Protein AF-0000000065923774 (afdb_homodimer)

Organism: Citrifermentans bemidjiense (strain ATCC BAA-1014 / DSM 16622 / JCM 12645 / Bem) (NCBI:txid404380)

Nearest PDB structures (foldseek):
  3ezn-assembly1_A  TM=9.829E-01  e=5.163E-41  Burkholderia pseudomallei 1710b
  3gp5-assembly1_A  TM=9.829E-01  e=7.392E-40  Burkholderia pseudomallei
  4odi-assembly1_C  TM=9.817E-01  e=8.391E-40  Toxoplasma gondii ME49
  5vve-assembly1_A  TM=9.841E-01  e=5.984E-39  Naegleria fowleri
  1e58-assembly1_A  TM=9.900E-01  e=1.872E-38  Escherichia coli K-12

pLDDT: mean 96.59, std 8.17, range [22.31, 99.0]

Solvent-accessible surface area (backbone atoms only — not comparable to full-atom values): 23786 Å² total; per-residue (Å²): 120,35,48,40,36,42,25,27,22,24,43,26,49,42,61,76,65,42,30,37,48,37,71,59,74,51,51,54,26,74,65,9,51,50,32,14,40,50,34,13,44,51,40,39,73,72,66,59,74,62,58,35,35,37,24,15,51,38,51,30,18,40,51,24,44,52,40,18,27,52,58,49,73,46,66,54,44,55,59,46,68,33,70,51,35,33,37,41,29,39,26,56,43,42,73,38,41,51,67,62,48,21,70,72,66,32,59,68,53,48,45,36,40,73,39,32,41,78,39,52,32,57,54,46,58,89,85,44,77,83,38,49,86,71,35,78,92,42,64,89,53,58,71,89,76,51,62,47,37,29,18,46,50,55,32,28,65,44,29,46,57,50,41,62,70,48,50,44,57,42,38,74,72,66,38,26,38,37,37,22,26,25,58,54,27,46,48,30,50,48,30,64,63,66,64,50,51,69,82,57,51,50,74,67,78,69,59,58,23,45,43,34,39,33,37,18,40,92,86,65,42,70,74,44,71,49,68,69,69,84,75,79,74,119,121,36,47,39,36,41,25,27,23,24,43,27,48,41,61,75,65,42,29,38,47,37,71,57,75,50,51,53,25,76,68,8,51,50,33,14,40,50,34,12,44,51,40,39,74,72,66,58,74,63,59,36,34,39,26,15,51,38,51,28,18,40,51,24,42,52,41,18,27,52,57,48,72,45,64,54,45,55,58,45,68,32,70,50,35,32,37,43,31,38,27,57,45,42,72,38,41,52,66,60,47,21,70,74,66,31,57,67,53,48,48,37,40,72,38,32,41,78,39,53,33,59,53,46,58,88,84,44,75,84,37,49,86,72,36,79,91,42,64,88,53,60,72,89,77,53,62,48,37,29,18,47,51,55,30,28,63,46,30,46,56,48,4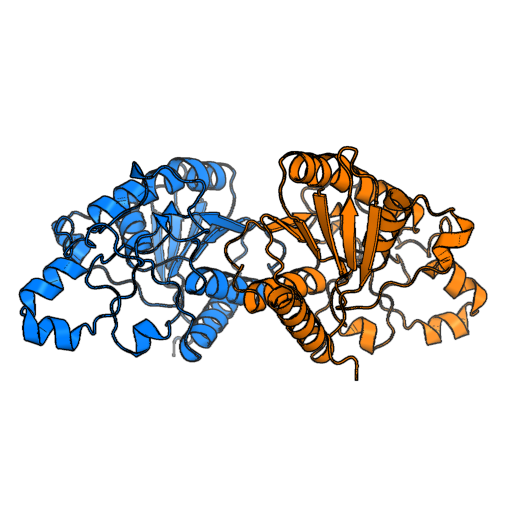2,63,69,47,50,44,57,42,38,75,71,66,37,28,37,39,37,22,26,25,59,51,26,46,46,29,51,47,31,63,65,68,63,50,51,70,83,58,50,50,74,67,78,70,59,59,23,44,44,33,37,34,37,18,40,93,85,66,43,70,74,44,72,48,68,70,69,84,75,79,70,123

Sequence (468 aa):
MHQLVLLRHGESVWNKENLFTGWTDVELSPRGEEESRNAGLLLKEHGFVFDLAFTSLLKRAIKTLWIVLEQMDLMWIPEHKEWRLNERHYGALQGLNKAQTAQEYGDEQVKLWRRSYKVRPPALAEGDQRHPSFDPRYHSLSRDLLPDTECLQDTVERVLPFWQQQAVPALQQGKRILIAAHGNSLRGLIKYLDQIPDDDIVGLEIPTGSPLVYELDRDLKPVRRYYLETGKAGMHQLVLLRHGESVWNKENLFTGWTDVELSPRGEEESRNAGLLLKEHGFVFDLAFTSLLKRAIKTLWIVLEQMDLMWIPEHKEWRLNERHYGALQGLNKAQTAQEYGDEQVKLWRRSYKVRPPALAEGDQRHPSFDPRYHSLSRDLLPDTECLQDTVERVLPFWQQQAVPALQQGKRILIAAHGNSLRGLIKYLDQIPDDDIVGLEIPTGSPLVYELDRDLKPVRRYYLETGKAG

Structure (mmCIF, N/CA/C/O backbone):
data_AF-0000000065923774-model_v1
#
loop_
_entity.id
_entity.type
_entity.pdbx_description
1 polymer '2,3-bisphosphoglycerate-dependent phosphoglycerate mutase'
#
loop_
_atom_site.group_PDB
_atom_site.id
_atom_site.type_symbol
_atom_site.label_atom_id
_atom_site.label_alt_id
_atom_site.label_comp_id
_atom_site.label_asym_id
_atom_site.label_entity_id
_atom_site.label_seq_id
_atom_site.pdbx_PDB_ins_code
_atom_site.Cartn_x
_atom_site.Cartn_y
_atom_site.Cartn_z
_atom_site.occupancy
_atom_site.B_iso_or_equiv
_atom_site.auth_seq_id
_atom_site.auth_comp_id
_atom_site.auth_asym_id
_atom_site.auth_atom_id
_atom_site.pdbx_PDB_model_num
ATOM 1 N N . MET A 1 1 ? -25.141 11.312 -3.506 1 90.38 1 MET A N 1
ATOM 2 C CA . MET A 1 1 ? -24.391 11.539 -2.277 1 90.38 1 MET A CA 1
ATOM 3 C C . MET A 1 1 ? -23.031 10.836 -2.33 1 90.38 1 MET A C 1
ATOM 5 O O . MET A 1 1 ? -22.938 9.695 -2.797 1 90.38 1 MET A O 1
ATOM 9 N N . HIS A 1 2 ? -21.953 11.656 -2.031 1 96.12 2 HIS A N 1
ATOM 10 C CA . HIS A 1 2 ? -20.594 11.125 -2.053 1 96.12 2 HIS A CA 1
ATOM 11 C C . HIS A 1 2 ? -20.062 10.898 -0.639 1 96.12 2 HIS A C 1
ATOM 13 O O . HIS A 1 2 ? -20.375 11.672 0.273 1 96.12 2 HIS A O 1
ATOM 19 N N . GLN A 1 3 ? -19.344 9.836 -0.483 1 96.12 3 GLN A N 1
ATOM 20 C CA . GLN A 1 3 ? -18.797 9.477 0.821 1 96.12 3 GLN A CA 1
ATOM 21 C C . GLN A 1 3 ? -17.281 9.695 0.864 1 96.12 3 GLN A C 1
ATOM 23 O O . GLN A 1 3 ? -16.562 9.227 -0.016 1 96.12 3 GLN A O 1
ATOM 28 N N . LEU A 1 4 ? -16.859 10.383 1.816 1 98.62 4 LEU A N 1
ATOM 29 C CA . LEU A 1 4 ? -15.461 10.664 2.115 1 98.62 4 LEU A CA 1
ATOM 30 C C . LEU A 1 4 ? -15.156 10.391 3.584 1 98.62 4 LEU A C 1
ATOM 32 O O . LEU A 1 4 ? -15.883 10.844 4.469 1 98.62 4 LEU A O 1
ATOM 36 N N . VAL A 1 5 ? -14.172 9.578 3.834 1 98.94 5 VAL A N 1
ATOM 37 C CA . VAL A 1 5 ? -13.734 9.367 5.211 1 98.94 5 VAL A CA 1
ATOM 38 C C . VAL A 1 5 ? -12.312 9.914 5.387 1 98.94 5 VAL A C 1
ATOM 40 O O . VAL A 1 5 ? -11.422 9.609 4.59 1 98.94 5 VAL A O 1
ATOM 43 N N . LEU A 1 6 ? -12.141 10.758 6.332 1 98.94 6 LEU A N 1
ATOM 44 C CA . LEU A 1 6 ? -10.844 11.289 6.738 1 98.94 6 LEU A CA 1
ATOM 45 C C . LEU A 1 6 ? -10.367 10.633 8.031 1 98.94 6 LEU A C 1
ATOM 47 O O . LEU A 1 6 ? -11.148 10.438 8.961 1 98.94 6 LEU A O 1
ATOM 51 N N . LEU A 1 7 ? -9.109 10.281 8.055 1 98.94 7 LEU A N 1
ATOM 52 C CA . LEU A 1 7 ? -8.539 9.594 9.211 1 98.94 7 LEU A CA 1
ATOM 53 C C . LEU A 1 7 ? -7.148 10.125 9.523 1 98.94 7 LEU A C 1
ATOM 55 O O . LEU A 1 7 ? -6.219 9.961 8.727 1 98.94 7 LEU A O 1
ATOM 59 N N . ARG A 1 8 ? -6.977 10.812 10.641 1 98.94 8 ARG A N 1
ATOM 60 C CA . ARG A 1 8 ? -5.629 11.125 11.109 1 98.94 8 ARG A CA 1
ATOM 61 C C . ARG A 1 8 ? -4.891 9.859 11.531 1 98.94 8 ARG A C 1
ATOM 63 O O . ARG A 1 8 ? -5.48 8.961 12.141 1 98.94 8 ARG A O 1
ATOM 70 N N . HIS A 1 9 ? -3.656 9.789 11.211 1 98.94 9 HIS A N 1
ATOM 71 C CA . HIS A 1 9 ? -2.867 8.633 11.609 1 98.94 9 HIS A CA 1
ATOM 72 C C . HIS A 1 9 ? -2.994 8.367 13.109 1 98.94 9 HIS A C 1
ATOM 74 O O . HIS A 1 9 ? -3.342 9.273 13.875 1 98.94 9 HIS A O 1
ATOM 80 N N . GLY A 1 10 ? -2.701 7.141 13.57 1 98.88 10 GLY A N 1
ATOM 81 C CA . GLY A 1 10 ? -2.635 6.828 14.984 1 98.88 10 GLY A CA 1
ATOM 82 C C . GLY A 1 10 ? -1.504 7.543 15.703 1 98.88 10 GLY A C 1
ATOM 83 O O . GLY A 1 10 ? -0.667 8.188 15.062 1 98.88 10 GLY A O 1
ATOM 84 N N . GLU A 1 11 ? -1.489 7.355 17.016 1 98.81 11 GLU A N 1
ATOM 85 C CA . GLU A 1 11 ? -0.426 7.953 17.812 1 98.81 11 GLU A CA 1
ATOM 86 C C . GLU A 1 11 ? 0.951 7.52 17.312 1 98.81 11 GLU A C 1
ATOM 88 O O . GLU A 1 11 ? 1.18 6.336 17.062 1 98.81 11 GLU A O 1
ATOM 93 N N . SER A 1 12 ? 1.796 8.5 17.062 1 98.75 12 SER A N 1
ATOM 94 C CA . SER A 1 12 ? 3.182 8.203 16.719 1 98.75 12 SER A CA 1
ATOM 95 C C . SER A 1 12 ? 4.074 8.195 17.953 1 98.75 12 SER A C 1
ATOM 97 O O . SER A 1 12 ? 3.66 8.641 19.031 1 98.75 12 SER A O 1
ATOM 99 N N . VAL A 1 13 ? 5.273 7.727 17.812 1 98.69 13 VAL A N 1
ATOM 100 C CA . VAL A 1 13 ? 6.23 7.727 18.922 1 98.69 13 VAL A CA 1
ATOM 101 C C . VAL A 1 13 ? 6.535 9.164 19.344 1 98.69 13 VAL A C 1
ATOM 103 O O . VAL A 1 13 ? 6.707 9.438 20.531 1 98.69 13 VAL A O 1
ATOM 106 N N . TRP A 1 14 ? 6.543 10.141 18.391 1 98.31 14 TRP A N 1
ATOM 107 C CA . TRP A 1 14 ? 6.855 11.523 18.734 1 98.31 14 TRP A CA 1
ATOM 108 C C . TRP A 1 14 ? 5.633 12.234 19.312 1 98.31 14 TRP A C 1
ATOM 110 O O . TRP A 1 14 ? 5.762 13.195 20.078 1 98.31 14 TRP A O 1
ATOM 120 N N . ASN A 1 15 ? 4.387 11.797 18.875 1 97.12 15 ASN A N 1
ATOM 121 C CA . ASN A 1 15 ? 3.217 12.234 19.625 1 97.12 15 ASN A CA 1
ATOM 122 C C . ASN A 1 15 ? 3.355 11.898 21.109 1 97.12 15 ASN A C 1
ATOM 124 O O . ASN A 1 15 ? 3.139 12.758 21.969 1 97.12 15 ASN A O 1
ATOM 128 N N . LYS A 1 16 ? 3.684 10.648 21.375 1 97.25 16 LYS A N 1
ATOM 129 C CA . LYS A 1 16 ? 3.799 10.141 22.734 1 97.25 16 LYS A CA 1
ATOM 130 C C . LYS A 1 16 ? 4.859 10.898 23.531 1 97.25 16 LYS A C 1
ATOM 132 O O . LYS A 1 16 ? 4.684 11.164 24.719 1 97.25 16 LYS A O 1
ATOM 137 N N . GLU A 1 17 ? 5.879 11.297 22.875 1 98.12 17 GLU A N 1
ATOM 138 C CA . GLU A 1 17 ? 7 11.961 23.531 1 98.12 17 GLU A CA 1
ATOM 139 C C . GLU A 1 17 ? 6.816 13.477 23.531 1 98.12 17 GLU A C 1
ATOM 141 O O . GLU A 1 17 ? 7.691 14.211 24 1 98.12 17 GLU A O 1
ATOM 146 N N . ASN A 1 18 ? 5.758 14.008 22.953 1 97.94 18 ASN A N 1
ATOM 147 C CA . ASN A 1 18 ? 5.406 15.422 22.922 1 97.94 18 ASN A CA 1
ATOM 148 C C . ASN A 1 18 ? 6.434 16.234 22.141 1 97.94 18 ASN A C 1
ATOM 150 O O . ASN A 1 18 ? 6.84 17.312 22.594 1 97.94 18 ASN A O 1
ATOM 154 N N . LEU A 1 19 ? 6.84 15.656 21.047 1 98.56 19 LEU A N 1
ATOM 155 C CA . LEU A 1 19 ? 7.801 16.328 20.188 1 98.56 19 LEU A CA 1
ATOM 156 C C . LEU A 1 19 ? 7.109 16.906 18.953 1 98.56 19 LEU A C 1
ATOM 158 O O . LEU A 1 19 ? 6.125 16.344 18.469 1 98.56 19 LEU A O 1
ATOM 162 N N . PHE A 1 20 ? 7.641 18.031 18.484 1 98.5 20 PHE A N 1
ATOM 163 C CA . PHE A 1 20 ? 7.242 18.516 17.156 1 98.5 20 PHE A CA 1
ATOM 164 C C . PHE A 1 20 ? 7.723 17.562 16.078 1 98.5 20 PHE A C 1
ATOM 166 O O . PHE A 1 20 ? 8.922 17.328 15.93 1 98.5 20 PHE A O 1
ATOM 173 N N . THR A 1 21 ? 6.824 17.062 15.328 1 98.25 21 THR A N 1
ATOM 174 C CA . THR A 1 21 ? 7.207 16.031 14.359 1 98.25 21 THR A CA 1
ATOM 175 C C . THR A 1 21 ? 7.328 16.625 12.961 1 98.25 21 THR A C 1
ATOM 177 O O . THR A 1 21 ? 8.43 16.75 12.422 1 98.25 21 THR A O 1
ATOM 180 N N . GLY A 1 22 ? 6.113 17.109 12.344 1 98.19 22 GLY A N 1
ATOM 181 C CA . GLY A 1 22 ? 6.105 17.641 10.992 1 98.19 22 GLY A CA 1
ATOM 182 C C . GLY A 1 22 ? 6.422 16.594 9.945 1 98.19 22 GLY A C 1
ATOM 183 O O . GLY A 1 22 ? 5.793 15.531 9.906 1 98.19 22 GLY A O 1
ATOM 184 N N . TRP A 1 23 ? 7.434 16.875 9.094 1 98.62 23 TRP A N 1
ATOM 185 C CA . TRP A 1 23 ? 7.777 15.977 7.992 1 98.62 23 TRP A CA 1
ATOM 186 C C . TRP A 1 23 ? 8.758 14.898 8.445 1 98.62 23 TRP A C 1
ATOM 188 O O . TRP A 1 23 ? 9.125 14.016 7.676 1 98.62 23 TRP A O 1
ATOM 198 N N . THR A 1 24 ? 9.211 14.969 9.773 1 98.38 24 THR A N 1
ATOM 199 C CA . THR A 1 24 ? 10.062 13.898 10.273 1 98.38 24 THR A CA 1
ATOM 200 C C . THR A 1 24 ? 9.344 12.555 10.203 1 98.38 24 THR A C 1
ATOM 202 O O . THR A 1 24 ? 8.172 12.453 10.578 1 98.38 24 THR A O 1
ATOM 205 N N . ASP A 1 25 ? 10.031 11.555 9.727 1 98.5 25 ASP A N 1
ATOM 206 C CA . ASP A 1 25 ? 9.406 10.273 9.422 1 98.5 25 ASP A CA 1
ATOM 207 C C . ASP A 1 25 ? 9.516 9.32 10.609 1 98.5 25 ASP A C 1
ATOM 209 O O . ASP A 1 25 ? 10.445 8.516 10.688 1 98.5 25 ASP A O 1
ATOM 213 N N . VAL A 1 26 ? 8.578 9.391 11.477 1 98.5 26 VAL A N 1
ATOM 214 C CA . VAL A 1 26 ? 8.617 8.609 12.703 1 98.5 26 VAL A CA 1
ATOM 215 C C . VAL A 1 26 ? 7.551 7.52 12.664 1 98.5 26 VAL A C 1
ATOM 217 O O . VAL A 1 26 ? 6.566 7.633 11.93 1 98.5 26 VAL A O 1
ATOM 220 N N . GLU A 1 27 ? 7.668 6.496 13.422 1 98.44 27 GLU A N 1
ATOM 221 C CA . GLU A 1 27 ? 6.781 5.336 13.438 1 98.44 27 GLU A CA 1
ATOM 222 C C . GLU A 1 27 ? 5.566 5.578 14.328 1 98.44 27 GLU A C 1
ATOM 224 O O . GLU A 1 27 ? 5.566 6.492 15.148 1 98.44 27 GLU A O 1
ATOM 229 N N . LEU A 1 28 ? 4.59 4.754 14.109 1 98.88 28 LEU A N 1
ATOM 230 C CA . LEU A 1 28 ? 3.5 4.664 15.078 1 98.88 28 LEU A CA 1
ATOM 231 C C . LEU A 1 28 ? 3.992 4.094 16.406 1 98.88 28 LEU A C 1
ATOM 233 O O . LEU A 1 28 ? 4.902 3.264 16.422 1 98.88 28 LEU A O 1
ATOM 237 N N . SER A 1 29 ? 3.402 4.562 17.516 1 98.75 29 SER A N 1
ATOM 238 C CA . SER A 1 29 ? 3.547 3.846 18.781 1 98.75 29 SER A CA 1
ATOM 239 C C . SER A 1 29 ? 2.68 2.594 18.812 1 98.75 29 SER A C 1
ATOM 241 O O . SER A 1 29 ? 1.802 2.42 17.953 1 98.75 29 SER A O 1
ATOM 243 N N . PRO A 1 30 ? 2.928 1.702 19.75 1 98.56 30 PRO A N 1
ATOM 244 C CA . PRO A 1 30 ? 2.014 0.567 19.891 1 98.56 30 PRO A CA 1
ATOM 245 C C . PRO A 1 30 ? 0.558 0.997 20.062 1 98.56 30 PRO A C 1
ATOM 247 O O . PRO A 1 30 ? -0.341 0.383 19.484 1 98.56 30 PRO A O 1
ATOM 250 N N . ARG A 1 31 ? 0.342 2.006 20.812 1 98.62 31 ARG A N 1
ATOM 251 C CA . ARG A 1 31 ? -1.007 2.543 20.953 1 98.62 31 ARG A CA 1
ATOM 252 C C . ARG A 1 31 ? -1.547 3.025 19.609 1 98.62 31 ARG A C 1
ATOM 254 O O . ARG A 1 31 ? -2.727 2.836 19.312 1 98.62 31 ARG A O 1
ATOM 261 N N . GLY A 1 32 ? -0.689 3.688 18.828 1 98.88 32 GLY A N 1
ATOM 262 C CA . GLY A 1 32 ? -1.088 4.141 17.5 1 98.88 32 GLY A CA 1
ATOM 263 C C . GLY A 1 32 ? -1.51 3.006 16.594 1 98.88 32 GLY A C 1
ATOM 264 O O . GLY A 1 32 ? -2.451 3.15 15.805 1 98.88 32 GLY A O 1
ATOM 265 N N . GLU A 1 33 ? -0.815 1.907 16.656 1 98.88 33 GLU A N 1
ATOM 266 C CA . GLU A 1 33 ? -1.198 0.739 15.867 1 98.88 33 GLU A CA 1
ATOM 267 C C . GLU A 1 33 ? -2.545 0.185 16.312 1 98.88 33 GLU A C 1
ATOM 269 O O . GLU A 1 33 ? -3.363 -0.229 15.492 1 98.88 33 GLU A O 1
ATOM 274 N N . GLU A 1 34 ? -2.734 0.2 17.625 1 98.81 34 GLU A N 1
ATOM 275 C CA . GLU A 1 34 ? -4.02 -0.243 18.172 1 98.81 34 GLU A CA 1
ATOM 276 C C . GLU A 1 34 ? -5.148 0.681 17.719 1 98.81 34 GLU A C 1
ATOM 278 O O . GLU A 1 34 ? -6.223 0.215 17.344 1 98.81 34 GLU A O 1
ATOM 283 N N . GLU A 1 35 ? -4.926 1.976 17.797 1 98.81 35 GLU A N 1
ATOM 284 C CA . GLU A 1 35 ? -5.898 2.941 17.297 1 98.81 35 GLU A CA 1
ATOM 285 C C . GLU A 1 35 ? -6.254 2.666 15.836 1 98.81 35 GLU A C 1
ATOM 287 O O . GLU A 1 35 ? -7.426 2.719 15.453 1 98.81 35 GLU A O 1
ATOM 292 N N . SER A 1 36 ? -5.258 2.359 15.055 1 98.88 36 SER A N 1
ATOM 293 C CA . SER A 1 36 ? -5.461 2.082 13.633 1 98.88 36 SER A CA 1
ATOM 294 C C . SER A 1 36 ? -6.289 0.816 13.43 1 98.88 36 SER A C 1
ATOM 296 O O . SER A 1 36 ? -7.188 0.786 12.594 1 98.88 36 SER A O 1
ATOM 298 N N . ARG A 1 37 ? -5.922 -0.231 14.195 1 98.81 37 ARG A N 1
ATOM 299 C CA . ARG A 1 37 ? -6.695 -1.466 14.125 1 98.81 37 ARG A CA 1
ATOM 300 C C . ARG A 1 37 ? -8.156 -1.214 14.484 1 98.81 37 ARG A C 1
ATOM 302 O O . ARG A 1 37 ? -9.062 -1.677 13.781 1 98.81 37 ARG A O 1
ATOM 309 N N . ASN A 1 38 ? -8.383 -0.467 15.555 1 98.69 38 ASN A N 1
ATOM 310 C CA . ASN A 1 38 ? -9.734 -0.16 16 1 98.69 38 ASN A CA 1
ATOM 311 C C . ASN A 1 38 ? -10.5 0.652 14.953 1 98.69 38 ASN A C 1
ATOM 313 O O . ASN A 1 38 ? -11.695 0.448 14.758 1 98.69 38 ASN A O 1
ATOM 317 N N . ALA A 1 39 ? -9.836 1.577 14.328 1 98.81 39 ALA A N 1
ATOM 318 C CA . ALA A 1 39 ? -10.469 2.365 13.266 1 98.81 39 ALA A CA 1
ATOM 319 C C . ALA A 1 39 ? -10.945 1.471 12.133 1 98.81 39 ALA A C 1
ATOM 321 O O . ALA A 1 39 ? -12.07 1.624 11.641 1 98.81 39 ALA A O 1
ATOM 322 N N . GLY A 1 40 ? -10.078 0.541 11.703 1 98.81 40 GLY A N 1
ATOM 323 C CA . GLY A 1 40 ? -10.469 -0.397 10.664 1 98.81 40 GLY A CA 1
ATOM 324 C C . GLY A 1 40 ? -11.656 -1.254 11.039 1 98.81 40 GLY A C 1
ATOM 325 O O . GLY A 1 40 ? -12.57 -1.442 10.234 1 98.81 40 GLY A O 1
ATOM 326 N N . LEU A 1 41 ? -11.617 -1.766 12.242 1 98.62 41 LEU A N 1
ATOM 327 C CA . LEU A 1 41 ? -12.711 -2.594 12.734 1 98.62 41 LEU A CA 1
ATOM 328 C C . LEU A 1 41 ? -14.008 -1.799 12.797 1 98.62 41 LEU A C 1
ATOM 330 O O . LEU A 1 41 ? -15.07 -2.299 12.414 1 98.62 41 LEU A O 1
ATOM 334 N N . LEU A 1 42 ? -13.898 -0.576 13.305 1 98.5 42 LEU A N 1
ATOM 335 C CA . LEU A 1 42 ? -15.062 0.299 13.398 1 98.5 42 LEU A CA 1
ATOM 336 C C . LEU A 1 42 ? -15.672 0.555 12.031 1 98.5 42 LEU A C 1
ATOM 338 O O . LEU A 1 42 ? -16.891 0.45 11.852 1 98.5 42 LEU A O 1
ATOM 342 N N . LEU A 1 43 ? -14.867 0.9 11.07 1 98.81 43 LEU A N 1
ATOM 343 C CA . LEU A 1 43 ? -15.328 1.147 9.711 1 98.81 43 LEU A CA 1
ATOM 344 C C . LEU A 1 43 ? -15.984 -0.096 9.125 1 98.81 43 LEU A C 1
ATOM 346 O O . LEU A 1 43 ? -17.062 -0.007 8.516 1 98.81 43 LEU A O 1
ATOM 350 N N . LYS A 1 44 ? -15.312 -1.214 9.305 1 98.38 44 LYS A N 1
ATOM 351 C CA . LYS A 1 44 ? -15.852 -2.479 8.82 1 98.38 44 LYS A CA 1
ATOM 352 C C . LYS A 1 44 ? -17.203 -2.777 9.461 1 98.38 44 LYS A C 1
ATOM 354 O O . LYS A 1 44 ? -18.156 -3.146 8.766 1 98.38 44 LYS A O 1
ATOM 359 N N . GLU A 1 45 ? -17.312 -2.631 10.758 1 97.5 45 GLU A N 1
ATOM 360 C CA . GLU A 1 45 ? -18.531 -2.904 11.508 1 97.5 45 GLU A CA 1
ATOM 361 C C . GLU A 1 45 ? -19.688 -2.039 11.008 1 97.5 45 GLU A C 1
ATOM 363 O O . GLU A 1 45 ? -20.844 -2.467 11.031 1 97.5 45 GLU A O 1
ATOM 368 N N . HIS A 1 46 ? -19.391 -0.864 10.625 1 97.62 46 HIS A N 1
ATOM 369 C CA . HIS A 1 46 ? -20.438 0.061 10.188 1 97.62 46 HIS A CA 1
ATOM 370 C C . HIS A 1 46 ? -20.703 -0.089 8.695 1 97.62 46 HIS A C 1
ATOM 372 O O . HIS A 1 46 ? -21.438 0.717 8.102 1 97.62 46 HIS A O 1
ATOM 378 N N . GLY A 1 47 ? -20.047 -1.015 8.062 1 97.44 47 GLY A N 1
ATOM 379 C CA . GLY A 1 47 ? -20.375 -1.39 6.695 1 97.44 47 GLY A CA 1
ATOM 380 C C . GLY A 1 47 ? -19.719 -0.504 5.656 1 97.44 47 GLY A C 1
ATOM 381 O O . GLY A 1 47 ? -20.156 -0.465 4.5 1 97.44 47 GLY A O 1
ATOM 382 N N . PHE A 1 48 ? -18.703 0.188 6.055 1 98.31 48 PHE A N 1
ATOM 383 C CA . PHE A 1 48 ? -18 1.031 5.09 1 98.31 48 PHE A CA 1
ATOM 384 C C . PHE A 1 48 ? -17.172 0.187 4.137 1 98.31 48 PHE A C 1
ATOM 386 O O . PHE A 1 48 ? -16.609 -0.837 4.531 1 98.31 48 PHE A O 1
ATOM 393 N N . VAL A 1 49 ? -17.141 0.564 2.889 1 97.81 49 VAL A N 1
ATOM 394 C CA . VAL A 1 49 ? -16.234 0.039 1.871 1 97.81 49 VAL A CA 1
ATOM 395 C C . VAL A 1 49 ? -15.617 1.192 1.084 1 97.81 49 VAL A C 1
ATOM 397 O O . VAL A 1 49 ? -16.203 2.275 0.995 1 97.81 49 VAL A O 1
ATOM 400 N N . PHE A 1 50 ? -14.484 0.954 0.585 1 98.62 50 PHE A N 1
ATOM 401 C CA . PHE A 1 50 ? -13.773 1.996 -0.148 1 98.62 50 PHE A CA 1
ATOM 402 C C . PHE A 1 50 ? -13.297 1.478 -1.498 1 98.62 50 PHE A C 1
ATOM 404 O O . PHE A 1 50 ? -12.977 0.294 -1.637 1 98.62 50 PHE A O 1
ATOM 411 N N . ASP A 1 51 ? -13.266 2.377 -2.449 1 98.06 51 ASP A N 1
ATOM 412 C CA . ASP A 1 51 ? -12.805 2.062 -3.795 1 98.06 51 ASP A CA 1
ATOM 413 C C . ASP A 1 51 ? -11.375 2.572 -4.016 1 98.06 51 ASP A C 1
ATOM 415 O O . ASP A 1 51 ? -10.695 2.133 -4.938 1 98.06 51 ASP A O 1
ATOM 419 N N . LEU A 1 52 ? -10.969 3.488 -3.188 1 98.31 52 LEU A N 1
ATOM 420 C CA . LEU A 1 52 ? -9.711 4.211 -3.354 1 98.31 52 LEU A CA 1
ATOM 421 C C . LEU A 1 52 ? -9.242 4.805 -2.029 1 98.31 52 LEU A C 1
ATOM 423 O O . LEU A 1 52 ? -10.055 5.316 -1.254 1 98.31 52 LEU A O 1
ATOM 427 N N . ALA A 1 53 ? -7.953 4.688 -1.768 1 98.88 53 ALA A N 1
ATOM 428 C CA . ALA A 1 53 ? -7.406 5.297 -0.559 1 98.88 53 ALA A CA 1
ATOM 429 C C . ALA A 1 53 ? -6.23 6.211 -0.891 1 98.88 53 ALA A C 1
ATOM 431 O O . ALA A 1 53 ? -5.469 5.938 -1.822 1 98.88 53 ALA A O 1
ATOM 432 N N . PHE A 1 54 ? -6.105 7.285 -0.176 1 98.94 54 PHE A N 1
ATOM 433 C CA . PHE A 1 54 ? -4.98 8.211 -0.256 1 98.94 54 PHE A CA 1
ATOM 434 C C . PHE A 1 54 ? -4.262 8.305 1.085 1 98.94 54 PHE A C 1
ATOM 436 O O . PHE A 1 54 ? -4.887 8.195 2.141 1 98.94 54 PHE A O 1
ATOM 443 N N . THR A 1 55 ? -3.006 8.508 1.016 1 98.94 55 THR A N 1
ATOM 444 C CA . THR A 1 55 ? -2.219 8.773 2.215 1 98.94 55 THR A CA 1
ATOM 445 C C . THR A 1 55 ? -1.01 9.641 1.886 1 98.94 55 THR A C 1
ATOM 447 O O . THR A 1 55 ? -0.822 10.047 0.736 1 98.94 55 THR A O 1
ATOM 450 N N . SER A 1 56 ? -0.253 10.078 2.869 1 98.88 56 SER A N 1
ATOM 451 C CA . SER A 1 56 ? 0.938 10.906 2.688 1 98.88 56 SER A CA 1
ATOM 452 C C . SER A 1 56 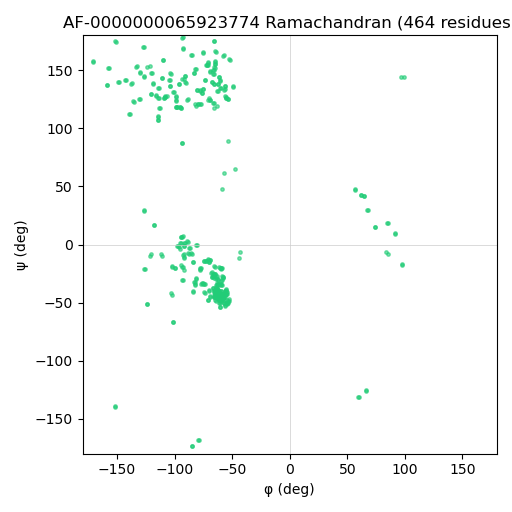? 2.164 10.047 2.391 1 98.88 56 SER A C 1
ATOM 454 O O . SER A 1 56 ? 2.045 8.844 2.164 1 98.88 56 SER A O 1
ATOM 456 N N . LEU A 1 57 ? 3.342 10.656 2.336 1 98.81 57 LEU A N 1
ATOM 457 C CA . LEU A 1 57 ? 4.578 9.914 2.119 1 98.81 57 LEU A CA 1
ATOM 458 C C . LEU A 1 57 ? 5.207 9.508 3.447 1 98.81 57 LEU A C 1
ATOM 460 O O . LEU A 1 57 ? 6.27 8.883 3.471 1 98.81 57 LEU A O 1
ATOM 464 N N . LEU A 1 58 ? 4.574 9.828 4.559 1 98.88 58 LEU A N 1
ATOM 465 C CA . LEU A 1 58 ? 5.168 9.578 5.863 1 98.88 58 LEU A CA 1
ATOM 466 C C . LEU A 1 58 ? 4.664 8.258 6.445 1 98.88 58 LEU A C 1
ATOM 468 O O . LEU A 1 58 ? 3.471 7.965 6.383 1 98.88 58 LEU A O 1
ATOM 472 N N . LYS A 1 59 ? 5.539 7.465 7.047 1 98.62 59 LYS A N 1
ATOM 473 C CA . LYS A 1 59 ? 5.273 6.059 7.344 1 98.62 59 LYS A CA 1
ATOM 474 C C . LYS A 1 59 ? 4.18 5.918 8.398 1 98.62 59 LYS A C 1
ATOM 476 O O . LYS A 1 59 ? 3.436 4.938 8.398 1 98.62 59 LYS A O 1
ATOM 481 N N . ARG A 1 60 ? 4.016 6.926 9.297 1 98.88 60 ARG A N 1
ATOM 482 C CA . ARG A 1 60 ? 2.975 6.781 10.305 1 98.88 60 ARG A CA 1
ATOM 483 C C . ARG A 1 60 ? 1.589 6.797 9.672 1 98.88 60 ARG A C 1
ATOM 485 O O . ARG A 1 60 ? 0.692 6.07 10.102 1 98.88 60 ARG A O 1
ATOM 492 N N . ALA A 1 61 ? 1.394 7.609 8.672 1 98.94 61 ALA A N 1
ATOM 493 C CA . ALA A 1 61 ? 0.116 7.648 7.965 1 98.94 61 ALA A CA 1
ATOM 494 C C . ALA A 1 61 ? -0.052 6.422 7.07 1 98.94 61 ALA A C 1
ATOM 496 O O . ALA A 1 61 ? -1.137 5.84 7 1 98.94 61 ALA A O 1
ATOM 497 N N . ILE A 1 62 ? 0.998 6.016 6.383 1 98.94 62 ILE A N 1
ATOM 498 C CA . ILE A 1 62 ? 0.958 4.848 5.512 1 98.94 62 ILE A CA 1
ATOM 499 C C . ILE A 1 62 ? 0.636 3.602 6.332 1 98.94 62 ILE A C 1
ATOM 501 O O . ILE A 1 62 ? -0.237 2.814 5.957 1 98.94 62 ILE A O 1
ATOM 505 N N . LYS A 1 63 ? 1.343 3.461 7.438 1 98.94 63 LYS A N 1
ATOM 506 C CA . LYS A 1 63 ? 1.119 2.311 8.312 1 98.94 63 LYS A CA 1
ATOM 507 C C . LYS A 1 63 ? -0.312 2.297 8.844 1 98.94 63 LYS A C 1
ATOM 509 O O . LYS A 1 63 ? -0.939 1.238 8.922 1 98.94 63 LYS A O 1
ATOM 514 N N . THR A 1 64 ? -0.801 3.451 9.211 1 99 64 THR A N 1
ATOM 515 C CA . THR A 1 64 ? -2.193 3.555 9.641 1 99 64 THR A CA 1
ATOM 516 C C . THR A 1 64 ? -3.133 3.051 8.547 1 99 64 THR A C 1
ATOM 518 O O . THR A 1 64 ? -4.008 2.223 8.805 1 99 64 THR A O 1
ATOM 521 N N . LEU A 1 65 ? -2.951 3.529 7.383 1 98.94 65 LEU A N 1
ATOM 522 C CA . LEU A 1 65 ? -3.797 3.121 6.266 1 98.94 65 LEU A CA 1
ATOM 523 C C . LEU A 1 65 ? -3.715 1.614 6.047 1 98.94 65 LEU A C 1
ATOM 525 O O . LEU A 1 65 ? -4.742 0.95 5.875 1 98.94 65 LEU A O 1
ATOM 529 N N . TRP A 1 66 ? -2.48 1.085 6.035 1 98.94 66 TRP A N 1
ATOM 530 C CA . TRP A 1 66 ? -2.275 -0.337 5.785 1 98.94 66 TRP A CA 1
ATOM 531 C C . TRP A 1 66 ? -3.004 -1.185 6.82 1 98.94 66 TRP A C 1
ATOM 533 O O . TRP A 1 66 ? -3.695 -2.145 6.473 1 98.94 66 TRP A O 1
ATOM 543 N N . ILE A 1 67 ? -2.9 -0.826 8.078 1 98.94 67 ILE A N 1
ATOM 544 C CA . ILE A 1 67 ? -3.555 -1.565 9.156 1 98.94 67 ILE A CA 1
ATOM 545 C C . ILE A 1 67 ? -5.07 -1.501 8.977 1 98.94 67 ILE A C 1
ATOM 547 O O . ILE A 1 67 ? -5.762 -2.514 9.109 1 98.94 67 ILE A O 1
ATOM 551 N N . VAL A 1 68 ? -5.547 -0.337 8.68 1 98.94 68 VAL A N 1
ATOM 552 C CA . VAL A 1 68 ? -6.98 -0.138 8.516 1 98.94 68 VAL A CA 1
ATOM 553 C C . VAL A 1 68 ? -7.496 -1.013 7.375 1 98.94 68 VAL A C 1
ATOM 555 O O . VAL A 1 68 ? -8.477 -1.747 7.539 1 98.94 68 VAL A O 1
ATOM 558 N N . LEU A 1 69 ? -6.855 -0.958 6.25 1 98.94 69 LEU A N 1
ATOM 559 C CA . LEU A 1 69 ? -7.289 -1.722 5.086 1 98.94 69 LEU A CA 1
ATOM 560 C C . LEU A 1 69 ? -7.227 -3.219 5.363 1 98.94 69 LEU A C 1
ATOM 562 O O . LEU A 1 69 ? -8.07 -3.98 4.887 1 98.94 69 LEU A O 1
ATOM 566 N N . GLU A 1 70 ? -6.191 -3.613 6.055 1 98.81 70 GLU A N 1
ATOM 567 C CA . GLU A 1 70 ? -6.082 -5.023 6.422 1 98.81 70 GLU A CA 1
ATOM 568 C C . GLU A 1 70 ? -7.266 -5.461 7.281 1 98.81 70 GLU A C 1
ATOM 570 O O . GLU A 1 70 ? -7.879 -6.496 7.016 1 98.81 70 GLU A O 1
ATOM 575 N N . GLN A 1 71 ? -7.605 -4.648 8.305 1 98.69 71 GLN A N 1
ATOM 576 C CA . GLN A 1 71 ? -8.727 -4.977 9.172 1 98.69 71 GLN A CA 1
ATOM 577 C C . GLN A 1 71 ? -10.039 -5.012 8.391 1 98.69 71 GLN A C 1
ATOM 579 O O . GLN A 1 71 ? -10.93 -5.797 8.703 1 98.69 71 GLN A O 1
ATOM 584 N N . MET A 1 72 ? -10.148 -4.246 7.371 1 98.75 72 MET A N 1
ATOM 585 C CA . MET A 1 72 ? -11.391 -4.125 6.605 1 98.75 72 MET A CA 1
ATOM 586 C C . MET A 1 72 ? -11.453 -5.18 5.504 1 98.75 72 MET A C 1
ATOM 588 O O . MET A 1 72 ? -12.461 -5.301 4.809 1 98.75 72 MET A O 1
ATOM 592 N N . ASP A 1 73 ? -10.367 -5.918 5.293 1 98.19 73 ASP A N 1
ATOM 593 C CA . ASP A 1 73 ? -10.227 -6.871 4.195 1 98.19 73 ASP A CA 1
ATOM 594 C C . ASP A 1 73 ? -10.32 -6.168 2.844 1 98.19 73 ASP A C 1
ATOM 596 O O . ASP A 1 73 ? -11 -6.645 1.934 1 98.19 73 ASP A O 1
ATOM 600 N N . LEU A 1 74 ? -9.641 -4.98 2.762 1 98.69 74 LEU A N 1
ATOM 601 C CA . LEU A 1 74 ? -9.656 -4.156 1.56 1 98.69 74 LEU A CA 1
ATOM 602 C C . LEU A 1 74 ? -8.242 -3.838 1.101 1 98.69 74 LEU A C 1
ATOM 604 O O . LEU A 1 74 ? -8 -2.789 0.498 1 98.69 74 LEU A O 1
ATOM 608 N N . MET A 1 75 ? -7.332 -4.738 1.393 1 98.75 75 MET A N 1
ATOM 609 C CA . MET A 1 75 ? -5.934 -4.496 1.051 1 98.75 75 MET A CA 1
ATOM 610 C C . MET A 1 75 ? -5.766 -4.312 -0.454 1 98.75 75 MET A C 1
ATOM 612 O O . MET A 1 75 ? -4.816 -3.664 -0.903 1 98.75 75 MET A O 1
ATOM 616 N N . TRP A 1 76 ? -6.727 -4.781 -1.235 1 98.56 76 TRP A N 1
ATOM 617 C CA . TRP A 1 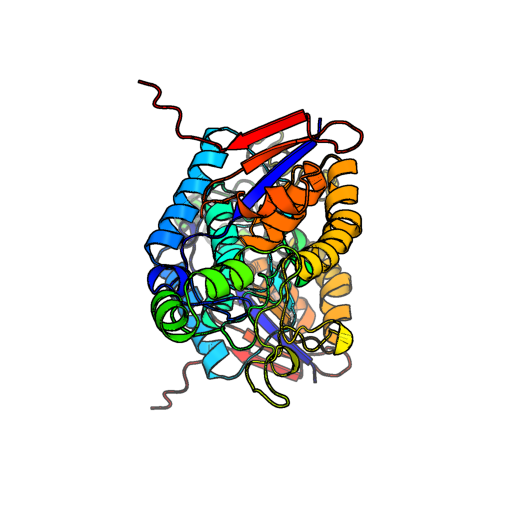76 ? -6.582 -4.875 -2.684 1 98.56 76 TRP A CA 1
ATOM 618 C C . TRP A 1 76 ? -6.91 -3.541 -3.35 1 98.56 76 TRP A C 1
ATOM 620 O O . TRP A 1 76 ? -6.59 -3.332 -4.523 1 98.56 76 TRP A O 1
ATOM 630 N N . ILE A 1 77 ? -7.539 -2.609 -2.693 1 98.5 77 ILE A N 1
ATOM 631 C CA . ILE A 1 77 ? -7.941 -1.389 -3.383 1 98.5 77 ILE A CA 1
ATOM 632 C C . ILE A 1 77 ? -6.711 -0.542 -3.695 1 98.5 77 ILE A C 1
ATOM 634 O O . ILE A 1 77 ? -5.691 -0.636 -3.006 1 98.5 77 ILE A O 1
ATOM 638 N N . PRO A 1 78 ? -6.82 0.291 -4.73 1 98.06 78 PRO A N 1
ATOM 639 C CA . PRO A 1 78 ? -5.699 1.18 -5.051 1 98.06 78 PRO A CA 1
ATOM 640 C C . PRO A 1 78 ? -5.395 2.168 -3.926 1 98.06 78 PRO A C 1
ATOM 642 O O . PRO A 1 78 ? -6.312 2.672 -3.275 1 98.06 78 PRO A O 1
ATOM 645 N N . GLU A 1 79 ? -4.148 2.332 -3.697 1 98.06 79 GLU A N 1
ATOM 646 C CA . GLU A 1 79 ? -3.625 3.314 -2.75 1 98.06 79 GLU A CA 1
ATOM 647 C C . GLU A 1 79 ? -2.697 4.309 -3.441 1 98.06 79 GLU A C 1
ATOM 649 O O . GLU A 1 79 ? -1.812 3.912 -4.203 1 98.06 79 GLU A O 1
ATOM 654 N N . HIS A 1 80 ? -2.936 5.555 -3.232 1 98.38 80 HIS A N 1
ATOM 655 C CA . HIS A 1 80 ? -2.078 6.602 -3.775 1 98.38 80 HIS A CA 1
ATOM 656 C C . HIS A 1 80 ? -1.4 7.391 -2.66 1 98.38 80 HIS A C 1
ATOM 658 O O . HIS A 1 80 ? -2.064 7.863 -1.734 1 98.38 80 HIS A O 1
ATOM 664 N N . LYS A 1 81 ? -0.131 7.504 -2.748 1 98.56 81 LYS A N 1
ATOM 665 C CA . LYS A 1 81 ? 0.656 8.281 -1.792 1 98.56 81 LYS A CA 1
ATOM 666 C C . LYS A 1 81 ? 1.015 9.648 -2.355 1 98.56 81 LYS A C 1
ATOM 668 O O . LYS A 1 81 ? 1.489 9.758 -3.488 1 98.56 81 LYS A O 1
ATOM 673 N N . GLU A 1 82 ? 0.775 10.641 -1.558 1 98.44 82 GLU A N 1
ATOM 674 C CA . GLU A 1 82 ? 0.824 12.023 -2.016 1 98.44 82 GLU A CA 1
ATOM 675 C C . GLU A 1 82 ? 1.563 12.906 -1.016 1 98.44 82 GLU A C 1
ATOM 677 O O . GLU A 1 82 ? 1.122 13.07 0.124 1 98.44 82 GLU A O 1
ATOM 682 N N . TRP A 1 83 ? 2.646 13.594 -1.517 1 98.69 83 TRP A N 1
ATOM 683 C CA . TRP A 1 83 ? 3.443 14.438 -0.634 1 98.69 83 TRP A CA 1
ATOM 684 C C . TRP A 1 83 ? 2.631 15.633 -0.145 1 98.69 83 TRP A C 1
ATOM 686 O O . TRP A 1 83 ? 2.867 16.141 0.952 1 98.69 83 TRP A O 1
ATOM 696 N N . ARG A 1 84 ? 1.629 16.062 -0.883 1 98.81 84 ARG A N 1
ATOM 697 C CA . ARG A 1 84 ? 0.811 17.219 -0.53 1 98.81 84 ARG A CA 1
ATOM 698 C C . ARG A 1 84 ? -0.052 16.922 0.693 1 98.81 84 ARG A C 1
ATOM 700 O O . ARG A 1 84 ? -0.586 17.844 1.316 1 98.81 84 ARG A O 1
ATOM 707 N N . LEU A 1 85 ? -0.161 15.641 1.076 1 98.94 85 LEU A N 1
ATOM 708 C CA . LEU A 1 85 ? -0.917 15.234 2.256 1 98.94 85 LEU A CA 1
ATOM 709 C C . LEU A 1 85 ? -0.004 15.109 3.471 1 98.94 85 LEU A C 1
ATOM 711 O O . LEU A 1 85 ? -0.461 14.773 4.562 1 98.94 85 LEU A O 1
ATOM 715 N N . ASN A 1 86 ? 1.309 15.391 3.33 1 98.94 86 ASN A N 1
ATOM 716 C CA . ASN A 1 86 ? 2.203 15.383 4.48 1 98.94 86 ASN A CA 1
ATOM 717 C C . ASN A 1 86 ? 1.734 16.344 5.562 1 98.94 86 ASN A C 1
ATOM 719 O O . ASN A 1 86 ? 0.914 17.234 5.301 1 98.94 86 ASN A O 1
ATOM 723 N N . GLU A 1 87 ? 2.258 16.141 6.723 1 98.81 87 GLU A N 1
ATOM 724 C CA . GLU A 1 87 ? 2.004 17.031 7.852 1 98.81 87 GLU A CA 1
ATOM 725 C C . GLU A 1 87 ? 2.584 18.422 7.594 1 98.81 87 GLU A C 1
ATOM 727 O O . GLU A 1 87 ? 3.457 18.578 6.742 1 98.81 87 GLU A O 1
ATOM 732 N N . ARG A 1 88 ? 1.986 19.391 8.281 1 98.69 88 ARG A N 1
ATOM 733 C CA . ARG A 1 88 ? 2.625 20.703 8.32 1 98.69 88 ARG A CA 1
ATOM 734 C C . ARG A 1 88 ? 4.098 20.578 8.688 1 98.69 88 ARG A C 1
ATOM 736 O O . ARG A 1 88 ? 4.457 19.828 9.594 1 98.69 88 ARG A O 1
ATOM 743 N N . HIS A 1 89 ? 4.965 21.297 7.98 1 98.75 89 HIS A N 1
ATOM 744 C CA . HIS A 1 89 ? 6.387 21.312 8.305 1 98.75 89 HIS A CA 1
ATOM 745 C C . HIS A 1 89 ? 6.695 22.281 9.438 1 98.75 89 HIS A C 1
ATOM 747 O O . HIS A 1 89 ? 6.566 23.5 9.273 1 98.75 89 HIS A O 1
ATOM 753 N N . TYR A 1 90 ? 7.219 21.859 10.555 1 98.38 90 TYR A N 1
ATOM 754 C CA . TYR A 1 90 ? 7.367 22.672 11.758 1 98.38 90 TYR A CA 1
ATOM 755 C C . TYR A 1 90 ? 8.734 23.344 11.789 1 98.38 90 TYR A C 1
ATOM 757 O O . TYR A 1 90 ? 9.141 23.875 12.82 1 98.38 90 TYR A O 1
ATOM 765 N N . GLY A 1 91 ? 9.492 23.203 10.648 1 98.38 91 GLY A N 1
ATOM 766 C CA . GLY A 1 91 ? 10.766 23.891 10.531 1 98.38 91 GLY A CA 1
ATOM 767 C C . GLY A 1 91 ? 11.75 23.5 11.617 1 98.38 91 GLY A C 1
ATOM 768 O O . GLY A 1 91 ? 11.969 22.328 11.875 1 98.38 91 GLY A O 1
ATOM 769 N N . ALA A 1 92 ? 12.32 24.531 12.211 1 98.31 92 ALA A N 1
ATOM 770 C CA . ALA A 1 92 ? 13.398 24.344 13.18 1 98.31 92 ALA A CA 1
ATOM 771 C C . ALA A 1 92 ? 12.875 23.734 14.477 1 98.31 92 ALA A C 1
ATOM 773 O O . ALA A 1 92 ? 13.648 23.266 15.305 1 98.31 92 ALA A O 1
ATOM 774 N N . LEU A 1 93 ? 11.562 23.719 14.672 1 98.44 93 LEU A N 1
ATOM 775 C CA . LEU A 1 93 ? 10.992 23.172 15.898 1 98.44 93 LEU A CA 1
ATOM 776 C C . LEU A 1 93 ? 11 21.656 15.883 1 98.44 93 LEU A C 1
ATOM 778 O O . LEU A 1 93 ? 10.836 21.016 16.922 1 98.44 93 LEU A O 1
ATOM 782 N N . GLN A 1 94 ? 11.109 21.047 14.688 1 98.25 94 GLN A N 1
ATOM 783 C CA . GLN A 1 94 ? 11.047 19.594 14.57 1 98.25 94 GLN A CA 1
ATOM 784 C C . GLN A 1 94 ? 12.086 18.922 15.469 1 98.25 94 GLN A C 1
ATOM 786 O O . GLN A 1 94 ? 13.266 19.25 15.414 1 98.25 94 GLN A O 1
ATOM 791 N N . GLY A 1 95 ? 11.57 18.016 16.297 1 98.12 95 GLY A N 1
ATOM 792 C CA . GLY A 1 95 ? 12.438 17.281 17.188 1 98.12 95 GLY A CA 1
ATOM 793 C C . GLY A 1 95 ? 12.484 17.875 18.594 1 98.12 95 GLY A C 1
ATOM 794 O O . GLY A 1 95 ? 12.945 17.219 19.531 1 98.12 95 GLY A O 1
ATOM 795 N N . LEU A 1 96 ? 12.047 19.109 18.672 1 98.19 96 LEU A N 1
ATOM 796 C CA . LEU A 1 96 ? 12.023 19.734 19.984 1 98.19 96 LEU A CA 1
ATOM 797 C C . LEU A 1 96 ? 10.789 19.312 20.766 1 98.19 96 LEU A C 1
ATOM 799 O O . LEU A 1 96 ? 9.742 19.031 20.188 1 98.19 96 LEU A O 1
ATOM 803 N N . ASN A 1 97 ? 10.961 19.312 22.094 1 98.5 97 ASN A N 1
ATOM 804 C CA . ASN A 1 97 ? 9.836 19.016 22.969 1 98.5 97 ASN A CA 1
ATOM 805 C C . ASN A 1 97 ? 8.906 20.219 23.109 1 98.5 97 ASN A C 1
ATOM 807 O O . ASN A 1 97 ? 9.367 21.328 23.391 1 98.5 97 ASN A O 1
ATOM 811 N N . LYS A 1 98 ? 7.656 20.016 22.984 1 97.25 98 LYS A N 1
ATOM 812 C CA . LYS A 1 98 ? 6.691 21.109 22.969 1 97.25 98 LYS A CA 1
ATOM 813 C C . LYS A 1 98 ? 6.652 21.844 24.312 1 97.25 98 LYS A C 1
ATOM 815 O O . LYS A 1 98 ? 6.605 23.078 24.344 1 97.25 98 LYS A O 1
ATOM 820 N N . ALA A 1 99 ? 6.711 21.109 25.391 1 97.31 99 ALA A N 1
ATOM 821 C CA . ALA A 1 99 ? 6.672 21.719 26.719 1 97.31 99 ALA A CA 1
ATOM 822 C C . ALA A 1 99 ? 7.949 22.5 27 1 97.31 99 ALA A C 1
ATOM 824 O O . ALA A 1 99 ? 7.895 23.609 27.531 1 97.31 99 ALA A O 1
ATOM 825 N N . GLN A 1 100 ? 9.055 21.891 26.656 1 97.88 100 GLN A N 1
ATOM 826 C CA . GLN A 1 100 ? 10.32 22.578 26.844 1 97.88 100 GLN A CA 1
ATOM 827 C C . GLN A 1 100 ? 10.398 23.828 25.969 1 97.88 100 GLN A C 1
ATOM 829 O O . GLN A 1 100 ? 10.906 24.875 26.406 1 97.88 100 GLN A O 1
ATOM 834 N N . THR A 1 101 ? 9.93 23.719 24.766 1 98 101 THR A N 1
ATOM 835 C CA . THR A 1 101 ? 9.898 24.859 23.859 1 98 101 THR A CA 1
ATOM 836 C C . THR A 1 101 ? 9.023 25.969 24.438 1 98 101 THR A C 1
ATOM 838 O O . THR A 1 101 ? 9.375 27.156 24.344 1 98 101 THR A O 1
ATOM 841 N N . ALA A 1 102 ? 7.91 25.578 25.016 1 97.19 102 ALA A N 1
ATOM 842 C CA . ALA A 1 102 ? 7.02 26.547 25.641 1 97.19 102 ALA A CA 1
ATOM 843 C C . ALA A 1 102 ? 7.699 27.25 26.828 1 97.19 102 ALA A C 1
ATOM 845 O O . ALA A 1 102 ? 7.469 28.422 27.078 1 97.19 102 ALA A O 1
ATOM 846 N N . GLN A 1 103 ? 8.484 26.5 27.547 1 97.69 103 GLN A N 1
ATOM 847 C CA . GLN A 1 103 ? 9.234 27.078 28.656 1 97.69 103 GLN A CA 1
ATOM 848 C C . GLN A 1 103 ? 10.234 28.125 28.156 1 97.69 103 GLN A C 1
ATOM 850 O O . GLN A 1 103 ? 10.438 29.156 28.797 1 97.69 103 GLN A O 1
ATOM 855 N N . GLU A 1 104 ? 10.742 27.844 27.031 1 97.12 104 GLU A N 1
ATOM 856 C CA . GLU A 1 104 ? 11.789 28.703 26.484 1 97.12 104 GLU A CA 1
ATOM 857 C C . GLU A 1 104 ? 11.195 29.906 25.766 1 97.12 104 GLU A C 1
ATOM 859 O O . GLU A 1 104 ? 11.68 31.031 25.922 1 97.12 104 GLU A O 1
ATOM 864 N N . TYR A 1 105 ? 10.141 29.781 25.016 1 97.44 105 TYR A N 1
ATOM 865 C CA . TYR A 1 105 ? 9.656 30.828 24.141 1 97.44 105 TYR A CA 1
ATOM 866 C C . TYR A 1 105 ? 8.32 31.375 24.625 1 97.44 105 TYR A C 1
ATOM 868 O O . TYR A 1 105 ? 7.836 32.406 24.125 1 97.44 105 TYR A O 1
ATOM 876 N N . GLY A 1 106 ? 7.766 30.75 25.578 1 97.31 106 GLY A N 1
ATOM 877 C CA . GLY A 1 106 ? 6.457 31.141 26.078 1 97.31 106 GLY A CA 1
ATOM 878 C C . GLY A 1 106 ? 5.324 30.328 25.484 1 97.31 106 GLY A C 1
ATOM 879 O O . GLY A 1 106 ? 5.348 29.984 24.297 1 97.31 106 GLY A O 1
ATOM 880 N N . ASP A 1 107 ? 4.352 30.062 26.266 1 96.88 107 ASP A N 1
ATOM 881 C CA . ASP A 1 107 ? 3.191 29.281 25.859 1 96.88 107 ASP A CA 1
ATOM 882 C C . ASP A 1 107 ? 2.461 29.938 24.688 1 96.88 107 ASP A C 1
ATOM 884 O O . ASP A 1 107 ? 2.057 29.25 23.75 1 96.88 107 ASP A O 1
ATOM 888 N N . GLU A 1 108 ? 2.287 31.203 24.781 1 96.06 108 GLU A N 1
ATOM 889 C CA . GLU A 1 108 ? 1.547 31.922 23.75 1 96.06 108 GLU A CA 1
ATOM 890 C C . GLU A 1 108 ? 2.223 31.797 22.391 1 96.06 108 GLU A C 1
ATOM 892 O O . GLU A 1 108 ? 1.553 31.578 21.375 1 96.06 108 GLU A O 1
ATOM 897 N N . GLN A 1 109 ? 3.506 31.922 22.391 1 96.69 109 GLN A N 1
ATOM 898 C CA . GLN A 1 109 ? 4.266 31.828 21.156 1 96.69 109 GLN A CA 1
ATOM 899 C C . GLN A 1 109 ? 4.156 30.422 20.547 1 96.69 109 GLN A C 1
ATOM 901 O O . GLN A 1 109 ? 3.951 30.281 19.344 1 96.69 109 GLN A O 1
ATOM 906 N N . VAL A 1 110 ? 4.301 29.453 21.375 1 96.69 110 VAL A N 1
ATOM 907 C CA . VAL A 1 110 ? 4.211 28.078 20.906 1 96.69 110 VAL A CA 1
ATOM 908 C C . VAL A 1 110 ? 2.807 27.797 20.375 1 96.69 110 VAL A C 1
ATOM 910 O O . VAL A 1 110 ? 2.641 27.141 19.359 1 96.69 110 VAL A O 1
ATOM 913 N N . LYS A 1 111 ? 1.868 28.312 21.031 1 94.19 111 LYS A N 1
ATOM 914 C CA . LYS A 1 111 ? 0.491 28.156 20.578 1 94.19 111 LYS A CA 1
ATOM 915 C C . LYS A 1 111 ? 0.303 28.797 19.203 1 94.19 111 LYS A C 1
ATOM 917 O O . LYS A 1 111 ? -0.356 28.219 18.328 1 94.19 111 LYS A O 1
ATOM 922 N N . LEU A 1 112 ? 0.834 29.922 18.984 1 94.44 112 LEU A N 1
ATOM 923 C CA . LEU A 1 112 ? 0.762 30.594 17.703 1 94.44 112 LEU A CA 1
ATOM 924 C C . LEU A 1 112 ? 1.392 29.734 16.609 1 94.44 112 LEU A C 1
ATOM 926 O O . LEU A 1 112 ? 0.807 29.562 15.531 1 94.44 112 LEU A O 1
ATOM 930 N N . TRP A 1 113 ? 2.549 29.188 16.891 1 96.06 113 TRP A N 1
ATOM 931 C CA . TRP A 1 113 ? 3.266 28.359 15.93 1 96.06 113 TRP A CA 1
ATOM 932 C C . TRP A 1 113 ? 2.48 27.094 15.602 1 96.06 113 TRP A C 1
ATOM 934 O O . TRP A 1 113 ? 2.523 26.594 14.469 1 96.06 113 TRP A O 1
ATOM 944 N N . ARG A 1 114 ? 1.718 26.625 16.516 1 94.88 114 ARG A N 1
ATOM 945 C CA . ARG A 1 114 ? 1.068 25.328 16.375 1 94.88 114 ARG A CA 1
ATOM 946 C C . ARG A 1 114 ? -0.327 25.484 15.773 1 94.88 114 ARG A C 1
ATOM 948 O O . ARG A 1 114 ? -0.799 24.594 15.055 1 94.88 114 ARG A O 1
ATOM 955 N N . ARG A 1 115 ? -0.957 26.625 16.062 1 92.94 115 ARG A N 1
ATOM 956 C CA . ARG A 1 115 ? -2.396 26.609 15.828 1 92.94 115 ARG A CA 1
ATOM 957 C C . ARG A 1 115 ? -2.812 27.766 14.93 1 92.94 115 ARG A C 1
ATOM 959 O O . ARG A 1 115 ? -3.895 27.75 14.336 1 92.94 115 ARG A O 1
ATOM 966 N N . SER A 1 116 ? -1.924 28.766 14.914 1 92.12 116 SER A N 1
ATOM 967 C CA . SER A 1 116 ? -2.291 29.922 14.109 1 92.12 116 SER A CA 1
ATOM 968 C C . SER A 1 116 ? -2.355 29.562 12.625 1 92.12 116 SER A C 1
ATOM 970 O O . SER A 1 116 ? -1.635 28.688 12.164 1 92.12 116 SER A O 1
ATOM 972 N N . TYR A 1 117 ? -3.211 30.344 11.922 1 96.38 117 TYR A N 1
ATOM 973 C CA . TYR A 1 117 ? -3.41 30.109 10.492 1 96.38 117 TYR A CA 1
ATOM 974 C C . TYR A 1 117 ? -2.234 30.656 9.688 1 96.38 117 TYR A C 1
ATOM 976 O O . TYR A 1 117 ? -1.808 30.031 8.711 1 96.38 117 TYR A O 1
ATOM 984 N N . LYS A 1 118 ? -1.644 31.719 10.102 1 96.75 118 LYS A N 1
ATOM 985 C CA . LYS A 1 118 ? -0.725 32.406 9.219 1 96.75 118 LYS A CA 1
ATOM 986 C C . LYS A 1 118 ? 0.677 32.5 9.812 1 96.75 118 LYS A C 1
ATOM 988 O O . LYS A 1 118 ? 1.633 32.844 9.133 1 96.75 118 LYS A O 1
ATOM 993 N N . VAL A 1 119 ? 0.877 32.125 11.062 1 96.81 119 VAL A N 1
ATOM 994 C CA . VAL A 1 119 ? 2.178 32.25 11.711 1 96.81 119 VAL A CA 1
ATOM 995 C C . VAL A 1 119 ? 3.006 31 11.484 1 96.81 119 VAL A C 1
ATOM 997 O O . VAL A 1 119 ? 2.574 29.891 11.82 1 96.81 119 VAL A O 1
ATOM 1000 N N . ARG A 1 120 ? 4.133 31.203 10.953 1 98.06 120 ARG A N 1
ATOM 1001 C CA . ARG A 1 120 ? 5.051 30.094 10.711 1 98.06 120 ARG A CA 1
ATOM 1002 C C . ARG A 1 120 ? 6 29.891 11.883 1 98.06 120 ARG A C 1
ATOM 1004 O O . ARG A 1 120 ? 6.469 30.859 12.484 1 98.06 120 ARG A O 1
ATOM 1011 N N . PRO A 1 121 ? 6.309 28.594 12.195 1 98.44 121 PRO A N 1
ATOM 1012 C CA . PRO A 1 121 ? 7.465 28.359 13.062 1 98.44 121 PRO A CA 1
ATOM 1013 C C . PRO A 1 121 ? 8.781 28.812 12.422 1 98.44 121 PRO A C 1
ATOM 1015 O O . PRO A 1 121 ? 8.82 29.109 11.227 1 98.44 121 PRO A O 1
ATOM 1018 N N . PRO A 1 122 ? 9.844 28.906 13.281 1 98.31 122 PRO A N 1
ATOM 1019 C CA . PRO A 1 122 ? 11.141 29.234 12.68 1 98.31 122 PRO A CA 1
ATOM 1020 C C . PRO A 1 122 ? 11.555 28.266 11.586 1 98.31 122 PRO A C 1
ATOM 1022 O O . PRO A 1 122 ? 11.383 27.047 11.734 1 98.31 122 PRO A O 1
ATOM 1025 N N . ALA A 1 123 ? 12.055 28.797 10.5 1 98.5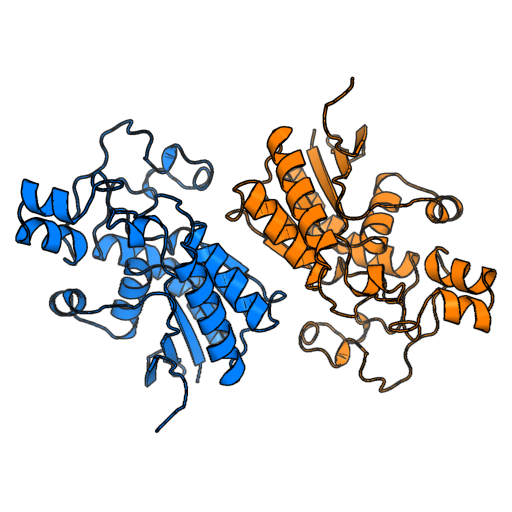 123 ALA A N 1
ATOM 1026 C CA . ALA A 1 123 ? 12.461 27.984 9.352 1 98.5 123 ALA A CA 1
ATOM 1027 C C . ALA A 1 123 ? 13.75 27.219 9.656 1 98.5 123 ALA A C 1
ATOM 1029 O O . ALA A 1 123 ? 14.547 27.641 10.492 1 98.5 123 ALA A O 1
ATOM 1030 N N . LEU A 1 124 ? 13.914 26.125 8.969 1 98.31 124 LEU A N 1
ATOM 1031 C CA . LEU A 1 124 ? 15.219 25.469 8.984 1 98.31 124 LEU A CA 1
ATOM 1032 C C . LEU A 1 124 ? 16.297 26.375 8.414 1 98.31 124 LEU A C 1
ATOM 1034 O O . LEU A 1 124 ? 16.062 27.094 7.438 1 98.31 124 LEU A O 1
ATOM 1038 N N . ALA A 1 125 ? 17.438 26.266 9 1 97.06 125 ALA A N 1
ATOM 1039 C CA . ALA A 1 125 ? 18.578 27.016 8.477 1 97.06 125 ALA A CA 1
ATOM 1040 C C . ALA A 1 125 ? 19.047 26.438 7.137 1 97.06 125 ALA A C 1
ATOM 1042 O O . ALA A 1 125 ? 18.797 25.266 6.836 1 97.06 125 ALA A O 1
ATOM 1043 N N . GLU A 1 126 ? 19.703 27.281 6.375 1 94.88 126 GLU A N 1
ATOM 1044 C CA . GLU A 1 126 ? 20.297 26.797 5.125 1 94.88 126 GLU A CA 1
ATOM 1045 C C . GLU A 1 126 ? 21.25 25.625 5.375 1 94.88 126 GLU A C 1
ATOM 1047 O O . GLU A 1 126 ? 22.078 25.688 6.281 1 94.88 126 GLU A O 1
ATOM 1052 N N . GLY A 1 127 ? 21.094 24.672 4.609 1 95.56 127 GLY A N 1
ATOM 1053 C CA . GLY A 1 127 ? 22 23.531 4.707 1 95.56 127 GLY A CA 1
ATOM 1054 C C . GLY A 1 127 ? 21.594 22.547 5.785 1 95.56 127 GLY A C 1
ATOM 1055 O O . GLY A 1 127 ? 22.234 21.5 5.941 1 95.56 127 GLY A O 1
ATOM 1056 N N . ASP A 1 128 ? 20.594 22.906 6.555 1 97.06 128 ASP A N 1
ATOM 1057 C CA . ASP A 1 128 ? 20.094 21.969 7.562 1 97.06 128 ASP A CA 1
ATOM 1058 C C . ASP A 1 128 ? 19.734 20.625 6.934 1 97.06 128 ASP A C 1
ATOM 1060 O O . ASP A 1 128 ? 18.906 20.578 6.016 1 97.06 128 ASP A O 1
ATOM 1064 N N . GLN A 1 129 ? 20.297 19.531 7.43 1 96.12 129 GLN A N 1
ATOM 1065 C CA . GLN A 1 129 ? 20.172 18.203 6.836 1 96.12 129 GLN A CA 1
ATOM 1066 C C . GLN A 1 129 ? 18.75 17.672 6.996 1 96.12 129 GLN A C 1
ATOM 1068 O O . GLN A 1 129 ? 18.375 16.703 6.336 1 96.12 129 GLN A O 1
ATOM 1073 N N . ARG A 1 130 ? 17.969 18.266 7.848 1 96.62 130 ARG A N 1
ATOM 1074 C CA . ARG A 1 130 ? 16.578 17.859 8.039 1 96.62 130 ARG A CA 1
ATOM 1075 C C . ARG A 1 130 ? 15.711 18.328 6.875 1 96.62 130 ARG A C 1
ATOM 1077 O O . ARG A 1 130 ? 14.562 17.891 6.742 1 96.62 130 ARG A O 1
ATOM 1084 N N . HIS A 1 131 ? 16.234 19.203 6.09 1 97.88 131 HIS A N 1
ATOM 1085 C CA . HIS A 1 131 ? 15.461 19.734 4.98 1 97.88 131 HIS A CA 1
ATOM 1086 C C . HIS A 1 131 ? 15.055 18.625 4.012 1 97.88 131 HIS A C 1
ATOM 1088 O O . HIS A 1 131 ? 15.859 17.75 3.686 1 97.88 131 HIS A O 1
ATOM 1094 N N . PRO A 1 132 ? 13.789 18.703 3.463 1 98.19 132 PRO A N 1
ATOM 1095 C CA . PRO A 1 132 ? 13.297 17.641 2.578 1 98.19 132 PRO A CA 1
ATOM 1096 C C . PRO A 1 132 ? 14.141 17.484 1.318 1 98.19 132 PRO A C 1
ATOM 1098 O O . PRO A 1 132 ? 14.109 16.438 0.676 1 98.19 132 PRO A O 1
ATOM 1101 N N . SER A 1 133 ? 14.922 18.484 0.951 1 97.31 133 SER A N 1
ATOM 1102 C CA . SER A 1 133 ? 15.742 18.422 -0.257 1 97.31 133 SER A CA 1
ATOM 1103 C C . SER A 1 133 ? 16.812 17.344 -0.138 1 97.31 133 SER A C 1
ATOM 1105 O O . SER A 1 133 ? 17.391 16.922 -1.143 1 97.31 133 SER A O 1
ATOM 1107 N N . PHE A 1 134 ? 17.125 16.922 1.072 1 97.25 134 PHE A N 1
ATOM 1108 C CA . PHE A 1 134 ? 18.156 15.906 1.278 1 97.25 134 PHE A CA 1
ATOM 1109 C C . PHE A 1 134 ? 17.531 14.523 1.423 1 97.25 134 PHE A C 1
ATOM 1111 O O . PHE A 1 134 ? 18.234 13.531 1.586 1 97.25 134 PHE A O 1
ATOM 1118 N N . ASP A 1 135 ? 16.297 14.414 1.372 1 97.38 135 ASP A N 1
ATOM 1119 C CA . ASP A 1 135 ? 15.547 13.172 1.529 1 97.38 135 ASP A CA 1
ATOM 1120 C C . ASP A 1 135 ? 15.156 12.594 0.172 1 97.38 135 ASP A C 1
ATOM 1122 O O . ASP A 1 135 ? 14.469 13.25 -0.614 1 97.38 135 ASP A O 1
ATOM 1126 N N . PRO A 1 136 ? 15.508 11.344 -0.137 1 95.94 136 PRO A N 1
ATOM 1127 C CA . PRO A 1 136 ? 15.211 10.742 -1.439 1 95.94 136 PRO A CA 1
ATOM 1128 C C . PRO A 1 136 ? 13.711 10.688 -1.734 1 95.94 136 PRO A C 1
ATOM 1130 O O . PRO A 1 136 ? 13.312 10.656 -2.9 1 95.94 136 PRO A O 1
ATOM 1133 N N . ARG A 1 137 ? 12.859 10.758 -0.771 1 96.88 137 ARG A N 1
ATOM 1134 C CA . ARG A 1 137 ? 11.414 10.742 -0.949 1 96.88 137 ARG A CA 1
ATOM 1135 C C . ARG A 1 137 ? 10.953 11.883 -1.845 1 96.88 137 ARG A C 1
ATOM 1137 O O . ARG A 1 137 ? 9.953 11.766 -2.557 1 96.88 137 ARG A O 1
ATOM 1144 N N . TYR A 1 138 ? 11.734 12.914 -1.787 1 98.19 138 TYR A N 1
ATOM 1145 C CA . TYR A 1 138 ? 11.242 14.133 -2.408 1 98.19 138 TYR A CA 1
ATOM 1146 C C . TYR A 1 138 ? 12.141 14.562 -3.562 1 98.19 138 TYR A C 1
ATOM 1148 O O . TYR A 1 138 ? 12.07 15.703 -4.02 1 98.19 138 TYR A O 1
ATOM 1156 N N . HIS A 1 139 ? 12.969 13.719 -4.059 1 94.81 139 HIS A N 1
ATOM 1157 C CA . HIS A 1 139 ? 14 14.047 -5.035 1 94.81 139 HIS A CA 1
ATOM 1158 C C . HIS A 1 139 ? 13.383 14.492 -6.359 1 94.81 139 HIS A C 1
ATOM 1160 O O . HIS A 1 139 ? 14.008 15.227 -7.121 1 94.81 139 HIS A O 1
ATOM 1166 N N . SER A 1 140 ? 12.188 14.055 -6.625 1 94.38 140 SER A N 1
ATOM 1167 C CA . SER A 1 140 ? 11.57 14.375 -7.906 1 94.38 140 SER A CA 1
ATOM 1168 C C . SER A 1 140 ? 10.875 15.734 -7.863 1 94.38 140 SER A C 1
ATOM 1170 O O . SER A 1 140 ? 10.414 16.234 -8.891 1 94.38 140 SER A O 1
ATOM 1172 N N . LEU A 1 141 ? 10.773 16.344 -6.711 1 96.94 141 LEU A N 1
ATOM 1173 C CA . LEU A 1 141 ? 10.078 17.625 -6.551 1 96.94 141 LEU A CA 1
ATOM 1174 C C . LEU A 1 141 ? 11.039 18.797 -6.73 1 96.94 141 LEU A C 1
ATOM 1176 O O . LEU A 1 141 ? 12.195 18.719 -6.316 1 96.94 141 LEU A O 1
ATOM 1180 N N . SER A 1 142 ? 10.492 19.828 -7.301 1 97 142 SER A N 1
ATOM 1181 C CA . SER A 1 142 ? 11.289 21.062 -7.395 1 97 142 SER A CA 1
ATOM 1182 C C . SER A 1 142 ? 11.547 21.641 -6.012 1 97 142 SER A C 1
ATOM 1184 O O . SER A 1 142 ? 10.711 21.531 -5.113 1 97 142 SER A O 1
ATOM 1186 N N . ARG A 1 143 ? 12.641 22.297 -5.867 1 95.31 143 ARG A N 1
ATOM 1187 C CA . ARG A 1 143 ? 13.078 22.859 -4.594 1 95.31 143 ARG A CA 1
ATOM 1188 C C . ARG A 1 143 ? 12.047 23.844 -4.043 1 95.31 143 ARG A C 1
ATOM 1190 O O . ARG A 1 143 ? 11.867 23.938 -2.826 1 95.31 143 ARG A O 1
ATOM 1197 N N . ASP A 1 144 ? 11.344 24.5 -4.93 1 95.62 144 ASP A N 1
ATOM 1198 C CA . ASP A 1 144 ? 10.406 25.531 -4.512 1 95.62 144 ASP A CA 1
ATOM 1199 C C . ASP A 1 144 ? 9.164 24.922 -3.863 1 95.62 144 ASP A C 1
ATOM 1201 O O . ASP A 1 144 ? 8.406 25.625 -3.188 1 95.62 144 ASP A O 1
ATOM 1205 N N . LEU A 1 145 ? 8.969 23.641 -4.027 1 97.44 145 LEU A N 1
ATOM 1206 C CA . LEU A 1 145 ? 7.824 22.938 -3.447 1 97.44 145 LEU A CA 1
ATOM 1207 C C . LEU A 1 145 ? 8.172 22.375 -2.078 1 97.44 145 LEU A C 1
ATOM 1209 O O . LEU A 1 145 ? 7.285 21.906 -1.351 1 97.44 145 LEU A O 1
ATOM 1213 N N . LEU A 1 146 ? 9.422 22.375 -1.715 1 98.19 146 LEU A N 1
ATOM 1214 C CA . LEU A 1 146 ? 9.891 21.766 -0.474 1 98.19 146 LEU A CA 1
ATOM 1215 C C . LEU A 1 146 ? 10 22.812 0.634 1 98.19 146 LEU A C 1
ATOM 1217 O O . LEU A 1 146 ? 10.789 23.75 0.533 1 98.19 146 LEU A O 1
ATOM 1221 N N . PRO A 1 147 ? 9.273 22.641 1.655 1 98.38 147 PRO A N 1
ATOM 1222 C CA . PRO A 1 147 ? 9.211 23.688 2.668 1 98.38 147 PRO A CA 1
ATOM 1223 C C . PRO A 1 147 ? 10.375 23.625 3.654 1 98.38 147 PRO A C 1
ATOM 1225 O O . PRO A 1 147 ? 10.82 22.547 4.023 1 98.38 147 PRO A O 1
ATOM 1228 N N . ASP A 1 148 ? 10.781 24.797 4.121 1 98.19 148 ASP A N 1
ATOM 1229 C CA . ASP A 1 148 ? 11.656 24.922 5.285 1 98.19 148 ASP A CA 1
ATOM 1230 C C . ASP A 1 148 ? 10.844 25.109 6.566 1 98.19 148 ASP A C 1
ATOM 1232 O O . ASP A 1 148 ? 11.367 24.938 7.668 1 98.19 148 ASP A O 1
ATOM 1236 N N . THR A 1 149 ? 9.688 25.484 6.391 1 98.56 149 THR A N 1
ATOM 1237 C CA . THR A 1 149 ? 8.672 25.688 7.418 1 98.56 149 THR A CA 1
ATOM 1238 C C . THR A 1 149 ? 7.305 25.938 6.781 1 98.56 149 THR A C 1
ATOM 1240 O O . THR A 1 149 ? 7.219 26.328 5.617 1 98.56 149 THR A O 1
ATOM 1243 N N . GLU A 1 150 ? 6.258 25.672 7.543 1 98.69 150 GLU A N 1
ATOM 1244 C CA . GLU A 1 150 ? 4.906 25.953 7.078 1 98.69 150 GLU A CA 1
ATOM 1245 C C . GLU A 1 150 ? 4.023 26.469 8.219 1 98.69 150 GLU A C 1
ATOM 1247 O O . GLU A 1 150 ? 4.168 26.031 9.359 1 98.69 150 GLU A O 1
ATOM 1252 N N . CYS A 1 151 ? 3.191 27.406 7.914 1 98.25 151 CYS A N 1
ATOM 1253 C CA . CYS A 1 151 ? 2.002 27.641 8.727 1 98.25 151 CYS A CA 1
ATOM 1254 C C . CYS A 1 151 ? 0.808 26.875 8.172 1 98.25 151 CYS A C 1
ATOM 1256 O O . CYS A 1 151 ? 0.935 26.156 7.18 1 98.25 151 CYS A O 1
ATOM 1258 N N . LEU A 1 152 ? -0.323 26.953 8.812 1 98.25 152 LEU A N 1
ATOM 1259 C CA . LEU A 1 152 ? -1.483 26.203 8.344 1 98.25 152 LEU A CA 1
ATOM 1260 C C . LEU A 1 152 ? -1.917 26.672 6.961 1 98.25 152 LEU A C 1
ATOM 1262 O O . LEU A 1 152 ? -2.338 25.875 6.129 1 98.25 152 LEU A O 1
ATOM 1266 N N . GLN A 1 153 ? -1.854 27.969 6.703 1 98.5 153 GLN A N 1
ATOM 1267 C CA . GLN A 1 153 ? -2.211 28.484 5.387 1 98.5 153 GLN A CA 1
ATOM 1268 C C . GLN A 1 153 ? -1.374 27.828 4.293 1 98.5 153 GLN A C 1
ATOM 1270 O O . GLN A 1 153 ? -1.901 27.438 3.244 1 98.5 153 GLN A O 1
ATOM 1275 N N . ASP A 1 154 ? -0.05 27.703 4.508 1 98.56 154 ASP A N 1
ATOM 1276 C CA . ASP A 1 154 ? 0.833 27.031 3.559 1 98.56 154 ASP A CA 1
ATOM 1277 C C . ASP A 1 154 ? 0.378 25.594 3.303 1 98.56 154 ASP A C 1
ATOM 1279 O O . ASP A 1 154 ? 0.375 25.141 2.158 1 98.56 154 ASP A O 1
ATOM 1283 N N . THR A 1 155 ? 0.014 24.922 4.379 1 98.5 155 THR A N 1
ATOM 1284 C CA . THR A 1 155 ? -0.441 23.547 4.293 1 98.5 155 THR A CA 1
ATOM 1285 C C . THR A 1 155 ? -1.731 23.453 3.482 1 98.5 155 THR A C 1
ATOM 1287 O O . THR A 1 155 ? -1.882 22.562 2.645 1 98.5 155 THR A O 1
ATOM 1290 N N . VAL A 1 156 ? -2.664 24.375 3.752 1 98.44 156 VAL A N 1
ATOM 1291 C CA . VAL A 1 156 ? -3.918 24.406 3.006 1 98.44 156 VAL A CA 1
ATOM 1292 C C . VAL A 1 156 ? -3.627 24.578 1.516 1 98.44 156 VAL A C 1
ATOM 1294 O O . VAL A 1 156 ? -4.16 23.828 0.689 1 98.44 156 VAL A O 1
ATOM 1297 N N . GLU A 1 157 ? -2.783 25.484 1.193 1 98.44 157 GLU A N 1
ATOM 1298 C CA . GLU A 1 157 ? -2.438 25.766 -0.198 1 98.44 157 GLU A CA 1
ATOM 1299 C C . GLU A 1 157 ? -1.803 24.547 -0.861 1 98.44 157 GLU A C 1
ATOM 1301 O O . GLU A 1 157 ? -1.996 24.312 -2.057 1 98.44 157 GLU A O 1
ATOM 1306 N N . ARG A 1 158 ? -1.073 23.812 -0.103 1 98.31 158 ARG A N 1
ATOM 1307 C CA . ARG A 1 158 ? -0.406 22.609 -0.605 1 98.31 158 ARG A CA 1
ATOM 1308 C C . ARG A 1 158 ? -1.396 21.469 -0.771 1 98.31 158 ARG A C 1
ATOM 1310 O O . ARG A 1 158 ? -1.287 20.672 -1.714 1 98.31 158 ARG A O 1
ATOM 1317 N N . VAL A 1 159 ? -2.422 21.312 0.026 1 98.75 159 VAL A N 1
ATOM 1318 C CA . VAL A 1 159 ? -3.355 20.203 0.055 1 98.75 159 VAL A CA 1
ATOM 1319 C C . VAL A 1 159 ? -4.422 20.391 -1.021 1 98.75 159 VAL A C 1
ATOM 1321 O O . VAL A 1 159 ? -4.902 19.422 -1.605 1 98.75 159 VAL A O 1
ATOM 1324 N N . LEU A 1 160 ? -4.773 21.609 -1.312 1 98.69 160 LEU A N 1
ATOM 1325 C CA . LEU A 1 160 ? -5.941 21.891 -2.137 1 98.69 160 LEU A CA 1
ATOM 1326 C C . LEU A 1 160 ? -5.742 21.375 -3.559 1 98.69 160 LEU A C 1
ATOM 1328 O O . LEU A 1 160 ? -6.676 20.844 -4.164 1 98.69 160 LEU A O 1
ATOM 1332 N N . PRO A 1 161 ? -4.535 21.516 -4.164 1 98.75 161 PRO A N 1
ATOM 1333 C CA . PRO A 1 161 ? -4.348 20.922 -5.488 1 98.75 161 PRO A CA 1
ATOM 1334 C C . PRO A 1 161 ? -4.598 19.422 -5.496 1 98.75 161 PRO A C 1
ATOM 1336 O O . PRO A 1 161 ? -5.156 18.891 -6.457 1 98.75 161 PRO A O 1
ATOM 1339 N N . PHE A 1 162 ? -4.105 18.734 -4.484 1 98.75 162 PHE A N 1
ATOM 1340 C CA . PHE A 1 162 ? -4.449 17.328 -4.359 1 98.75 162 PHE A CA 1
ATOM 1341 C C . PHE A 1 162 ? -5.961 17.125 -4.355 1 98.75 162 PHE A C 1
ATOM 1343 O O . PHE A 1 162 ? -6.484 16.281 -5.082 1 98.75 162 PHE A O 1
ATOM 1350 N N . TRP A 1 163 ? -6.676 17.859 -3.516 1 98.81 163 TRP A N 1
ATOM 1351 C CA . TRP A 1 163 ? -8.125 17.766 -3.422 1 98.81 163 TRP A CA 1
ATOM 1352 C C . TRP A 1 163 ? -8.773 17.953 -4.785 1 98.81 163 TRP A C 1
ATOM 1354 O O . TRP A 1 163 ? -9.555 17.125 -5.238 1 98.81 163 TRP A O 1
ATOM 1364 N N . GLN A 1 164 ? -8.359 18.984 -5.465 1 98.62 164 GLN A N 1
ATOM 1365 C CA . GLN A 1 164 ? -8.992 19.391 -6.715 1 98.62 164 GLN A CA 1
ATOM 1366 C C . GLN A 1 164 ? -8.633 18.438 -7.852 1 98.62 164 GLN A C 1
ATOM 1368 O O . GLN A 1 164 ? -9.477 18.125 -8.695 1 98.62 164 GLN A O 1
ATOM 1373 N N . GLN A 1 165 ? -7.453 17.922 -7.809 1 98.62 165 GLN A N 1
ATOM 1374 C CA . GLN A 1 165 ? -6.953 17.219 -8.984 1 98.62 165 GLN A CA 1
ATOM 1375 C C . GLN A 1 165 ? -7.094 15.711 -8.82 1 98.62 165 GLN A C 1
ATOM 1377 O O . GLN A 1 165 ? -7.043 14.969 -9.805 1 98.62 165 GLN A O 1
ATOM 1382 N N . GLN A 1 166 ? -7.219 15.258 -7.617 1 98.62 166 GLN A N 1
ATOM 1383 C CA . GLN A 1 166 ? -7.242 13.812 -7.414 1 98.62 166 GLN A CA 1
ATOM 1384 C C . GLN A 1 166 ? -8.508 13.383 -6.668 1 98.62 166 GLN A C 1
ATOM 1386 O O . GLN A 1 166 ? -9.273 12.562 -7.164 1 98.62 166 GLN A O 1
ATOM 1391 N N . ALA A 1 167 ? -8.836 13.992 -5.555 1 98.69 167 ALA A N 1
ATOM 1392 C CA . ALA A 1 167 ? -9.969 13.562 -4.738 1 98.69 167 ALA A CA 1
ATOM 1393 C C . ALA A 1 167 ? -11.289 13.898 -5.426 1 98.69 167 ALA A C 1
ATOM 1395 O O . ALA A 1 167 ? -12.18 13.047 -5.52 1 98.69 167 ALA A O 1
ATOM 1396 N N . VAL A 1 168 ? -11.414 15.109 -5.91 1 98.56 168 VAL A N 1
ATOM 1397 C CA . VAL A 1 168 ? -12.664 15.586 -6.504 1 98.56 168 VAL A CA 1
ATOM 1398 C C . VAL A 1 168 ? -13.023 14.719 -7.707 1 98.56 168 VAL A C 1
ATOM 1400 O O . VAL A 1 168 ? -14.125 14.18 -7.785 1 98.56 168 VAL A O 1
ATOM 1403 N N . PRO A 1 169 ? -12.086 14.555 -8.688 1 98.31 169 PRO A N 1
ATOM 1404 C CA . PRO A 1 169 ? -12.438 13.688 -9.812 1 98.31 169 PRO A CA 1
ATOM 1405 C C . PRO A 1 169 ? -12.844 12.281 -9.375 1 98.31 169 PRO A C 1
ATOM 1407 O O . PRO A 1 169 ? -13.773 11.703 -9.945 1 98.31 169 PRO A O 1
ATOM 1410 N N . ALA A 1 170 ? -12.18 11.703 -8.398 1 98.25 170 ALA A N 1
ATOM 1411 C CA . ALA A 1 170 ? -12.523 10.375 -7.902 1 98.25 170 ALA A CA 1
ATOM 1412 C C . ALA A 1 170 ? -13.938 10.359 -7.312 1 98.25 170 ALA A C 1
ATOM 1414 O O . ALA A 1 170 ? -14.727 9.461 -7.602 1 98.25 170 ALA A O 1
ATOM 1415 N N . LEU A 1 171 ? -14.227 11.367 -6.523 1 98.44 171 LEU A N 1
ATOM 1416 C CA . LEU A 1 171 ? -15.547 11.477 -5.918 1 98.44 171 LEU A CA 1
ATOM 1417 C C . LEU A 1 171 ? -16.625 11.648 -6.988 1 98.44 171 LEU A C 1
ATOM 1419 O O . LEU A 1 171 ? -17.688 11.031 -6.91 1 98.44 171 LEU A O 1
ATOM 1423 N N . GLN A 1 172 ? -16.344 12.43 -7.898 1 97.44 172 GLN A N 1
ATOM 1424 C CA . GLN A 1 172 ? -17.297 12.695 -8.969 1 97.44 172 GLN A CA 1
ATOM 1425 C C . GLN A 1 172 ? -17.578 11.438 -9.789 1 97.44 172 GLN A C 1
ATOM 1427 O O . GLN A 1 172 ? -18.641 11.297 -10.375 1 97.44 172 GLN A O 1
ATOM 1432 N N . GLN A 1 173 ? -16.641 10.555 -9.844 1 96.69 173 GLN A N 1
ATOM 1433 C CA . GLN A 1 173 ? -16.812 9.273 -10.523 1 96.69 173 GLN A CA 1
ATOM 1434 C C . GLN A 1 173 ? -17.562 8.281 -9.641 1 96.69 173 GLN A C 1
ATOM 1436 O O . GLN A 1 173 ? -17.719 7.113 -10.016 1 96.69 173 GLN A O 1
ATOM 1441 N N . GLY A 1 174 ? -17.922 8.695 -8.438 1 96.44 174 GLY A N 1
ATOM 1442 C CA . GLY A 1 174 ? -18.719 7.867 -7.551 1 96.44 174 GLY A CA 1
ATOM 1443 C C . GLY A 1 174 ? -17.891 7.004 -6.625 1 96.44 174 GLY A C 1
ATOM 1444 O O . GLY A 1 174 ? -18.406 6.113 -5.953 1 96.44 174 GLY A O 1
ATOM 1445 N N . LYS A 1 175 ? -16.594 7.211 -6.574 1 97.75 175 LYS A N 1
ATOM 1446 C CA . LYS A 1 175 ? -15.727 6.398 -5.727 1 97.75 175 LYS A CA 1
ATOM 1447 C C . LYS A 1 175 ? -15.875 6.785 -4.258 1 97.75 175 LYS A C 1
ATOM 1449 O O . LYS A 1 175 ? -15.984 7.965 -3.928 1 97.75 175 LYS A O 1
ATOM 1454 N N . ARG A 1 176 ? -16 5.816 -3.416 1 98.12 176 ARG A N 1
ATOM 1455 C CA . ARG A 1 176 ? -15.875 5.992 -1.974 1 98.12 176 ARG A CA 1
ATOM 1456 C C . ARG A 1 176 ? -14.414 6.059 -1.555 1 98.12 176 ARG A C 1
ATOM 1458 O O . ARG A 1 176 ? -13.656 5.109 -1.766 1 98.12 176 ARG A O 1
ATOM 1465 N N . ILE A 1 177 ? -13.984 7.207 -0.903 1 98.56 177 ILE A N 1
ATOM 1466 C CA . ILE A 1 177 ? -12.555 7.43 -0.73 1 98.56 177 ILE A CA 1
ATOM 1467 C C . ILE A 1 177 ? -12.219 7.488 0.758 1 98.56 177 ILE A C 1
ATOM 1469 O O . ILE A 1 177 ? -12.977 8.055 1.55 1 98.56 177 ILE A O 1
ATOM 1473 N N . LEU A 1 178 ? -11.125 6.891 1.149 1 98.94 178 LEU A N 1
ATOM 1474 C CA . LEU A 1 178 ? -10.492 7.016 2.457 1 98.94 178 LEU A CA 1
ATOM 1475 C C . LEU A 1 178 ? -9.188 7.805 2.355 1 98.94 178 LEU A C 1
ATOM 1477 O O . LEU A 1 178 ? -8.328 7.488 1.528 1 98.94 178 LEU A O 1
ATOM 1481 N N . ILE A 1 179 ? -9.039 8.852 3.143 1 98.94 179 ILE A N 1
ATOM 1482 C CA . ILE A 1 179 ? -7.793 9.609 3.229 1 98.94 179 ILE A CA 1
ATOM 1483 C C . ILE A 1 179 ? -7.195 9.453 4.625 1 98.94 179 ILE A C 1
ATOM 1485 O O . ILE A 1 179 ? -7.758 9.945 5.605 1 98.94 179 ILE A O 1
ATOM 1489 N N . ALA A 1 180 ? -6.141 8.711 4.754 1 99 180 ALA A N 1
ATOM 1490 C CA . ALA A 1 180 ? -5.359 8.633 5.988 1 99 180 ALA A CA 1
ATOM 1491 C C . ALA A 1 180 ? -4.184 9.602 5.957 1 99 180 ALA A C 1
ATOM 1493 O O . ALA A 1 180 ? -3.27 9.453 5.141 1 99 180 ALA A O 1
ATOM 1494 N N . ALA A 1 181 ? -4.16 10.531 6.828 1 98.94 181 ALA A N 1
ATOM 1495 C CA . ALA A 1 181 ? -3.146 11.578 6.773 1 98.94 181 ALA A CA 1
ATOM 1496 C C . ALA A 1 181 ? -2.846 12.125 8.164 1 98.94 181 ALA A C 1
ATOM 1498 O O . ALA A 1 181 ? -2.645 11.359 9.109 1 98.94 181 ALA A O 1
ATOM 1499 N N . HIS A 1 182 ? -2.691 13.5 8.25 1 98.88 182 HIS A N 1
ATOM 1500 C CA . HIS A 1 182 ? -2.16 14.086 9.469 1 98.88 182 HIS A CA 1
ATOM 1501 C C . HIS A 1 182 ? -3.078 15.188 9.992 1 98.88 182 HIS A C 1
ATOM 1503 O O . HIS A 1 182 ? -4.043 15.57 9.328 1 98.88 182 HIS A O 1
ATOM 1509 N N . GLY A 1 183 ? -2.783 15.625 11.172 1 98.31 183 GLY A N 1
ATOM 1510 C CA . GLY A 1 183 ? -3.617 16.609 11.836 1 98.31 183 GLY A CA 1
ATOM 1511 C C . GLY A 1 183 ? -3.793 17.875 11.023 1 98.31 183 GLY A C 1
ATOM 1512 O O . GLY A 1 183 ? -4.922 18.281 10.719 1 98.31 183 GLY A O 1
ATOM 1513 N N . ASN A 1 184 ? -2.689 18.469 10.594 1 98.38 184 ASN A N 1
ATOM 1514 C CA . ASN A 1 184 ? -2.791 19.797 9.977 1 98.38 184 ASN A CA 1
ATOM 1515 C C . ASN A 1 184 ? -3.189 19.688 8.508 1 98.38 184 ASN A C 1
ATOM 1517 O O . ASN A 1 184 ? -3.887 20.562 7.984 1 98.38 184 ASN A O 1
ATOM 1521 N N . SER A 1 185 ? -2.748 18.641 7.77 1 98.69 185 SER A N 1
ATOM 1522 C CA . SER A 1 185 ? -3.225 18.484 6.398 1 98.69 185 SER A CA 1
ATOM 1523 C C . SER A 1 185 ? -4.73 18.266 6.359 1 98.69 185 SER A C 1
ATOM 1525 O O . SER A 1 185 ? -5.43 18.859 5.535 1 98.69 185 SER A O 1
ATOM 1527 N N . LEU A 1 186 ? -5.223 17.469 7.281 1 98.75 186 LEU A N 1
ATOM 1528 C CA . LEU A 1 186 ? -6.66 17.234 7.352 1 98.75 186 LEU A CA 1
ATOM 1529 C C . LEU A 1 186 ? -7.398 18.469 7.836 1 98.75 186 LEU A C 1
ATOM 1531 O O . LEU A 1 186 ? -8.492 18.766 7.355 1 98.75 186 LEU A O 1
ATOM 1535 N N . ARG A 1 187 ? -6.812 19.188 8.836 1 98.12 187 ARG A N 1
ATOM 1536 C CA . ARG A 1 187 ? -7.406 20.453 9.258 1 98.12 187 ARG A CA 1
ATOM 1537 C C . ARG A 1 187 ? -7.562 21.422 8.078 1 98.12 187 ARG A C 1
ATOM 1539 O O . ARG A 1 187 ? -8.578 22.109 7.965 1 98.12 187 ARG A O 1
ATOM 1546 N N . GLY A 1 188 ? -6.5 21.453 7.27 1 98 188 GLY A N 1
ATOM 1547 C CA . GLY A 1 188 ? -6.578 22.281 6.078 1 98 188 GLY A CA 1
ATOM 1548 C C . GLY A 1 188 ? -7.719 21.891 5.156 1 98 188 GLY A C 1
ATOM 1549 O O . GLY A 1 188 ? -8.461 22.75 4.676 1 98 188 GLY A O 1
ATOM 1550 N N . LEU A 1 189 ? -7.867 20.625 4.922 1 98.5 189 LEU A N 1
ATOM 1551 C CA . LEU A 1 189 ? -8.93 20.125 4.055 1 98.5 189 LEU A CA 1
ATOM 1552 C C . LEU A 1 189 ? -10.297 20.406 4.664 1 98.5 189 LEU A C 1
ATOM 1554 O O . LEU A 1 189 ? -11.219 20.844 3.971 1 98.5 189 LEU A O 1
ATOM 1558 N N . ILE A 1 190 ? -10.422 20.156 5.949 1 98.38 190 ILE A N 1
ATOM 1559 C CA . ILE A 1 190 ? -11.672 20.375 6.668 1 98.38 190 ILE A CA 1
ATOM 1560 C C . ILE A 1 190 ? -12.031 21.859 6.629 1 98.38 190 ILE A C 1
ATOM 1562 O O . ILE A 1 190 ? -13.195 22.219 6.43 1 98.38 190 ILE A O 1
ATOM 1566 N N . LYS A 1 191 ? -11.023 22.719 6.852 1 98.12 191 LYS A N 1
ATOM 1567 C CA . LYS A 1 191 ? -11.25 24.156 6.75 1 98.12 191 LYS A CA 1
ATOM 1568 C C . LYS A 1 191 ? -11.891 24.516 5.418 1 98.12 191 LYS A C 1
ATOM 1570 O O . LYS A 1 191 ? -12.836 25.312 5.371 1 98.12 191 LYS A O 1
ATOM 1575 N N . TYR A 1 192 ? -11.336 24 4.371 1 98.06 192 TYR A N 1
ATOM 1576 C CA . TYR A 1 192 ? -11.836 24.266 3.025 1 98.06 192 TYR A CA 1
ATOM 1577 C C . TYR A 1 192 ? -13.25 23.719 2.854 1 98.06 192 TYR A C 1
ATOM 1579 O O . TYR A 1 192 ? -14.156 24.453 2.426 1 98.06 192 TYR A O 1
ATOM 1587 N N . LEU A 1 193 ? -13.508 22.469 3.242 1 98.06 193 LEU A N 1
ATOM 1588 C CA . LEU A 1 193 ? -14.781 21.797 3.039 1 98.06 193 LEU A CA 1
ATOM 1589 C C . LEU A 1 193 ? -15.891 22.469 3.844 1 98.06 193 LEU A C 1
ATOM 1591 O O . LEU A 1 193 ? -16.984 22.672 3.336 1 98.06 193 LEU A O 1
ATOM 1595 N N . ASP A 1 194 ? -15.523 22.828 5.051 1 97.62 194 ASP A N 1
ATOM 1596 C CA . ASP A 1 194 ? -16.531 23.359 5.965 1 97.62 194 ASP A CA 1
ATOM 1597 C C . ASP A 1 194 ? -16.516 24.891 5.941 1 97.62 194 ASP A C 1
ATOM 1599 O O . ASP A 1 194 ? -17.25 25.531 6.695 1 97.62 194 ASP A O 1
ATOM 1603 N N . GLN A 1 195 ? -15.641 25.469 5.199 1 97.06 195 GLN A N 1
ATOM 1604 C CA . GLN A 1 195 ? -15.539 26.922 5.094 1 97.06 195 GLN A CA 1
ATOM 1605 C C . GLN A 1 195 ? -15.328 27.562 6.469 1 97.06 195 GLN A C 1
ATOM 1607 O O . GLN A 1 195 ? -16.031 28.5 6.832 1 97.06 195 GLN A O 1
ATOM 1612 N N . ILE A 1 196 ? -14.438 27 7.176 1 97.06 196 ILE A N 1
ATOM 1613 C CA . ILE A 1 196 ? -14.133 27.5 8.508 1 97.06 196 ILE A CA 1
ATOM 1614 C C . ILE A 1 196 ? -13.289 28.766 8.398 1 97.06 196 ILE A C 1
ATOM 1616 O O . ILE A 1 196 ? -12.258 28.781 7.719 1 97.06 196 ILE A O 1
ATOM 1620 N N . PRO A 1 197 ? -13.68 29.844 9.102 1 96.81 197 PRO A N 1
ATOM 1621 C CA . PRO A 1 197 ? -12.891 31.078 9.086 1 96.81 197 PRO A CA 1
ATOM 1622 C C . PRO A 1 197 ? -11.508 30.891 9.719 1 96.81 197 PRO A C 1
ATOM 1624 O O . PRO A 1 197 ? -11.328 30.016 10.57 1 96.81 197 PRO A O 1
ATOM 1627 N N . ASP A 1 198 ? -10.547 31.766 9.344 1 94.81 198 ASP A N 1
ATOM 1628 C CA . ASP A 1 198 ? -9.164 31.688 9.797 1 94.81 198 ASP A CA 1
ATOM 1629 C C . ASP A 1 198 ? -9.078 31.688 11.32 1 94.81 198 ASP A C 1
ATOM 1631 O O . ASP A 1 198 ? -8.305 30.938 11.906 1 94.81 198 ASP A O 1
ATOM 1635 N N . ASP A 1 199 ? -9.914 32.469 11.914 1 93 199 ASP A N 1
ATOM 1636 C CA . ASP A 1 199 ? -9.828 32.656 13.359 1 93 199 ASP A CA 1
ATOM 1637 C C . ASP A 1 199 ? -10.43 31.469 14.102 1 93 199 ASP A C 1
ATOM 1639 O O . ASP A 1 199 ? -10.062 31.188 15.242 1 93 199 ASP A O 1
ATOM 1643 N N . ASP A 1 200 ? -11.289 30.719 13.438 1 94.44 200 ASP A N 1
ATOM 1644 C CA . ASP A 1 200 ? -12.008 29.625 14.102 1 94.44 200 ASP A CA 1
ATOM 1645 C C . ASP A 1 200 ? -11.258 28.312 13.953 1 94.44 200 ASP A C 1
ATOM 1647 O O . ASP A 1 200 ? -11.477 27.375 14.727 1 94.44 200 ASP A O 1
ATOM 1651 N N . ILE A 1 201 ? -10.398 28.266 13 1 94.38 201 ILE A N 1
ATOM 1652 C CA . ILE A 1 201 ? -9.734 27.016 12.68 1 94.38 201 ILE A CA 1
ATOM 1653 C C . ILE A 1 201 ? -8.789 26.625 13.82 1 94.38 201 ILE A C 1
ATOM 1655 O O . ILE A 1 201 ? -8.484 25.438 14 1 94.38 201 ILE A O 1
ATOM 1659 N N . VAL A 1 202 ? -8.328 27.578 14.602 1 89.56 202 VAL A N 1
ATOM 1660 C CA . VAL A 1 202 ? -7.402 27.375 15.711 1 89.56 202 VAL A CA 1
ATOM 1661 C C . VAL A 1 202 ? -8 26.375 16.719 1 89.56 202 VAL A C 1
ATOM 1663 O O . VAL A 1 202 ? -7.273 25.609 17.344 1 89.56 202 VAL A O 1
ATOM 1666 N N . GLY A 1 203 ? -9.297 26.328 16.781 1 90.88 203 GLY A N 1
ATOM 1667 C CA . GLY A 1 203 ? -9.961 25.5 17.781 1 90.88 203 GLY A CA 1
ATOM 1668 C C . GLY A 1 203 ? -10.281 24.109 17.281 1 90.88 203 GLY A C 1
ATOM 1669 O O . GLY A 1 203 ? -10.695 23.25 18.062 1 90.88 203 GLY A O 1
ATOM 1670 N N . LEU A 1 204 ? -10.117 23.797 16.031 1 94.62 204 LEU A N 1
ATOM 1671 C CA . LEU A 1 204 ? -10.469 22.5 15.477 1 94.62 204 LEU A CA 1
ATOM 1672 C C . LEU A 1 204 ? -9.414 21.453 15.82 1 94.62 204 LEU A C 1
ATOM 1674 O O . LEU A 1 204 ? -8.234 21.625 15.5 1 94.62 204 LEU A O 1
ATOM 1678 N N . GLU A 1 205 ? -9.797 20.422 16.484 1 93.38 205 GLU A N 1
ATOM 1679 C CA . GLU A 1 205 ? -8.922 19.297 16.844 1 93.38 205 GLU A CA 1
ATOM 1680 C C . GLU A 1 205 ? -9.359 18.016 16.125 1 93.38 205 GLU A C 1
ATOM 1682 O O . GLU A 1 205 ? -10.547 17.719 16.047 1 93.38 205 GLU A O 1
ATOM 1687 N N . ILE A 1 206 ? -8.445 17.359 15.617 1 97.12 206 ILE A N 1
ATOM 1688 C CA . ILE A 1 206 ? -8.68 16.078 14.961 1 97.12 206 ILE A CA 1
ATOM 1689 C C . ILE A 1 206 ? -7.992 14.953 15.742 1 97.12 206 ILE A C 1
ATOM 1691 O O . ILE A 1 206 ? -6.762 14.883 15.781 1 97.12 206 ILE A O 1
ATOM 1695 N N . PRO A 1 207 ? -8.75 14.109 16.391 1 97.81 207 PRO A N 1
ATOM 1696 C CA . PRO A 1 207 ? -8.117 13.047 17.188 1 97.81 207 PRO A CA 1
ATOM 1697 C C . PRO A 1 207 ? -7.43 11.992 16.312 1 97.81 207 PRO A C 1
ATOM 1699 O O . PRO A 1 207 ? -7.859 11.734 15.188 1 97.81 207 PRO A O 1
ATOM 1702 N N . THR A 1 208 ? -6.371 11.406 16.828 1 98.38 208 THR A N 1
ATOM 1703 C CA . THR A 1 208 ? -5.699 10.312 16.141 1 98.38 208 THR A CA 1
ATOM 1704 C C . THR A 1 208 ? -6.602 9.086 16.062 1 98.38 208 THR A C 1
ATOM 1706 O O . THR A 1 208 ? -7.332 8.789 17 1 98.38 208 THR A O 1
ATOM 1709 N N . GLY A 1 209 ? -6.602 8.453 14.938 1 98.25 209 GLY A N 1
ATOM 1710 C CA . GLY A 1 209 ? -7.156 7.113 14.789 1 98.25 209 GLY A CA 1
ATOM 1711 C C . GLY A 1 209 ? -8.672 7.09 14.812 1 98.25 209 GLY A C 1
ATOM 1712 O O . GLY A 1 209 ? -9.281 6.039 15.023 1 98.25 209 GLY A O 1
ATOM 1713 N N . SER A 1 210 ? -9.312 8.25 14.656 1 98.38 210 SER A N 1
ATOM 1714 C CA . SER A 1 210 ? -10.766 8.312 14.656 1 98.38 210 SER A CA 1
ATOM 1715 C C . SER A 1 210 ? -11.305 8.703 13.289 1 98.38 210 SER A C 1
ATOM 1717 O O . SER A 1 210 ? -11.086 9.82 12.828 1 98.38 210 SER A O 1
ATOM 1719 N N . PRO A 1 211 ? -12.078 7.781 12.68 1 98.81 211 PRO A N 1
ATOM 1720 C CA . PRO A 1 211 ? -12.578 8.094 11.344 1 98.81 211 PRO A CA 1
ATOM 1721 C C . PRO A 1 211 ? -13.617 9.211 11.352 1 98.81 211 PRO A C 1
ATOM 1723 O O . PRO A 1 211 ? -14.617 9.133 12.07 1 98.81 211 PRO A O 1
ATOM 1726 N N . LEU A 1 212 ? -13.406 10.234 10.625 1 98.75 212 LEU A N 1
ATOM 1727 C CA . LEU A 1 212 ? -14.352 11.312 10.375 1 98.75 212 LEU A CA 1
ATOM 1728 C C . LEU A 1 212 ? -15.062 11.109 9.039 1 98.75 212 LEU A C 1
ATOM 1730 O O . LEU A 1 212 ? -14.43 11.133 7.98 1 98.75 212 LEU A O 1
ATOM 1734 N N . VAL A 1 213 ? -16.375 10.953 9.047 1 98.56 213 VAL A N 1
ATOM 1735 C CA . VAL A 1 213 ? -17.156 10.656 7.859 1 98.56 213 VAL A CA 1
ATOM 1736 C C . VAL A 1 213 ? -17.781 11.938 7.309 1 98.56 213 VAL A C 1
ATOM 1738 O O . VAL A 1 213 ? -18.375 12.719 8.055 1 98.56 213 VAL A O 1
ATOM 1741 N N . TYR A 1 214 ? -17.594 12.219 6.059 1 98.5 214 TYR A N 1
ATOM 1742 C CA . TYR A 1 214 ? -18.281 13.273 5.324 1 98.5 214 T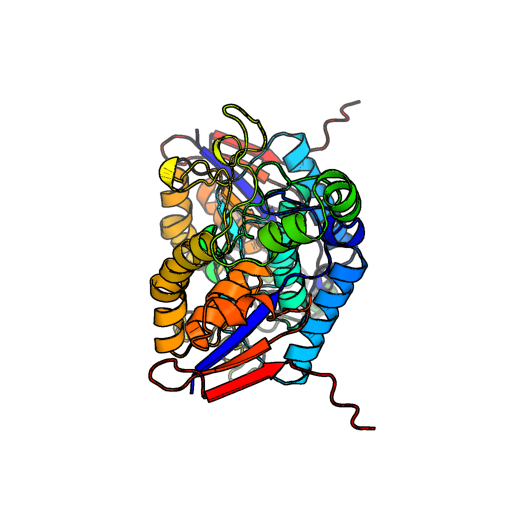YR A CA 1
ATOM 1743 C C . TYR A 1 214 ? -19.281 12.68 4.34 1 98.5 214 TYR A C 1
ATOM 1745 O O . TYR A 1 214 ? -18.969 11.75 3.594 1 98.5 214 TYR A O 1
ATOM 1753 N N . GLU A 1 215 ? -20.469 13.109 4.395 1 97.88 215 GLU A N 1
ATOM 1754 C CA . GLU A 1 215 ? -21.422 12.977 3.297 1 97.88 215 GLU A CA 1
ATOM 1755 C C . GLU A 1 215 ? -21.516 14.266 2.482 1 97.88 215 GLU A C 1
ATOM 1757 O O . GLU A 1 215 ? -21.828 15.328 3.025 1 97.88 215 GLU A O 1
ATOM 1762 N N . LEU A 1 216 ? -21.156 14.125 1.231 1 98.19 216 LEU A N 1
ATOM 1763 C CA . LEU A 1 216 ? -21.094 15.289 0.353 1 98.19 216 LEU A CA 1
ATOM 1764 C C . LEU A 1 216 ? -22.203 15.234 -0.7 1 98.19 216 LEU A C 1
ATOM 1766 O O . LEU A 1 216 ? -22.531 14.156 -1.203 1 98.19 216 LEU A O 1
ATOM 1770 N N . ASP A 1 217 ? -22.797 16.359 -1.085 1 97.56 217 ASP A N 1
ATOM 1771 C CA . ASP A 1 217 ? -23.812 16.375 -2.127 1 97.56 217 ASP A CA 1
ATOM 1772 C C . ASP A 1 217 ? -23.188 16.328 -3.518 1 97.56 217 ASP A C 1
ATOM 1774 O O . ASP A 1 217 ? -21.984 16.062 -3.65 1 97.56 217 ASP A O 1
ATOM 1778 N N . ARG A 1 218 ? -23.922 16.562 -4.566 1 95.31 218 ARG A N 1
ATOM 1779 C CA . ARG A 1 218 ? -23.484 16.422 -5.949 1 95.31 218 ARG A CA 1
ATOM 1780 C C . ARG A 1 218 ? -22.406 17.438 -6.289 1 95.31 218 ARG A C 1
ATOM 1782 O O . ARG A 1 218 ? -21.562 17.203 -7.164 1 95.31 218 ARG A O 1
ATOM 1789 N N . ASP A 1 219 ? -22.422 18.562 -5.59 1 95.44 219 ASP A N 1
ATOM 1790 C CA . ASP A 1 219 ? -21.438 19.609 -5.801 1 95.44 219 ASP A CA 1
ATOM 1791 C C . ASP A 1 219 ? -20.266 19.469 -4.828 1 95.44 219 ASP A C 1
ATOM 1793 O O . ASP A 1 219 ? -19.438 20.375 -4.711 1 95.44 219 ASP A O 1
ATOM 1797 N N . LEU A 1 220 ? -20.234 18.359 -4.035 1 96.75 220 LEU A N 1
ATOM 1798 C CA . LEU A 1 220 ? -19.188 17.984 -3.092 1 96.75 220 LEU A CA 1
ATOM 1799 C C . LEU A 1 220 ? -19.141 18.969 -1.917 1 96.75 220 LEU A C 1
ATOM 1801 O O . LEU A 1 220 ? -18.078 19.234 -1.363 1 96.75 220 LEU A O 1
ATOM 1805 N N . LYS A 1 221 ? -20.297 19.469 -1.668 1 97.19 221 LYS A N 1
ATOM 1806 C CA . LYS A 1 221 ? -20.453 20.234 -0.439 1 97.19 221 LYS A CA 1
ATOM 1807 C C . LYS A 1 221 ? -20.906 19.344 0.716 1 97.19 221 LYS A C 1
ATOM 1809 O O . LYS A 1 221 ? -21.734 18.453 0.535 1 97.19 221 LYS A O 1
ATOM 1814 N N . PRO A 1 222 ? -20.344 19.594 1.856 1 97.88 222 PRO A N 1
ATOM 1815 C CA . PRO A 1 222 ? -20.719 18.75 2.992 1 97.88 222 PRO A CA 1
ATOM 1816 C C . PRO A 1 222 ? -22.203 18.875 3.357 1 97.88 222 PRO A C 1
ATOM 1818 O O . PRO A 1 222 ? -22.719 19.984 3.473 1 97.88 222 PRO A O 1
ATOM 1821 N N . VAL A 1 223 ? -22.812 17.734 3.516 1 97.56 223 VAL A N 1
ATOM 1822 C CA . VAL A 1 223 ? -24.188 17.641 3.992 1 97.56 223 VAL A CA 1
ATOM 1823 C C . VAL A 1 223 ? -24.203 17.219 5.465 1 97.56 223 VAL A C 1
ATOM 1825 O O . VAL A 1 223 ? -24.953 17.781 6.266 1 97.56 223 VAL A O 1
ATOM 1828 N N . ARG A 1 224 ? -23.375 16.328 5.742 1 96.12 224 ARG A N 1
ATOM 1829 C CA . ARG A 1 224 ? -23.219 15.789 7.09 1 96.12 224 ARG A CA 1
ATOM 1830 C C . ARG A 1 224 ? -21.781 15.352 7.344 1 96.12 224 ARG A C 1
ATOM 1832 O O . ARG A 1 224 ? -21.094 14.891 6.43 1 96.12 224 ARG A O 1
ATOM 1839 N N . ARG A 1 225 ? -21.328 15.641 8.547 1 96.31 225 ARG A N 1
ATOM 1840 C CA . ARG A 1 225 ? -20.047 15.102 8.984 1 96.31 225 ARG A CA 1
ATOM 1841 C C . ARG A 1 225 ? -20.125 14.609 10.422 1 96.31 225 ARG A C 1
ATOM 1843 O O . ARG A 1 225 ? -20.781 15.234 11.258 1 96.31 225 ARG A O 1
ATOM 1850 N N . TYR A 1 226 ? -19.547 13.5 10.742 1 97.38 226 TYR A N 1
ATOM 1851 C CA . TYR A 1 226 ? -19.562 12.938 12.086 1 97.38 226 TYR A CA 1
ATOM 1852 C C . TYR A 1 226 ? -18.391 11.977 12.281 1 97.38 226 TYR A C 1
ATOM 1854 O O . TYR A 1 226 ? -17.906 11.359 11.328 1 97.38 226 TYR A O 1
ATOM 1862 N N . TYR A 1 227 ? -17.969 11.875 13.492 1 97.94 227 TYR A N 1
ATOM 1863 C CA . TYR A 1 227 ? -17.016 10.836 13.852 1 97.94 227 TYR A CA 1
ATOM 1864 C C . TYR A 1 227 ? -17.719 9.5 14.055 1 97.94 227 TYR A C 1
ATOM 1866 O O . TYR A 1 227 ? -18.766 9.43 14.703 1 97.94 227 TYR A O 1
ATOM 1874 N N . LEU A 1 228 ? -17.141 8.508 13.469 1 96.19 228 LEU A N 1
ATOM 1875 C CA . LEU A 1 228 ? -17.672 7.168 13.688 1 96.19 228 LEU A CA 1
ATOM 1876 C C . LEU A 1 228 ? -17.391 6.695 15.109 1 96.19 228 LEU A C 1
ATOM 1878 O O . LEU A 1 228 ? -16.281 6.859 15.609 1 96.19 228 LEU A O 1
ATOM 1882 N N . GLU A 1 229 ? -18.391 6.297 15.891 1 89.69 229 GLU A N 1
ATOM 1883 C CA . GLU A 1 229 ? -18.25 5.852 17.266 1 89.69 229 GLU A CA 1
ATOM 1884 C C . GLU A 1 229 ? -18.781 4.438 17.453 1 89.69 229 GLU A C 1
ATOM 1886 O O . GLU A 1 229 ? -19.562 3.949 16.625 1 89.69 229 GLU A O 1
ATOM 1891 N N . THR A 1 230 ? -18.203 3.734 18.5 1 77.81 230 THR A N 1
ATOM 1892 C CA . THR A 1 230 ? -18.703 2.404 18.812 1 77.81 230 THR A CA 1
ATOM 1893 C C . THR A 1 230 ? -20.156 2.475 19.312 1 77.81 230 THR A C 1
ATOM 1895 O O . THR A 1 230 ? -20.547 3.443 19.953 1 77.81 230 THR A O 1
ATOM 1898 N N . GLY A 1 231 ? -21.25 1.915 18.703 1 59.75 231 GLY A N 1
ATOM 1899 C CA . GLY A 1 231 ? -22.641 1.868 19.125 1 59.75 231 GLY A CA 1
ATOM 1900 C C . GLY A 1 231 ? -22.812 1.536 20.594 1 59.75 231 GLY A C 1
ATOM 1901 O O . GLY A 1 231 ? -23.922 1.291 21.062 1 59.75 231 GLY A O 1
ATOM 1902 N N . LYS A 1 232 ? -22.172 1.173 21.672 1 39.75 232 LYS A N 1
ATOM 1903 C CA . LYS A 1 232 ? -22.781 0.887 22.953 1 39.75 232 LYS A CA 1
ATOM 1904 C C . LYS A 1 232 ? -23.594 2.082 23.469 1 39.75 232 LYS A C 1
ATOM 1906 O O . LYS A 1 232 ? -23.016 3.062 23.953 1 39.75 232 LYS A O 1
ATOM 1911 N N . ALA A 1 233 ? -24.594 2.518 22.812 1 29.59 233 ALA A N 1
ATOM 1912 C CA . ALA A 1 233 ? -25.562 3.232 23.641 1 29.59 233 ALA A CA 1
ATOM 1913 C C . ALA A 1 233 ? -25.891 2.445 24.906 1 29.59 233 ALA A C 1
ATOM 1915 O O . ALA A 1 233 ? -26.406 1.33 24.828 1 29.59 233 ALA A O 1
ATOM 1916 N N . GLY A 1 234 ? -24.828 2.238 25.875 1 22.31 234 GLY A N 1
ATOM 1917 C CA . GLY A 1 234 ? -25.656 2.186 27.078 1 22.31 234 GLY A CA 1
ATOM 1918 C C . GLY A 1 234 ? -26.531 3.404 27.25 1 22.31 234 GLY A C 1
ATOM 1919 O O . GLY A 1 234 ? -26.266 4.457 26.656 1 22.31 234 GLY A O 1
ATOM 1920 N N . MET B 1 1 ? 22.281 -1.026 -17.141 1 90.31 1 MET B N 1
ATOM 1921 C CA . MET B 1 1 ? 21.828 -2.232 -16.469 1 90.31 1 MET B CA 1
ATOM 1922 C C . MET B 1 1 ? 20.594 -1.937 -15.609 1 90.31 1 MET B C 1
ATOM 1924 O O . MET B 1 1 ? 20.531 -0.901 -14.945 1 90.31 1 MET B O 1
ATOM 1928 N N . HIS B 1 2 ? 19.547 -2.795 -15.836 1 96 2 HIS B N 1
ATOM 1929 C CA . HIS B 1 2 ? 18.297 -2.633 -15.102 1 96 2 HIS B CA 1
ATOM 1930 C C . HIS B 1 2 ? 18.156 -3.686 -14.008 1 96 2 HIS B C 1
ATOM 1932 O O . HIS B 1 2 ? 18.562 -4.832 -14.188 1 96 2 HIS B O 1
ATOM 1938 N N . GLN B 1 3 ? 17.625 -3.264 -12.891 1 96.06 3 GLN B N 1
ATOM 1939 C CA . GLN B 1 3 ? 17.453 -4.152 -11.742 1 96.06 3 GLN B CA 1
ATOM 1940 C C . GLN B 1 3 ? 15.992 -4.5 -11.523 1 96.06 3 GLN B C 1
ATOM 1942 O O . GLN B 1 3 ? 15.141 -3.613 -11.469 1 96.06 3 GLN B O 1
ATOM 1947 N N . LEU B 1 4 ? 15.734 -5.723 -11.453 1 98.62 4 LEU B N 1
ATOM 1948 C CA . LEU B 1 4 ? 14.422 -6.297 -11.164 1 98.62 4 LEU B CA 1
ATOM 1949 C C . LEU B 1 4 ? 14.516 -7.34 -10.055 1 98.62 4 LEU B C 1
ATOM 1951 O O . LEU B 1 4 ? 15.367 -8.227 -10.102 1 98.62 4 LEU B O 1
ATOM 1955 N N . VAL B 1 5 ? 13.734 -7.164 -9.031 1 98.94 5 VAL B N 1
ATOM 1956 C CA . VAL B 1 5 ? 13.672 -8.188 -7.996 1 98.94 5 VAL B CA 1
ATOM 1957 C C . VAL B 1 5 ? 12.281 -8.828 -7.984 1 98.94 5 VAL B C 1
ATOM 1959 O O . VAL B 1 5 ? 11.266 -8.125 -7.977 1 98.94 5 VAL B O 1
ATOM 1962 N N . LEU B 1 6 ? 12.242 -10.109 -8.086 1 98.94 6 LEU B N 1
ATOM 1963 C CA . LEU B 1 6 ? 11.023 -10.906 -7.969 1 98.94 6 LEU B CA 1
ATOM 1964 C C . LEU B 1 6 ? 10.961 -11.602 -6.609 1 98.94 6 LEU B C 1
ATOM 1966 O O . LEU B 1 6 ? 11.961 -12.125 -6.125 1 98.94 6 LEU B O 1
ATOM 1970 N N . LEU B 1 7 ? 9.797 -11.562 -6.012 1 98.94 7 LEU B N 1
ATOM 1971 C CA . LEU B 1 7 ? 9.617 -12.141 -4.684 1 98.94 7 LEU B CA 1
ATOM 1972 C C . LEU B 1 7 ? 8.289 -12.883 -4.59 1 98.94 7 LEU B C 1
ATOM 1974 O O . LEU B 1 7 ? 7.219 -12.273 -4.684 1 98.94 7 LEU B O 1
ATOM 1978 N N . ARG B 1 8 ? 8.312 -14.203 -4.465 1 98.94 8 ARG B N 1
ATOM 1979 C CA . ARG B 1 8 ? 7.094 -14.922 -4.125 1 98.94 8 ARG B CA 1
ATOM 1980 C C . ARG B 1 8 ? 6.641 -14.594 -2.707 1 98.94 8 ARG B C 1
ATOM 1982 O O . ARG B 1 8 ? 7.461 -14.469 -1.798 1 98.94 8 ARG B O 1
ATOM 1989 N N . HIS B 1 9 ? 5.383 -14.453 -2.539 1 98.94 9 HIS B N 1
ATOM 1990 C CA . HIS B 1 9 ? 4.863 -14.172 -1.204 1 98.94 9 HIS B CA 1
ATOM 1991 C C . HIS B 1 9 ? 5.375 -15.188 -0.19 1 98.94 9 HIS B C 1
ATOM 1993 O O . HIS B 1 9 ? 5.781 -16.297 -0.562 1 98.94 9 HIS B O 1
ATOM 1999 N N . GLY B 1 10 ? 5.348 -14.852 1.108 1 98.88 10 GLY B N 1
ATOM 2000 C CA . GLY B 1 10 ? 5.668 -15.805 2.164 1 98.88 10 GLY B CA 1
ATOM 2001 C C . GLY B 1 10 ? 4.664 -16.938 2.27 1 98.88 10 GLY B C 1
ATOM 2002 O O . GLY B 1 10 ? 3.625 -16.922 1.607 1 98.88 10 GLY B O 1
ATOM 2003 N N . GLU B 1 11 ? 4.992 -17.875 3.148 1 98.81 11 GLU B N 1
ATOM 2004 C CA . GLU B 1 11 ? 4.09 -19 3.383 1 98.81 11 GLU B CA 1
ATOM 2005 C C . GLU B 1 11 ? 2.697 -18.516 3.781 1 98.81 11 GLU B C 1
ATOM 2007 O O . GLU B 1 11 ? 2.562 -17.625 4.633 1 98.81 11 GLU B O 1
ATOM 2012 N N . SER B 1 12 ? 1.704 -19 3.07 1 98.75 12 SER B N 1
ATOM 2013 C CA . SER B 1 12 ? 0.322 -18.719 3.445 1 98.75 12 SER B CA 1
ATOM 2014 C C . SER B 1 12 ? -0.236 -19.812 4.359 1 98.75 12 SER B C 1
ATOM 2016 O O . SER B 1 12 ? 0.368 -20.875 4.508 1 98.75 12 SER B O 1
ATOM 2018 N N . VAL B 1 13 ? -1.366 -19.562 4.949 1 98.69 13 VAL B N 1
ATOM 2019 C CA . VAL B 1 13 ? -2.021 -20.562 5.797 1 98.69 13 VAL B CA 1
ATOM 2020 C C . VAL B 1 13 ? -2.385 -21.781 4.973 1 98.69 13 VAL B C 1
ATOM 2022 O O . VAL B 1 13 ? -2.287 -22.922 5.453 1 98.69 13 VAL B O 1
ATOM 2025 N N . TRP B 1 14 ? -2.75 -21.609 3.66 1 98.25 14 TRP B N 1
ATOM 2026 C CA . TRP B 1 14 ? -3.135 -22.766 2.838 1 98.25 14 TRP B CA 1
ATOM 2027 C C . TRP B 1 14 ? -1.905 -23.484 2.299 1 98.25 14 TRP B C 1
ATOM 2029 O O . TRP B 1 14 ? -1.964 -24.672 1.984 1 98.25 14 TRP B O 1
ATOM 2039 N N . ASN B 1 15 ? -0.753 -22.719 2.094 1 97.06 15 ASN B N 1
ATOM 2040 C CA . ASN B 1 15 ? 0.503 -23.438 1.89 1 97.06 15 ASN B CA 1
ATOM 2041 C C . ASN B 1 15 ? 0.771 -24.438 3.012 1 97.06 15 ASN B C 1
ATOM 2043 O O . ASN B 1 15 ? 1.077 -25.594 2.752 1 97.06 15 ASN B O 1
ATOM 2047 N N . LYS B 1 16 ? 0.67 -23.938 4.234 1 97.25 16 LYS B N 1
ATOM 2048 C CA . LYS B 1 16 ? 0.954 -24.734 5.426 1 97.25 16 LYS B CA 1
ATOM 2049 C C . LYS B 1 16 ? 0.031 -25.938 5.516 1 97.25 16 LYS B C 1
ATOM 2051 O O . LYS B 1 16 ? 0.454 -27.016 5.934 1 97.25 16 LYS B O 1
ATOM 2056 N N . GLU B 1 17 ? -1.16 -25.781 5.078 1 98.06 17 GLU B N 1
ATOM 2057 C CA . GLU B 1 17 ? -2.164 -26.844 5.184 1 98.06 17 GLU B CA 1
ATOM 2058 C C . GLU B 1 17 ? -2.172 -27.719 3.936 1 98.06 17 GLU B C 1
ATOM 2060 O O . GLU B 1 17 ? -2.988 -28.641 3.822 1 98.06 17 GLU B O 1
ATOM 2065 N N . ASN B 1 18 ? -1.359 -27.438 2.945 1 97.94 18 ASN B N 1
ATOM 2066 C CA . ASN B 1 18 ? -1.199 -28.203 1.715 1 97.94 18 ASN B CA 1
ATOM 2067 C C . ASN B 1 18 ? -2.479 -28.203 0.883 1 97.94 18 ASN B C 1
ATOM 2069 O O . ASN B 1 18 ? -2.893 -29.25 0.372 1 97.94 18 ASN B O 1
ATOM 2073 N N . LEU B 1 19 ? -3.064 -27.047 0.84 1 98.56 19 LEU B N 1
ATOM 2074 C CA . LEU B 1 19 ? -4.281 -26.875 0.053 1 98.56 19 LEU B CA 1
ATOM 2075 C C . LEU B 1 19 ? -3.986 -26.156 -1.259 1 98.56 19 LEU B C 1
ATOM 2077 O O . LEU B 1 19 ? -3.096 -25.312 -1.319 1 98.56 19 LEU B O 1
ATOM 2081 N N . PHE B 1 20 ? -4.75 -26.531 -2.295 1 98.5 20 PHE B N 1
ATOM 2082 C CA . PHE B 1 20 ? -4.746 -25.719 -3.506 1 98.5 20 PHE B CA 1
ATOM 2083 C C . PHE B 1 20 ? -5.355 -24.344 -3.24 1 98.5 20 PHE B C 1
ATOM 2085 O O . PHE B 1 20 ? -6.516 -24.25 -2.84 1 98.5 20 PHE B O 1
ATOM 2092 N N . THR B 1 21 ? -4.613 -23.344 -3.482 1 98.19 21 THR B N 1
ATOM 2093 C CA . THR B 1 21 ? -5.09 -22.016 -3.115 1 98.19 21 THR B CA 1
ATOM 2094 C C . THR B 1 21 ? -5.613 -21.281 -4.34 1 98.19 21 THR B C 1
ATOM 2096 O O . THR B 1 21 ? -6.816 -21.047 -4.469 1 98.19 21 THR B O 1
ATOM 2099 N N . GLY B 1 22 ? -4.652 -20.922 -5.348 1 98.19 22 GLY B N 1
ATOM 2100 C CA . GLY B 1 22 ? -5.035 -20.156 -6.523 1 98.19 22 GLY B CA 1
ATOM 2101 C C . GLY B 1 22 ? -5.469 -18.734 -6.203 1 98.19 22 GLY B C 1
ATOM 2102 O O . GLY B 1 22 ? -4.742 -18 -5.531 1 98.19 22 GLY B O 1
ATOM 2103 N N . TRP B 1 23 ? -6.688 -18.359 -6.656 1 98.62 23 TRP B N 1
ATOM 2104 C CA . TRP B 1 23 ? -7.176 -16.984 -6.477 1 98.62 23 TRP B CA 1
ATOM 2105 C C . TRP B 1 23 ? -7.875 -16.828 -5.133 1 98.62 23 TRP B C 1
ATOM 2107 O O . TRP B 1 23 ? -8.312 -15.734 -4.773 1 98.62 23 TRP B O 1
ATOM 2117 N N . THR B 1 24 ? -7.992 -17.984 -4.34 1 98.38 24 THR B N 1
ATOM 2118 C CA . THR B 1 24 ? -8.555 -17.844 -3 1 98.38 24 THR B CA 1
ATOM 2119 C C . THR B 1 24 ? -7.715 -16.906 -2.152 1 98.38 24 THR B C 1
ATOM 2121 O O . THR B 1 24 ? -6.484 -16.984 -2.15 1 98.38 24 THR B O 1
ATOM 2124 N N . ASP B 1 25 ? -8.375 -16.016 -1.456 1 98.5 25 ASP B N 1
ATOM 2125 C CA . ASP B 1 25 ? -7.688 -14.938 -0.762 1 98.5 25 ASP B CA 1
ATOM 2126 C C . ASP B 1 25 ? -7.383 -15.32 0.685 1 98.5 25 ASP B C 1
ATOM 2128 O O . ASP B 1 25 ? -8.148 -14.992 1.593 1 98.5 25 ASP B O 1
ATOM 2132 N N . VAL B 1 26 ? -6.281 -15.938 0.885 1 98.44 26 VAL B N 1
ATOM 2133 C CA . VAL B 1 26 ? -5.926 -16.469 2.199 1 98.44 26 VAL B CA 1
ATOM 2134 C C . VAL B 1 26 ? -4.77 -15.648 2.783 1 98.44 26 VAL B C 1
ATOM 2136 O O . VAL B 1 26 ? -4.016 -15.008 2.043 1 98.44 26 VAL B O 1
ATOM 2139 N N . GLU B 1 27 ? -4.574 -15.664 4.043 1 98.38 27 GLU B N 1
ATOM 2140 C CA . GLU B 1 27 ? -3.582 -14.867 4.758 1 98.38 27 GLU B CA 1
ATOM 2141 C C . GLU B 1 27 ? -2.225 -15.562 4.773 1 98.38 27 GLU B C 1
ATOM 2143 O O . GLU B 1 27 ? -2.133 -16.766 4.5 1 98.38 27 GLU B O 1
ATOM 2148 N N . LEU B 1 28 ? -1.232 -14.781 5.078 1 98.88 28 LEU B N 1
ATOM 2149 C CA . LEU B 1 28 ? 0.063 -15.359 5.422 1 98.88 28 LEU B CA 1
ATOM 2150 C C . LEU B 1 28 ? -0.017 -16.125 6.734 1 98.88 28 LEU B C 1
ATOM 2152 O O . LEU B 1 28 ? -0.787 -15.766 7.629 1 98.88 28 LEU B O 1
ATOM 2156 N N . SER B 1 29 ? 0.764 -17.203 6.844 1 98.75 29 SER B N 1
ATOM 2157 C CA . SER B 1 29 ? 1.02 -17.812 8.156 1 98.75 29 SER B CA 1
ATOM 2158 C C . SER B 1 29 ? 2.016 -16.969 8.953 1 98.75 29 SER B C 1
ATOM 2160 O O . SER B 1 29 ? 2.676 -16.094 8.406 1 98.75 29 SER B O 1
ATOM 2162 N N . PRO B 1 30 ? 2.113 -17.234 10.242 1 98.5 30 PRO B N 1
ATOM 2163 C CA . PRO B 1 30 ? 3.168 -16.547 11.008 1 98.5 30 PRO B CA 1
ATOM 2164 C C . PRO B 1 30 ? 4.555 -16.766 10.406 1 98.5 30 PRO B C 1
ATOM 2166 O O . PRO B 1 30 ? 5.352 -15.82 10.352 1 98.5 30 PRO B O 1
ATOM 2169 N N . ARG B 1 31 ? 4.816 -17.922 9.969 1 98.62 31 ARG B N 1
ATOM 2170 C CA . ARG B 1 31 ? 6.082 -18.188 9.297 1 98.62 31 ARG B CA 1
ATOM 2171 C C . ARG B 1 31 ? 6.215 -17.344 8.031 1 98.62 31 ARG B C 1
ATOM 2173 O O . ARG B 1 31 ? 7.301 -16.844 7.727 1 98.62 31 ARG B O 1
ATOM 2180 N N . GLY B 1 32 ? 5.125 -17.219 7.273 1 98.88 32 GLY B N 1
ATOM 2181 C CA . GLY B 1 32 ? 5.129 -16.391 6.078 1 98.88 32 GLY B CA 1
ATOM 2182 C C . GLY B 1 32 ? 5.453 -14.945 6.363 1 98.88 32 GLY B C 1
ATOM 2183 O O . GLY B 1 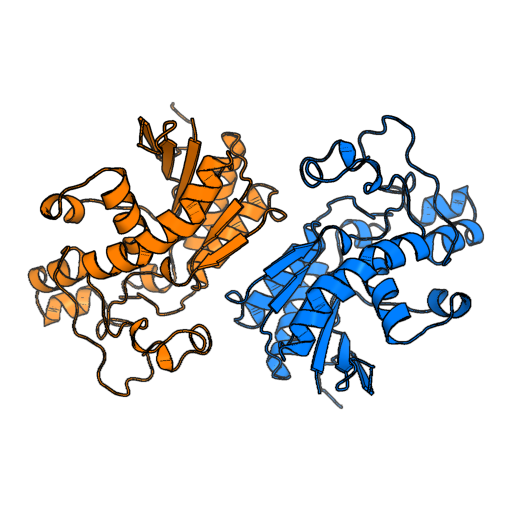32 ? 6.152 -14.289 5.586 1 98.88 32 GLY B O 1
ATOM 2184 N N . GLU B 1 33 ? 4.93 -14.422 7.445 1 98.81 33 GLU B N 1
ATOM 2185 C CA . GLU B 1 33 ? 5.25 -13.055 7.84 1 98.81 33 GLU B CA 1
ATOM 2186 C C . GLU B 1 33 ? 6.727 -12.922 8.211 1 98.81 33 GLU B C 1
ATOM 2188 O O . GLU B 1 33 ? 7.363 -11.922 7.879 1 98.81 33 GLU B O 1
ATOM 2193 N N . GLU B 1 34 ? 7.227 -13.938 8.875 1 98.81 34 GLU B N 1
ATOM 2194 C CA . GLU B 1 34 ? 8.641 -13.938 9.219 1 98.81 34 GLU B CA 1
ATOM 2195 C C . GLU B 1 34 ? 9.516 -14 7.965 1 98.81 34 GLU B C 1
ATOM 2197 O O . GLU B 1 34 ? 10.516 -13.289 7.859 1 98.81 34 GLU B O 1
ATOM 2202 N N . GLU B 1 35 ? 9.148 -14.852 7.031 1 98.81 35 GLU B N 1
ATOM 2203 C CA . GLU B 1 35 ? 9.844 -14.914 5.75 1 98.81 35 GLU B CA 1
ATOM 2204 C C . GLU B 1 35 ? 9.867 -13.547 5.066 1 98.81 35 GLU B C 1
ATOM 2206 O O . GLU B 1 35 ? 10.898 -13.133 4.527 1 98.81 35 GLU B O 1
ATOM 2211 N N . SER B 1 36 ? 8.766 -12.875 5.113 1 98.88 36 SER B N 1
ATOM 2212 C CA . SER B 1 36 ? 8.648 -11.555 4.492 1 98.88 36 SER B CA 1
ATOM 2213 C C . SER B 1 36 ? 9.547 -10.539 5.184 1 98.88 36 SER B C 1
ATOM 2215 O O . SER B 1 36 ? 10.219 -9.742 4.52 1 98.88 36 SER B O 1
ATOM 2217 N N . ARG B 1 37 ? 9.516 -10.562 6.531 1 98.81 37 ARG B N 1
ATOM 2218 C CA . ARG B 1 37 ? 10.398 -9.68 7.289 1 98.81 37 ARG B CA 1
ATOM 2219 C C . ARG B 1 37 ? 11.859 -9.93 6.93 1 98.81 37 ARG B C 1
ATOM 2221 O O . ARG B 1 37 ? 12.617 -8.984 6.691 1 98.81 37 ARG B O 1
ATOM 2228 N N . ASN B 1 38 ? 12.234 -11.195 6.875 1 98.69 38 ASN B N 1
ATOM 2229 C CA . ASN B 1 38 ? 13.609 -11.562 6.551 1 98.69 38 ASN B CA 1
ATOM 2230 C C . ASN B 1 38 ? 13.992 -11.125 5.141 1 98.69 38 ASN B C 1
ATOM 2232 O O . ASN B 1 38 ? 15.125 -10.703 4.902 1 98.69 38 ASN B O 1
ATOM 2236 N N . ALA B 1 39 ? 13.094 -11.258 4.219 1 98.81 39 ALA B N 1
ATOM 2237 C CA . ALA B 1 39 ? 13.344 -10.812 2.85 1 98.81 39 ALA B CA 1
ATOM 2238 C C . ALA B 1 39 ? 13.641 -9.312 2.807 1 98.81 39 ALA B C 1
ATOM 2240 O O . ALA B 1 39 ? 14.586 -8.883 2.139 1 98.81 39 ALA B O 1
ATOM 2241 N N . GLY B 1 40 ? 12.82 -8.531 3.52 1 98.81 40 GLY B N 1
ATOM 2242 C CA . GLY B 1 40 ? 13.047 -7.098 3.59 1 98.81 40 GLY B CA 1
ATOM 2243 C C . GLY B 1 40 ? 14.398 -6.738 4.191 1 98.81 40 GLY B C 1
ATOM 2244 O O . GLY B 1 40 ? 15.102 -5.875 3.672 1 98.81 40 GLY B O 1
ATOM 2245 N N . LEU B 1 41 ? 14.711 -7.398 5.277 1 98.62 41 LEU B N 1
ATOM 2246 C CA . LEU B 1 41 ? 15.992 -7.16 5.945 1 98.62 41 LEU B CA 1
ATOM 2247 C C . LEU B 1 41 ? 17.156 -7.52 5.031 1 98.62 41 LEU B C 1
ATOM 2249 O O . LEU B 1 41 ? 18.141 -6.777 4.953 1 98.62 41 LEU B O 1
ATOM 2253 N N . LEU B 1 42 ? 17.016 -8.656 4.363 1 98.5 42 LEU B N 1
ATOM 2254 C CA . LEU B 1 42 ? 18.047 -9.117 3.443 1 98.5 42 LEU B CA 1
ATOM 2255 C C . LEU B 1 42 ? 18.266 -8.102 2.326 1 98.5 42 LEU B C 1
ATOM 2257 O O . LEU B 1 42 ? 19.406 -7.746 2.018 1 98.5 42 LEU B O 1
ATOM 2261 N N . LEU B 1 43 ? 17.219 -7.648 1.714 1 98.81 43 LEU B N 1
ATOM 2262 C CA . LEU B 1 43 ? 17.297 -6.656 0.647 1 98.81 43 LEU B CA 1
ATOM 2263 C C . LEU B 1 43 ? 17.953 -5.371 1.147 1 98.81 43 LEU B C 1
ATOM 2265 O O . LEU B 1 43 ? 18.812 -4.805 0.478 1 98.81 43 LEU B O 1
ATOM 2269 N N . LYS B 1 44 ? 17.484 -4.934 2.303 1 98.38 44 LYS B N 1
ATOM 2270 C CA . LYS B 1 44 ? 18.047 -3.727 2.904 1 98.38 44 LYS B CA 1
ATOM 2271 C C . LYS B 1 44 ? 19.547 -3.885 3.17 1 98.38 44 LYS B C 1
ATOM 2273 O O . LYS B 1 44 ? 20.328 -2.996 2.846 1 98.38 44 LYS B O 1
ATOM 2278 N N . GLU B 1 45 ? 19.922 -4.996 3.752 1 97.56 45 GLU B N 1
ATOM 2279 C CA . GLU B 1 45 ? 21.312 -5.273 4.094 1 97.56 45 GLU B CA 1
ATOM 2280 C C . GLU B 1 45 ? 22.203 -5.254 2.85 1 97.56 45 GLU B C 1
ATOM 2282 O O . GLU B 1 45 ? 23.375 -4.871 2.922 1 97.56 45 GLU B O 1
ATOM 2287 N N . HIS B 1 46 ? 21.688 -5.68 1.773 1 97.62 46 HIS B N 1
ATOM 2288 C CA . HIS B 1 46 ? 22.469 -5.75 0.541 1 97.62 46 HIS B CA 1
ATOM 2289 C C . HIS B 1 46 ? 22.391 -4.438 -0.237 1 97.62 46 HIS B C 1
ATOM 2291 O O . HIS B 1 46 ? 22.844 -4.359 -1.38 1 97.62 46 HIS B O 1
ATOM 2297 N N . GLY B 1 47 ? 21.719 -3.482 0.306 1 97.44 47 GLY B N 1
ATOM 2298 C CA . GLY B 1 47 ? 21.75 -2.133 -0.235 1 97.44 47 GLY B CA 1
ATOM 2299 C C . GLY B 1 47 ? 20.75 -1.914 -1.354 1 97.44 47 GLY B C 1
ATOM 2300 O O . GLY B 1 47 ? 20.875 -0.966 -2.133 1 97.44 47 GLY B O 1
ATOM 2301 N N . PHE B 1 48 ? 19.781 -2.768 -1.436 1 98.31 48 PHE B N 1
ATOM 2302 C CA . PHE B 1 48 ? 18.766 -2.586 -2.475 1 98.31 48 PHE B CA 1
ATOM 2303 C C . PHE B 1 48 ? 17.844 -1.431 -2.133 1 98.31 48 PHE B C 1
ATOM 2305 O O . PHE B 1 48 ? 17.516 -1.209 -0.962 1 98.31 48 PHE B O 1
ATOM 2312 N N . VAL B 1 49 ? 17.469 -0.667 -3.123 1 97.88 49 VAL B N 1
ATOM 2313 C CA . VAL B 1 49 ? 16.406 0.337 -3.059 1 97.88 49 VAL B CA 1
ATOM 2314 C C . VAL B 1 49 ? 15.484 0.193 -4.266 1 97.88 49 VAL B C 1
ATOM 2316 O O . VAL B 1 49 ? 15.891 -0.325 -5.309 1 97.88 49 VAL B O 1
ATOM 2319 N N . PHE B 1 50 ? 14.305 0.598 -4.086 1 98.62 50 PHE B N 1
ATOM 2320 C CA . PHE B 1 50 ? 13.32 0.47 -5.152 1 98.62 50 PHE B CA 1
ATOM 2321 C C . PHE B 1 50 ? 12.594 1.789 -5.379 1 98.62 50 PHE B C 1
ATOM 2323 O O . PHE B 1 50 ? 12.406 2.568 -4.441 1 98.62 50 PHE B O 1
ATOM 2330 N N . ASP B 1 51 ? 12.219 2.002 -6.621 1 98 51 ASP B N 1
ATOM 2331 C CA . ASP B 1 51 ? 11.484 3.197 -7.012 1 98 51 ASP B CA 1
ATOM 2332 C C . ASP B 1 51 ? 10 2.891 -7.191 1 98 51 ASP B C 1
ATOM 2334 O O . ASP B 1 51 ? 9.164 3.801 -7.195 1 98 51 ASP B O 1
ATOM 2338 N N . LEU B 1 52 ? 9.695 1.638 -7.352 1 98.31 52 LEU B N 1
ATOM 2339 C CA . LEU B 1 52 ? 8.352 1.184 -7.711 1 98.31 52 LEU B CA 1
ATOM 2340 C C . LEU B 1 52 ? 8.156 -0.28 -7.332 1 98.31 52 LEU B C 1
ATOM 2342 O O . LEU B 1 52 ? 9.062 -1.098 -7.5 1 98.31 52 LEU B O 1
ATOM 2346 N N . ALA B 1 53 ? 6.996 -0.577 -6.781 1 98.88 53 ALA B N 1
ATOM 2347 C CA . ALA B 1 53 ? 6.688 -1.966 -6.457 1 98.88 53 ALA B CA 1
ATOM 2348 C C . ALA B 1 53 ? 5.359 -2.393 -7.082 1 98.88 53 ALA B C 1
ATOM 2350 O O . ALA B 1 53 ? 4.438 -1.586 -7.207 1 98.88 53 ALA B O 1
ATOM 2351 N N . PHE B 1 54 ? 5.281 -3.621 -7.496 1 98.94 54 PHE B N 1
ATOM 2352 C CA . PHE B 1 54 ? 4.066 -4.246 -8 1 98.94 54 PHE B CA 1
ATOM 2353 C C . PHE B 1 54 ? 3.686 -5.457 -7.156 1 98.94 54 PHE B C 1
ATOM 2355 O O . PHE B 1 54 ? 4.555 -6.152 -6.633 1 98.94 54 PHE B O 1
ATOM 2362 N N . THR B 1 55 ? 2.438 -5.68 -7.062 1 98.94 55 THR B N 1
ATOM 2363 C CA . THR B 1 55 ? 1.938 -6.887 -6.418 1 98.94 55 THR B CA 1
ATOM 2364 C C . THR B 1 55 ? 0.585 -7.293 -6.996 1 98.94 55 THR B C 1
ATOM 2366 O O . THR B 1 55 ? 0.077 -6.645 -7.914 1 98.94 55 THR B O 1
ATOM 2369 N N . SER B 1 56 ? 0.035 -8.422 -6.602 1 98.88 56 SER B N 1
ATOM 2370 C CA . SER B 1 56 ? -1.257 -8.922 -7.07 1 98.88 56 SER B CA 1
ATOM 2371 C C . SER B 1 56 ? -2.402 -8.32 -6.254 1 98.88 56 SER B C 1
ATOM 2373 O O . SER B 1 56 ? -2.191 -7.414 -5.453 1 98.88 56 SER B O 1
ATOM 2375 N N . LEU B 1 57 ? -3.619 -8.789 -6.492 1 98.81 57 LEU B N 1
ATOM 2376 C CA . LEU B 1 57 ? -4.773 -8.328 -5.727 1 98.81 57 LEU B CA 1
ATOM 2377 C C . LEU B 1 57 ? -5.004 -9.211 -4.508 1 98.81 57 LEU B C 1
ATOM 2379 O O . LEU B 1 57 ? -5.941 -8.984 -3.738 1 98.81 57 LEU B O 1
ATOM 2383 N N . LEU B 1 58 ? -4.164 -10.203 -4.293 1 98.88 58 LEU B N 1
ATOM 2384 C CA . LEU B 1 58 ? -4.3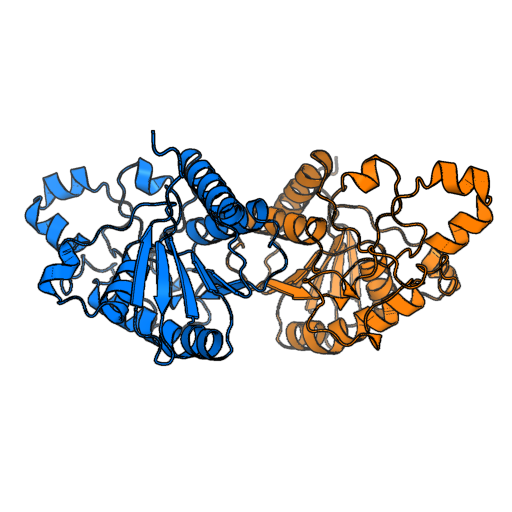91 -11.164 -3.221 1 98.88 58 LEU B CA 1
ATOM 2385 C C . LEU B 1 58 ? -3.605 -10.781 -1.971 1 98.88 58 LEU B C 1
ATOM 2387 O O . LEU B 1 58 ? -2.434 -10.406 -2.061 1 98.88 58 LEU B O 1
ATOM 2391 N N . LYS B 1 59 ? -4.199 -10.898 -0.792 1 98.62 59 LYS B N 1
ATOM 2392 C CA . LYS B 1 59 ? -3.701 -10.266 0.425 1 98.62 59 LYS B CA 1
ATOM 2393 C C . LYS B 1 59 ? -2.373 -10.875 0.858 1 98.62 59 LYS B C 1
ATOM 2395 O O . LYS B 1 59 ? -1.533 -10.195 1.454 1 98.62 59 LYS B O 1
ATOM 2400 N N . ARG B 1 60 ? -2.123 -12.164 0.522 1 98.88 60 ARG B N 1
ATOM 2401 C CA . ARG B 1 60 ? -0.856 -12.75 0.949 1 98.88 60 ARG B CA 1
ATOM 2402 C C . ARG B 1 60 ? 0.321 -12.086 0.245 1 98.88 60 ARG B C 1
ATOM 2404 O O . ARG B 1 60 ? 1.379 -11.891 0.845 1 98.88 60 ARG B O 1
ATOM 2411 N N . ALA B 1 61 ? 0.166 -11.75 -1.005 1 98.94 61 ALA B N 1
ATOM 2412 C CA . ALA B 1 61 ? 1.218 -11.055 -1.741 1 98.94 61 ALA B CA 1
ATOM 2413 C C . ALA B 1 61 ? 1.315 -9.594 -1.311 1 98.94 61 ALA B C 1
ATOM 2415 O O . ALA B 1 61 ? 2.416 -9.062 -1.152 1 98.94 61 ALA B O 1
ATOM 2416 N N . ILE B 1 62 ? 0.188 -8.938 -1.11 1 98.94 62 ILE B N 1
ATOM 2417 C CA . ILE B 1 62 ? 0.16 -7.543 -0.681 1 98.94 62 ILE B CA 1
ATOM 2418 C C . ILE B 1 62 ? 0.82 -7.41 0.69 1 98.94 62 ILE B C 1
ATOM 2420 O O . ILE B 1 62 ? 1.668 -6.539 0.896 1 98.94 62 ILE B O 1
ATOM 2424 N N . LYS B 1 63 ? 0.428 -8.297 1.588 1 98.94 63 LYS B N 1
ATOM 2425 C CA . LYS B 1 63 ? 0.998 -8.273 2.932 1 98.94 63 LYS B CA 1
ATOM 2426 C C . LYS B 1 63 ? 2.504 -8.516 2.895 1 98.94 63 LYS B C 1
ATOM 2428 O O . LYS B 1 63 ? 3.258 -7.863 3.623 1 98.94 63 LYS B O 1
ATOM 2433 N N . THR B 1 64 ? 2.926 -9.43 2.072 1 98.94 64 THR B N 1
ATOM 2434 C CA . THR B 1 64 ? 4.355 -9.664 1.889 1 98.94 64 THR B CA 1
ATOM 2435 C C . THR B 1 64 ? 5.059 -8.383 1.449 1 98.94 64 THR B C 1
ATOM 2437 O O . THR B 1 64 ? 6.066 -7.988 2.039 1 98.94 64 THR B O 1
ATOM 2440 N N . LEU B 1 65 ? 4.543 -7.77 0.459 1 98.94 65 LEU B N 1
ATOM 2441 C CA . LEU B 1 65 ? 5.137 -6.535 -0.046 1 98.94 65 LEU B CA 1
ATOM 2442 C C . LEU B 1 65 ? 5.191 -5.473 1.045 1 98.94 65 LEU B C 1
ATOM 2444 O O . LEU B 1 65 ? 6.219 -4.816 1.227 1 98.94 65 LEU B O 1
ATOM 2448 N N . TRP B 1 66 ? 4.07 -5.297 1.764 1 98.94 66 TRP B N 1
ATOM 2449 C CA . TRP B 1 66 ? 3.986 -4.273 2.803 1 98.94 66 TRP B CA 1
ATOM 2450 C C . TRP B 1 66 ? 5.039 -4.504 3.879 1 98.94 66 TRP B C 1
ATOM 2452 O O . TRP B 1 66 ? 5.742 -3.572 4.281 1 98.94 66 TRP B O 1
ATOM 2462 N N . ILE B 1 67 ? 5.195 -5.727 4.312 1 98.94 67 ILE B N 1
ATOM 2463 C CA . ILE B 1 67 ? 6.176 -6.059 5.344 1 98.94 67 ILE B CA 1
ATOM 2464 C C . ILE B 1 67 ? 7.582 -5.773 4.828 1 98.94 67 ILE B C 1
ATOM 2466 O O . ILE B 1 67 ? 8.406 -5.195 5.539 1 98.94 67 ILE B O 1
ATOM 2470 N N . VAL B 1 68 ? 7.832 -6.164 3.627 1 98.94 68 VAL B N 1
ATOM 2471 C CA . VAL B 1 68 ? 9.148 -5.977 3.029 1 98.94 68 VAL B CA 1
ATOM 2472 C C . VAL B 1 68 ? 9.477 -4.484 2.959 1 98.94 68 VAL B C 1
ATOM 2474 O O . VAL B 1 68 ? 10.555 -4.059 3.396 1 98.94 68 VAL B O 1
ATOM 2477 N N . LEU B 1 69 ? 8.578 -3.711 2.441 1 98.94 69 LEU B N 1
ATOM 2478 C CA . LEU B 1 69 ? 8.812 -2.279 2.295 1 98.94 69 LEU B CA 1
ATOM 2479 C C . LEU B 1 69 ? 9 -1.615 3.654 1 98.94 69 LEU B C 1
ATOM 2481 O O . LEU B 1 69 ? 9.789 -0.68 3.789 1 98.94 69 LEU B O 1
ATOM 2485 N N . GLU B 1 70 ? 8.227 -2.059 4.602 1 98.81 70 GLU B N 1
ATOM 2486 C CA . GLU B 1 70 ? 8.383 -1.522 5.953 1 98.81 70 GLU B CA 1
ATOM 2487 C C . GLU B 1 70 ? 9.781 -1.799 6.496 1 98.81 70 GLU B C 1
ATOM 2489 O O . GLU B 1 70 ? 10.438 -0.898 7.023 1 98.81 70 GLU B O 1
ATOM 2494 N N . GLN B 1 71 ? 10.25 -3.043 6.332 1 98.69 71 GLN B N 1
ATOM 2495 C CA . GLN B 1 71 ? 11.586 -3.402 6.809 1 98.69 71 GLN B CA 1
ATOM 2496 C C . GLN B 1 71 ? 12.664 -2.596 6.086 1 98.69 71 GLN B C 1
ATOM 2498 O O . GLN B 1 71 ? 13.695 -2.268 6.672 1 98.69 71 GLN B O 1
ATOM 2503 N N . MET B 1 72 ? 12.43 -2.232 4.883 1 98.75 72 MET B N 1
ATOM 2504 C CA . MET B 1 72 ? 13.414 -1.539 4.066 1 98.75 72 MET B CA 1
ATOM 2505 C C . MET B 1 72 ? 13.336 -0.031 4.273 1 98.75 72 MET B C 1
ATOM 2507 O O . MET B 1 72 ? 14.156 0.718 3.738 1 98.75 72 MET B O 1
ATOM 2511 N N . ASP B 1 73 ? 12.328 0.437 5 1 98.19 73 ASP B N 1
ATOM 2512 C CA . ASP B 1 73 ? 12.047 1.858 5.176 1 98.19 73 ASP B CA 1
ATOM 2513 C C . ASP B 1 73 ? 11.719 2.521 3.84 1 98.19 73 ASP B C 1
ATOM 2515 O O . ASP B 1 73 ? 12.203 3.617 3.549 1 98.19 73 ASP B O 1
ATOM 2519 N N . LEU B 1 74 ? 10.906 1.803 3.021 1 98.69 74 LEU B N 1
ATOM 2520 C CA . LEU B 1 74 ? 10.523 2.268 1.692 1 98.69 74 LEU B CA 1
ATOM 2521 C C . LEU B 1 74 ? 9.008 2.264 1.53 1 98.69 74 LEU B C 1
ATOM 2523 O O . LEU B 1 74 ? 8.5 2.092 0.421 1 98.69 74 LEU B O 1
ATOM 2527 N N . MET B 1 75 ? 8.32 2.451 2.635 1 98.75 75 MET B N 1
ATOM 2528 C CA . MET B 1 75 ? 6.863 2.406 2.594 1 98.75 75 MET B CA 1
ATOM 2529 C C . MET B 1 75 ? 6.312 3.471 1.647 1 98.75 75 MET B C 1
ATOM 2531 O O . MET B 1 75 ? 5.211 3.324 1.115 1 98.75 75 MET B O 1
ATOM 2535 N N . TRP B 1 76 ? 7.109 4.484 1.348 1 98.56 76 TRP B N 1
ATOM 2536 C CA . TRP B 1 76 ? 6.633 5.672 0.647 1 98.56 76 TRP B CA 1
ATOM 2537 C C . TRP B 1 76 ? 6.629 5.449 -0.861 1 98.56 76 TRP B C 1
ATOM 2539 O O . TRP B 1 76 ? 6.02 6.223 -1.607 1 98.56 76 TRP B O 1
ATOM 2549 N N . ILE B 1 77 ? 7.273 4.449 -1.394 1 98.5 77 ILE B N 1
ATOM 2550 C CA . ILE B 1 77 ? 7.344 4.32 -2.846 1 98.5 77 ILE B CA 1
ATOM 2551 C C . ILE B 1 77 ? 5.98 3.914 -3.395 1 98.5 77 ILE B C 1
ATOM 2553 O O . ILE B 1 77 ? 5.18 3.295 -2.689 1 98.5 77 ILE B O 1
ATOM 2557 N N . PRO B 1 78 ? 5.719 4.254 -4.664 1 98.06 78 PRO B N 1
ATOM 2558 C CA . PRO B 1 78 ? 4.457 3.838 -5.273 1 98.06 78 PRO B CA 1
ATOM 2559 C C . PRO B 1 78 ? 4.312 2.318 -5.359 1 98.06 78 PRO B C 1
ATOM 2561 O O . PRO B 1 78 ? 5.293 1.616 -5.617 1 98.06 78 PRO B O 1
ATOM 2564 N N . GLU B 1 79 ? 3.156 1.885 -5.062 1 98.06 79 GLU B N 1
ATOM 2565 C CA . GLU B 1 79 ? 2.764 0.485 -5.191 1 98.06 79 GLU B CA 1
ATOM 2566 C C . GLU B 1 79 ? 1.581 0.328 -6.141 1 98.06 79 GLU B C 1
ATOM 2568 O O . GLU B 1 79 ? 0.596 1.063 -6.043 1 98.06 79 GLU B O 1
ATOM 2573 N N . HIS B 1 80 ? 1.71 -0.556 -7.07 1 98.38 80 HIS B N 1
ATOM 2574 C CA . HIS B 1 80 ? 0.625 -0.857 -7.996 1 98.38 80 HIS B CA 1
ATOM 2575 C C . HIS B 1 80 ? 0.145 -2.295 -7.836 1 98.38 80 HIS B C 1
ATOM 2577 O O . HIS B 1 80 ? 0.951 -3.229 -7.848 1 98.38 80 HIS B O 1
ATOM 2583 N N . LYS B 1 81 ? -1.117 -2.447 -7.676 1 98.56 81 LYS B N 1
ATOM 2584 C CA . LYS B 1 81 ? -1.739 -3.764 -7.566 1 98.56 81 LYS B CA 1
ATOM 2585 C C . LYS B 1 81 ? -2.391 -4.176 -8.883 1 98.56 81 LYS B C 1
ATOM 2587 O O . LYS B 1 81 ? -3.135 -3.402 -9.484 1 98.56 81 LYS B O 1
ATOM 2592 N N . GLU B 1 82 ? -2.082 -5.371 -9.273 1 98.38 82 GLU B N 1
ATOM 2593 C CA . GLU B 1 82 ? -2.416 -5.84 -10.617 1 98.38 82 GLU B CA 1
ATOM 2594 C C . GLU B 1 82 ? -2.99 -7.254 -10.578 1 98.38 82 GLU B C 1
ATOM 2596 O O . GLU B 1 82 ? -2.305 -8.195 -10.18 1 98.38 82 GLU B O 1
ATOM 2601 N N . TRP B 1 83 ? -4.25 -7.395 -11.141 1 98.69 83 TRP B N 1
ATOM 2602 C CA . TRP B 1 83 ? -4.906 -8.695 -11.125 1 98.69 83 TRP B CA 1
ATOM 2603 C C . TRP B 1 83 ? -4.152 -9.695 -11.992 1 98.69 83 TRP B C 1
ATOM 2605 O O . TRP B 1 83 ? -4.18 -10.906 -11.727 1 98.69 83 TRP B O 1
ATOM 2615 N N . ARG B 1 84 ? -3.412 -9.242 -12.984 1 98.81 84 ARG B N 1
ATOM 2616 C CA . ARG B 1 84 ? -2.68 -10.109 -13.898 1 98.81 84 ARG B CA 1
ATOM 2617 C C . ARG B 1 84 ? -1.518 -10.797 -13.188 1 98.81 84 ARG B C 1
ATOM 2619 O O . ARG B 1 84 ? -0.962 -11.773 -13.703 1 98.81 84 ARG B O 1
ATOM 2626 N N . LEU B 1 85 ? -1.164 -10.328 -11.984 1 98.94 85 LEU B N 1
ATOM 2627 C CA . LEU B 1 85 ? -0.101 -10.93 -11.188 1 98.94 85 LEU B CA 1
ATOM 2628 C C . LEU B 1 85 ? -0.671 -11.93 -10.188 1 98.94 85 LEU B C 1
ATOM 2630 O O . LEU B 1 85 ? 0.075 -12.539 -9.422 1 98.94 85 LEU B O 1
ATOM 2634 N N . ASN B 1 86 ? -2.01 -12.148 -10.18 1 98.94 86 ASN B N 1
ATOM 2635 C CA . ASN B 1 86 ? -2.592 -13.164 -9.312 1 98.94 86 ASN B CA 1
ATOM 2636 C C . ASN B 1 86 ? -1.996 -14.539 -9.586 1 98.94 86 ASN B C 1
ATOM 2638 O O . ASN B 1 86 ? -1.379 -14.758 -10.625 1 98.94 86 ASN B O 1
ATOM 2642 N N . GLU B 1 87 ? -2.191 -15.398 -8.641 1 98.81 87 GLU B N 1
ATOM 2643 C CA . GLU B 1 87 ? -1.782 -16.797 -8.781 1 98.81 87 GLU B CA 1
ATOM 2644 C C . GLU B 1 87 ? -2.572 -17.484 -9.883 1 98.81 87 GLU B C 1
ATOM 2646 O O . GLU B 1 87 ? -3.645 -17.031 -10.273 1 98.81 87 GLU B O 1
ATOM 2651 N N . ARG B 1 88 ? -1.941 -18.531 -10.414 1 98.69 88 ARG B N 1
ATOM 2652 C CA . ARG B 1 88 ? -2.707 -19.422 -11.281 1 98.69 88 ARG B CA 1
ATOM 2653 C C . ARG B 1 88 ? -4.02 -19.828 -10.625 1 98.69 88 ARG B C 1
ATOM 2655 O O . ARG B 1 88 ? -4.051 -20.141 -9.438 1 98.69 88 ARG B O 1
ATOM 2662 N N . HIS B 1 89 ? -5.117 -19.812 -11.383 1 98.75 89 HIS B N 1
ATOM 2663 C CA . HIS B 1 89 ? -6.41 -20.25 -10.867 1 98.75 89 HIS B CA 1
ATOM 2664 C C . HIS B 1 89 ? -6.543 -21.766 -10.93 1 98.75 89 HIS B C 1
ATOM 2666 O O . HIS B 1 89 ? -6.594 -22.344 -12.016 1 98.75 89 HIS B O 1
ATOM 2672 N N . TYR B 1 90 ? -6.746 -22.469 -9.844 1 98.38 90 TYR B N 1
ATOM 2673 C CA . TYR B 1 90 ? -6.695 -23.922 -9.781 1 98.38 90 TYR B CA 1
ATOM 2674 C C . TYR B 1 90 ? -8.086 -24.531 -9.977 1 98.38 90 TYR B C 1
ATOM 2676 O O . TYR B 1 90 ? -8.289 -25.719 -9.719 1 98.38 90 TYR B O 1
ATOM 2684 N N . GLY B 1 91 ? -9.07 -23.641 -10.312 1 98.38 91 GLY B N 1
ATOM 2685 C CA . GLY B 1 91 ? -10.406 -24.109 -10.617 1 98.38 91 GLY B CA 1
ATOM 2686 C C . GLY B 1 91 ? -11.047 -24.859 -9.461 1 98.38 91 GLY B C 1
ATOM 2687 O O . GLY B 1 91 ? -11.039 -24.391 -8.328 1 98.38 91 GLY B O 1
ATOM 2688 N N . ALA B 1 92 ? -11.578 -26.016 -9.805 1 98.31 92 ALA B N 1
ATOM 2689 C CA . ALA B 1 92 ? -12.352 -26.797 -8.852 1 98.31 92 ALA B CA 1
ATOM 2690 C C . ALA B 1 92 ? -11.453 -27.406 -7.773 1 98.31 92 ALA B C 1
ATOM 2692 O O . ALA B 1 92 ? -11.945 -27.875 -6.746 1 98.31 92 ALA B O 1
ATOM 2693 N N . LEU B 1 93 ? -10.148 -27.375 -7.965 1 98.44 93 LEU B N 1
ATOM 2694 C CA . LEU B 1 93 ? -9.234 -27.969 -6.992 1 98.44 93 LEU B CA 1
ATOM 2695 C C . LEU B 1 93 ? -9.062 -27.047 -5.789 1 98.44 93 LEU B C 1
ATOM 2697 O O . LEU B 1 93 ? -8.57 -27.469 -4.742 1 98.44 93 LEU B O 1
ATOM 2701 N N . GLN B 1 94 ? -9.375 -25.75 -5.945 1 98.19 94 GLN B N 1
ATOM 2702 C CA . GLN B 1 94 ? -9.156 -24.781 -4.871 1 98.19 94 GLN B CA 1
ATOM 2703 C C . GLN B 1 94 ? -9.859 -25.219 -3.59 1 98.19 94 GLN B C 1
ATOM 2705 O O . GLN B 1 94 ? -11.055 -25.516 -3.598 1 98.19 94 GLN B O 1
ATOM 2710 N N . GLY B 1 95 ? -9.055 -25.281 -2.541 1 98.12 95 GLY B N 1
ATOM 2711 C CA . GLY B 1 95 ? -9.586 -25.656 -1.242 1 98.12 95 GLY B CA 1
ATOM 2712 C C . GLY B 1 95 ? -9.367 -27.125 -0.92 1 98.12 95 GLY B C 1
ATOM 2713 O O . GLY B 1 95 ? -9.5 -27.547 0.233 1 98.12 95 GLY B O 1
ATOM 2714 N N . LEU B 1 96 ? -9.07 -27.859 -1.958 1 98.12 96 LEU B N 1
ATOM 2715 C CA . LEU B 1 96 ? -8.805 -29.281 -1.725 1 98.12 96 LEU B CA 1
ATOM 2716 C C . LEU B 1 96 ? -7.371 -29.5 -1.252 1 98.12 96 LEU B C 1
ATOM 2718 O O . LEU B 1 96 ? -6.473 -28.734 -1.606 1 98.12 96 LEU B O 1
ATOM 2722 N N . ASN B 1 97 ? -7.223 -30.562 -0.477 1 98.5 97 ASN B N 1
ATOM 2723 C CA . ASN B 1 97 ? -5.891 -30.953 -0.028 1 98.5 97 ASN B CA 1
ATOM 2724 C C . ASN B 1 97 ? -5.113 -31.672 -1.133 1 98.5 97 ASN B C 1
ATOM 2726 O O . ASN B 1 97 ? -5.621 -32.625 -1.747 1 98.5 97 ASN B O 1
ATOM 2730 N N . LYS B 1 98 ? -3.916 -31.281 -1.339 1 97.19 98 LYS B N 1
ATOM 2731 C CA . LYS B 1 98 ? -3.127 -31.797 -2.455 1 97.19 98 LYS B CA 1
ATOM 2732 C C . LYS B 1 98 ? -2.854 -33.281 -2.295 1 97.19 98 LYS B C 1
ATOM 2734 O O . LYS B 1 98 ? -2.949 -34.062 -3.26 1 97.19 98 LYS B O 1
ATOM 2739 N N . ALA B 1 99 ? -2.561 -33.719 -1.086 1 97.31 99 ALA B N 1
ATOM 2740 C CA . ALA B 1 99 ? -2.273 -35.125 -0.835 1 97.31 99 ALA B CA 1
ATOM 2741 C C . ALA B 1 99 ? -3.529 -36 -0.999 1 97.31 99 ALA B C 1
ATOM 2743 O O . ALA B 1 99 ? -3.482 -37.062 -1.602 1 97.31 99 ALA B O 1
ATOM 2744 N N . GLN B 1 100 ? -4.598 -35.5 -0.433 1 97.88 100 GLN B N 1
ATOM 2745 C CA . GLN B 1 100 ? -5.855 -36.219 -0.576 1 97.88 100 GLN B CA 1
ATOM 2746 C C . GLN B 1 100 ? -6.293 -36.281 -2.037 1 97.88 100 GLN B C 1
ATOM 2748 O O . GLN B 1 100 ? -6.801 -37.312 -2.496 1 97.88 100 GLN B O 1
ATOM 2753 N N . THR B 1 101 ? -6.121 -35.188 -2.729 1 98 101 THR B N 1
ATOM 2754 C CA . THR B 1 101 ? -6.449 -35.156 -4.148 1 98 101 THR B CA 1
ATOM 2755 C C . THR B 1 101 ? -5.602 -36.156 -4.93 1 98 101 THR B C 1
ATOM 2757 O O . THR B 1 101 ? -6.105 -36.844 -5.824 1 98 101 THR B O 1
ATOM 2760 N N . ALA B 1 102 ? -4.332 -36.25 -4.555 1 97.12 102 ALA B N 1
ATOM 2761 C CA . ALA B 1 102 ? -3.443 -37.219 -5.195 1 97.12 102 ALA B CA 1
ATOM 2762 C C . ALA B 1 102 ? -3.895 -38.656 -4.922 1 97.12 102 ALA B C 1
ATOM 2764 O O . ALA B 1 102 ? -3.756 -39.531 -5.777 1 97.12 102 ALA B O 1
ATOM 2765 N N . GLN B 1 103 ? -4.391 -38.875 -3.725 1 97.69 103 GLN B N 1
ATOM 2766 C CA . GLN B 1 103 ? -4.914 -40.188 -3.389 1 97.69 103 GLN B CA 1
ATOM 2767 C C . GLN B 1 103 ? -6.125 -40.531 -4.254 1 97.69 103 GLN B C 1
ATOM 2769 O O . GLN B 1 103 ? -6.289 -41.688 -4.664 1 97.69 103 GLN B O 1
ATOM 2774 N N . GLU B 1 104 ? -6.848 -39.562 -4.535 1 97.12 104 GLU B N 1
ATOM 2775 C CA . GLU B 1 104 ? -8.094 -39.781 -5.27 1 97.12 104 GLU B CA 1
ATOM 2776 C C . GLU B 1 104 ? -7.844 -39.844 -6.77 1 97.12 104 GLU B C 1
ATOM 2778 O O . GLU B 1 104 ? -8.406 -40.719 -7.457 1 97.12 104 GLU B O 1
ATOM 2783 N N . TYR B 1 105 ? -6.996 -39.031 -7.344 1 97.44 105 TYR B N 1
ATOM 2784 C CA . TYR B 1 105 ? -6.871 -38.906 -8.797 1 97.44 105 TYR B CA 1
ATOM 2785 C C . TYR B 1 105 ? -5.531 -39.469 -9.281 1 97.44 105 TYR B C 1
ATOM 2787 O O . TYR B 1 105 ? -5.316 -39.594 -10.484 1 97.44 105 TYR B O 1
ATOM 2795 N N . GLY B 1 106 ? -4.688 -39.75 -8.359 1 97.31 106 GLY B N 1
ATOM 2796 C CA . GLY B 1 106 ? -3.357 -40.219 -8.719 1 97.31 106 GLY B CA 1
ATOM 2797 C C . GLY B 1 106 ? -2.311 -39.125 -8.672 1 97.31 106 GLY B C 1
ATOM 2798 O O . GLY B 1 106 ? -2.582 -38 -9.062 1 97.31 106 GLY B O 1
ATOM 2799 N N . ASP B 1 107 ? -1.161 -39.469 -8.281 1 96.88 107 ASP B N 1
ATOM 2800 C CA . ASP B 1 107 ? -0.047 -38.531 -8.156 1 96.88 107 ASP B CA 1
ATOM 2801 C C . ASP B 1 107 ? 0.29 -37.906 -9.508 1 96.88 107 ASP B C 1
ATOM 2803 O O . ASP B 1 107 ? 0.533 -36.719 -9.594 1 96.88 107 ASP B O 1
ATOM 2807 N N . GLU B 1 108 ? 0.321 -38.719 -10.5 1 96.06 108 GLU B N 1
ATOM 2808 C CA . GLU B 1 108 ? 0.693 -38.25 -11.836 1 96.06 108 GLU B CA 1
ATOM 2809 C C . GLU B 1 108 ? -0.274 -37.156 -12.328 1 96.06 108 GLU B C 1
ATOM 2811 O O . GLU B 1 108 ? 0.149 -36.156 -12.883 1 96.06 108 GLU B O 1
ATOM 2816 N N . GLN B 1 109 ? -1.518 -37.406 -12.109 1 96.69 109 GLN B N 1
ATOM 2817 C CA . GLN B 1 109 ? -2.541 -36.469 -12.539 1 96.69 109 GLN B CA 1
ATOM 2818 C C . GLN B 1 109 ? -2.412 -35.125 -11.797 1 96.69 109 GLN B C 1
ATOM 2820 O O . GLN B 1 109 ? -2.492 -34.062 -12.398 1 96.69 109 GLN B O 1
ATOM 2825 N N . VAL B 1 110 ? -2.23 -35.219 -10.531 1 96.62 110 VAL B N 1
ATOM 2826 C CA . VAL B 1 110 ? -2.09 -34.031 -9.711 1 96.62 110 VAL B CA 1
ATOM 2827 C C . VAL B 1 110 ? -0.831 -33.25 -10.125 1 96.62 110 VAL B C 1
ATOM 2829 O O . VAL B 1 110 ? -0.84 -32.031 -10.211 1 96.62 110 VAL B O 1
ATOM 2832 N N . LYS B 1 111 ? 0.171 -33.969 -10.391 1 94.12 111 LYS B N 1
ATOM 2833 C CA . LYS B 1 111 ? 1.4 -33.344 -10.867 1 94.12 111 LYS B CA 1
ATOM 2834 C C . LYS B 1 111 ? 1.17 -32.594 -12.18 1 94.12 111 LYS B C 1
ATOM 2836 O O . LYS B 1 111 ? 1.662 -31.484 -12.367 1 94.12 111 LYS B O 1
ATOM 2841 N N . LEU B 1 112 ? 0.46 -33.188 -13.062 1 94.5 112 LEU B N 1
ATOM 2842 C CA . LEU B 1 112 ? 0.13 -32.562 -14.336 1 94.5 112 LEU B CA 1
ATOM 2843 C C . LEU B 1 112 ? -0.639 -31.25 -14.117 1 94.5 112 LEU B C 1
ATOM 2845 O O . LEU B 1 112 ? -0.316 -30.219 -14.719 1 94.5 112 LEU B O 1
ATOM 2849 N N . TRP B 1 113 ? -1.604 -31.297 -13.227 1 96.06 113 TRP B N 1
ATOM 2850 C CA . TRP B 1 113 ? -2.43 -30.125 -12.945 1 96.06 113 TRP B CA 1
ATOM 2851 C C . TRP B 1 113 ? -1.597 -29.016 -12.312 1 96.06 113 TRP B C 1
ATOM 2853 O O . TRP B 1 113 ? -1.854 -27.828 -12.539 1 96.06 113 TRP B O 1
ATOM 2863 N N . ARG B 1 114 ? -0.585 -29.359 -11.625 1 94.81 114 ARG B N 1
ATOM 2864 C CA . ARG B 1 114 ? 0.167 -28.391 -10.836 1 94.81 114 ARG B CA 1
ATOM 2865 C C . ARG B 1 114 ? 1.343 -27.828 -11.625 1 94.81 114 ARG B C 1
ATOM 2867 O O . ARG B 1 114 ? 1.735 -26.672 -11.43 1 94.81 114 ARG B O 1
ATOM 2874 N N . ARG B 1 115 ? 1.882 -28.656 -12.523 1 92.88 115 ARG B N 1
ATOM 2875 C CA . ARG B 1 115 ? 3.209 -28.281 -13 1 92.88 115 ARG B CA 1
ATOM 2876 C C . ARG B 1 115 ? 3.246 -28.203 -14.523 1 92.88 115 ARG B C 1
ATOM 2878 O O . ARG B 1 115 ? 4.148 -27.594 -15.094 1 92.88 115 ARG B O 1
ATOM 2885 N N . SER B 1 116 ? 2.258 -28.906 -15.094 1 92.19 116 SER B N 1
ATOM 2886 C CA . SER B 1 116 ? 2.27 -28.922 -16.547 1 92.19 116 SER B CA 1
ATOM 2887 C C . SER B 1 116 ? 2.021 -27.516 -17.125 1 92.19 116 SER B C 1
ATOM 2889 O O . SER B 1 116 ? 1.316 -26.719 -16.5 1 92.19 116 SER B O 1
ATOM 2891 N N . TYR B 1 117 ? 2.586 -27.312 -18.328 1 96.44 117 TYR B N 1
ATOM 2892 C CA . TYR B 1 117 ? 2.461 -26.016 -19 1 96.44 117 TYR B CA 1
ATOM 2893 C C . TYR B 1 117 ? 1.07 -25.844 -19.594 1 96.44 117 TYR B C 1
ATOM 2895 O O . TYR B 1 117 ? 0.5 -24.75 -19.547 1 96.44 117 TYR B O 1
ATOM 2903 N N . LYS B 1 118 ? 0.466 -26.891 -20.047 1 96.75 118 LYS B N 1
ATOM 2904 C CA . LYS B 1 118 ? -0.719 -26.719 -20.891 1 96.75 118 LYS B CA 1
ATOM 2905 C C . LYS B 1 118 ? -1.932 -27.406 -20.266 1 96.75 118 LYS B C 1
ATOM 2907 O O . LYS B 1 118 ? -3.062 -27.203 -20.703 1 96.75 118 LYS B O 1
ATOM 2912 N N . VAL B 1 119 ? -1.773 -28.203 -19.234 1 96.81 119 VAL B N 1
ATOM 2913 C CA . VAL B 1 119 ? -2.883 -28.969 -18.656 1 96.81 119 VAL B CA 1
ATOM 2914 C C . VAL B 1 119 ? -3.586 -28.125 -17.594 1 96.81 119 VAL B C 1
ATOM 2916 O O . VAL B 1 119 ? -2.955 -27.688 -16.625 1 96.81 119 VAL B O 1
ATOM 2919 N N . ARG B 1 120 ? -4.82 -27.984 -17.766 1 98.06 120 ARG B N 1
ATOM 2920 C CA . ARG B 1 120 ? -5.629 -27.234 -16.812 1 98.06 120 ARG B CA 1
ATOM 2921 C C . ARG B 1 120 ? -6.234 -28.172 -15.766 1 98.06 120 ARG B C 1
ATOM 2923 O O . ARG B 1 120 ? -6.656 -29.281 -16.094 1 98.06 120 ARG B O 1
ATOM 2930 N N . PRO B 1 121 ? -6.309 -27.688 -14.492 1 98.44 121 PRO B N 1
ATOM 2931 C CA . PRO B 1 121 ? -7.184 -28.391 -13.547 1 98.44 121 PRO B CA 1
ATOM 2932 C C . PRO B 1 121 ? -8.656 -28.312 -13.938 1 98.44 121 PRO B C 1
ATOM 2934 O O . PRO B 1 121 ? -9.023 -27.547 -14.836 1 98.44 121 PRO B O 1
ATOM 2937 N N . PRO B 1 122 ? -9.492 -29.172 -13.281 1 98.31 122 PRO B N 1
ATOM 2938 C CA . PRO B 1 122 ? -10.922 -29.047 -13.562 1 98.31 122 PRO B CA 1
ATOM 2939 C C . PRO B 1 122 ? -11.461 -27.641 -13.305 1 98.31 122 PRO B C 1
ATOM 2941 O O . PRO B 1 122 ? -11.102 -27.016 -12.305 1 98.31 122 PRO B O 1
ATOM 2944 N N . ALA B 1 123 ? -12.266 -27.172 -14.219 1 98.5 123 ALA B N 1
ATOM 2945 C CA . ALA B 1 123 ? -12.836 -25.828 -14.117 1 98.5 123 ALA B CA 1
ATOM 2946 C C . ALA B 1 123 ? -13.898 -25.766 -13.031 1 98.5 123 ALA B C 1
ATOM 2948 O O . ALA B 1 123 ? -14.523 -26.781 -12.695 1 98.5 123 ALA B O 1
ATOM 2949 N N . LEU B 1 124 ? -14.102 -24.594 -12.492 1 98.31 124 LEU B N 1
ATOM 2950 C CA . LEU B 1 124 ? -15.266 -24.375 -11.648 1 98.31 124 LEU B CA 1
ATOM 2951 C C . LEU B 1 124 ? -16.547 -24.594 -12.43 1 98.31 124 LEU B C 1
ATOM 2953 O O . LEU B 1 124 ? -16.656 -24.219 -13.602 1 98.31 124 LEU B O 1
ATOM 2957 N N . ALA B 1 125 ? -17.5 -25.141 -11.719 1 97 125 ALA B N 1
ATOM 2958 C CA . ALA B 1 125 ? -18.812 -25.312 -12.328 1 97 125 ALA B CA 1
ATOM 2959 C C . ALA B 1 125 ? -19.516 -23.969 -12.508 1 97 125 ALA B C 1
ATOM 2961 O O . ALA B 1 125 ? -19.188 -22.984 -11.828 1 97 125 ALA B O 1
ATOM 2962 N N . GLU B 1 126 ? -20.453 -23.938 -13.438 1 94.88 126 GLU B N 1
ATOM 2963 C CA . GLU B 1 126 ? -21.25 -22.734 -13.617 1 94.88 126 GLU B CA 1
ATOM 2964 C C . GLU B 1 126 ? -21.969 -22.344 -12.328 1 94.88 126 GLU B C 1
ATOM 2966 O O . GLU B 1 126 ? -22.562 -23.203 -11.656 1 94.88 126 GLU B O 1
ATOM 2971 N N . GLY B 1 127 ? -21.875 -21.141 -12.031 1 95.5 127 GLY B N 1
ATOM 2972 C CA . GLY B 1 127 ? -22.594 -20.656 -10.859 1 95.5 127 GLY B CA 1
ATOM 2973 C C . GLY B 1 127 ? -21.812 -20.859 -9.57 1 95.5 127 GLY B C 1
ATOM 2974 O O . GLY B 1 127 ? -22.266 -20.438 -8.5 1 95.5 127 GLY B O 1
ATOM 2975 N N . ASP B 1 128 ? -20.703 -21.578 -9.672 1 97.06 128 ASP B N 1
ATOM 2976 C CA . ASP B 1 128 ? -19.875 -21.75 -8.492 1 97.06 128 ASP B CA 1
ATOM 2977 C C . ASP B 1 128 ? -19.516 -20.406 -7.863 1 97.06 128 ASP B C 1
ATOM 2979 O O . ASP B 1 128 ? -18.938 -19.547 -8.531 1 97.06 128 ASP B O 1
ATOM 2983 N N . GLN B 1 129 ? -19.797 -20.203 -6.582 1 96 129 GLN B N 1
ATOM 2984 C CA . GLN B 1 129 ? -19.656 -18.938 -5.895 1 96 129 GLN B CA 1
ATOM 2985 C C . GLN B 1 129 ? -18.188 -18.562 -5.719 1 96 129 GLN B C 1
ATOM 2987 O O . GLN B 1 129 ? -17.859 -17.406 -5.406 1 96 129 GLN B O 1
ATOM 2992 N N . ARG B 1 130 ? -17.312 -19.5 -5.902 1 96.5 130 ARG B N 1
ATOM 2993 C CA . ARG B 1 130 ? -15.875 -19.234 -5.812 1 96.5 130 ARG B CA 1
ATOM 2994 C C . ARG B 1 130 ? -15.375 -18.484 -7.039 1 96.5 130 ARG B C 1
ATOM 2996 O O . ARG B 1 130 ? -14.25 -17.984 -7.055 1 96.5 130 ARG B O 1
ATOM 3003 N N . HIS B 1 131 ? -16.172 -18.453 -8.039 1 97.94 131 HIS B N 1
ATOM 3004 C CA . HIS B 1 131 ? -15.766 -17.797 -9.273 1 97.94 131 HIS B CA 1
ATOM 3005 C C . HIS B 1 131 ? -15.469 -16.312 -9.039 1 97.94 131 HIS B C 1
ATOM 3007 O O . HIS B 1 131 ? -16.219 -15.633 -8.336 1 97.94 131 HIS B O 1
ATOM 3013 N N . PRO B 1 132 ? -14.398 -15.781 -9.711 1 98.19 132 PRO B N 1
ATOM 3014 C CA . PRO B 1 132 ? -14.008 -14.383 -9.484 1 98.19 132 PRO B CA 1
ATOM 3015 C C . PRO B 1 132 ? -15.109 -13.398 -9.852 1 98.19 132 PRO B C 1
ATOM 3017 O O . PRO B 1 132 ? -15.102 -12.25 -9.383 1 98.19 132 PRO B O 1
ATOM 3020 N N . SER B 1 133 ? -16.078 -13.781 -10.664 1 97.31 133 SER B N 1
ATOM 3021 C CA . SER B 1 133 ? -17.141 -12.883 -11.086 1 97.31 133 SER B CA 1
ATOM 3022 C C . SER B 1 133 ? -18.016 -12.469 -9.906 1 97.31 133 SER B C 1
ATOM 3024 O O . SER B 1 133 ? -18.75 -11.484 -9.984 1 97.31 133 SER B O 1
ATOM 3026 N N . PHE B 1 134 ? -17.953 -13.219 -8.82 1 97.25 134 PHE B N 1
ATOM 3027 C CA . PHE B 1 134 ? -18.766 -12.898 -7.652 1 97.25 134 PHE B CA 1
ATOM 3028 C C . PHE B 1 134 ? -17.969 -12.117 -6.625 1 97.25 134 PHE B C 1
ATOM 3030 O O . PHE B 1 134 ? -18.484 -11.742 -5.57 1 97.25 134 PHE B O 1
ATOM 3037 N N . ASP B 1 135 ? -16.781 -11.867 -6.867 1 97.38 135 ASP B N 1
ATOM 3038 C CA . ASP B 1 135 ? -15.867 -11.164 -5.977 1 97.38 135 ASP B CA 1
ATOM 3039 C C . ASP B 1 135 ? -15.742 -9.688 -6.371 1 97.38 135 ASP B C 1
ATOM 3041 O O . ASP B 1 135 ? -15.352 -9.375 -7.496 1 97.38 135 ASP B O 1
ATOM 3045 N N . PRO B 1 136 ? -16.016 -8.75 -5.469 1 95.94 136 PRO B N 1
ATOM 3046 C CA . PRO B 1 136 ? -15.961 -7.32 -5.789 1 95.94 136 PRO B CA 1
ATOM 3047 C C . PRO B 1 136 ? -14.586 -6.867 -6.27 1 95.94 136 PRO B C 1
ATOM 3049 O O . PRO B 1 136 ? -14.477 -5.875 -6.992 1 95.94 136 PRO B O 1
ATOM 3052 N N . ARG B 1 137 ? -13.547 -7.57 -5.996 1 96.88 137 ARG B N 1
ATOM 3053 C CA . ARG B 1 137 ? -12.195 -7.234 -6.426 1 96.88 137 ARG B CA 1
ATOM 3054 C C . ARG B 1 137 ? -12.109 -7.152 -7.949 1 96.88 137 ARG B C 1
ATOM 3056 O O . ARG B 1 137 ? -11.305 -6.395 -8.492 1 96.88 137 ARG B O 1
ATOM 3063 N N . TYR B 1 138 ? -12.977 -7.895 -8.539 1 98.19 138 TYR B N 1
ATOM 3064 C CA . TYR B 1 138 ? -12.797 -8.07 -9.977 1 98.19 138 TYR B CA 1
ATOM 3065 C C . TYR B 1 138 ? -13.992 -7.52 -10.742 1 98.19 138 TYR B C 1
ATOM 3067 O O . TYR B 1 138 ? -14.18 -7.836 -11.922 1 98.19 138 TYR B O 1
ATOM 3075 N N . HIS B 1 139 ? -14.797 -6.734 -10.156 1 94.75 139 HIS B N 1
ATOM 3076 C CA . HIS B 1 139 ? -16.062 -6.281 -10.711 1 94.75 139 HIS B CA 1
ATOM 3077 C C . HIS B 1 139 ? -15.852 -5.418 -11.953 1 94.75 139 HIS B C 1
ATOM 3079 O O . HIS B 1 139 ? -16.719 -5.336 -12.82 1 94.75 139 HIS B O 1
ATOM 3085 N N . SER B 1 140 ? -14.711 -4.805 -12.047 1 94.31 140 SER B N 1
ATOM 3086 C CA . SER B 1 140 ? -14.469 -3.898 -13.164 1 94.31 140 SER B CA 1
ATOM 3087 C C . SER B 1 140 ? -13.953 -4.656 -14.383 1 94.31 140 SER B C 1
ATOM 3089 O O . SER B 1 140 ? -13.828 -4.082 -15.469 1 94.31 140 SER B O 1
ATOM 3091 N N . LEU B 1 141 ? -13.656 -5.922 -14.25 1 97 141 LEU B N 1
ATOM 3092 C CA . LEU B 1 141 ? -13.109 -6.723 -15.344 1 97 141 LEU B CA 1
ATOM 3093 C C . LEU B 1 141 ? -14.219 -7.391 -16.141 1 97 141 LEU B C 1
ATOM 3095 O O . LEU B 1 141 ? -15.219 -7.828 -15.57 1 97 141 LEU B O 1
ATOM 3099 N N . SER B 1 142 ? -13.961 -7.488 -17.406 1 97 142 SER B N 1
ATOM 3100 C CA . SER B 1 142 ? -14.898 -8.234 -18.25 1 97 142 SER B CA 1
ATOM 3101 C C . SER B 1 142 ? -14.898 -9.719 -17.875 1 97 142 SER B C 1
ATOM 3103 O O . SER B 1 142 ? -13.859 -10.266 -17.484 1 97 142 SER B O 1
ATOM 3105 N N . ARG B 1 143 ? -15.984 -10.367 -18.062 1 95.31 143 ARG B N 1
ATOM 3106 C CA . ARG B 1 143 ? -16.172 -11.766 -17.688 1 95.31 143 ARG B CA 1
ATOM 3107 C C . ARG B 1 143 ? -15.164 -12.664 -18.406 1 95.31 143 ARG B C 1
ATOM 3109 O O . ARG B 1 143 ? -14.711 -13.664 -17.859 1 95.31 143 ARG B O 1
ATOM 3116 N N . ASP B 1 144 ? -14.781 -12.266 -19.594 1 95.62 144 ASP B N 1
ATOM 3117 C CA . ASP B 1 144 ? -13.906 -13.102 -20.406 1 95.62 144 ASP B CA 1
ATOM 3118 C C . ASP B 1 144 ? -12.477 -13.102 -19.859 1 95.62 144 ASP B C 1
ATOM 3120 O O . ASP B 1 144 ? -11.672 -13.961 -20.234 1 95.62 144 ASP B O 1
ATOM 3124 N N . LEU B 1 145 ? -12.172 -12.18 -18.984 1 97.44 145 LEU B N 1
ATOM 3125 C CA . LEU B 1 145 ? -10.844 -12.086 -18.391 1 97.44 145 LEU B CA 1
ATOM 3126 C C . LEU B 1 145 ? -10.773 -12.875 -17.078 1 97.44 145 LEU B C 1
ATOM 3128 O O . LEU B 1 145 ? -9.688 -13.078 -16.531 1 97.44 145 LEU B O 1
ATOM 3132 N N . LEU B 1 146 ? -11.891 -13.32 -16.578 1 98.19 146 LEU B N 1
ATOM 3133 C CA . LEU B 1 146 ? -11.977 -14.008 -15.289 1 98.19 146 LEU B CA 1
ATOM 3134 C C . LEU B 1 146 ? -11.938 -15.523 -15.477 1 98.19 146 LEU B C 1
ATOM 3136 O O . LEU B 1 146 ? -12.828 -16.094 -16.094 1 98.19 146 LEU B O 1
ATOM 3140 N N . PRO B 1 147 ? -10.969 -16.125 -14.93 1 98.38 147 PRO B N 1
ATOM 3141 C CA . PRO B 1 147 ? -10.797 -17.547 -15.211 1 98.38 147 PRO B CA 1
ATOM 3142 C C . PRO B 1 147 ? -11.672 -18.438 -14.336 1 98.38 147 PRO B C 1
ATOM 3144 O O . PRO B 1 147 ? -11.883 -18.141 -13.156 1 98.38 147 PRO B O 1
ATOM 3147 N N . ASP B 1 148 ? -12.094 -19.562 -14.898 1 98.12 148 ASP B N 1
ATOM 3148 C CA . ASP B 1 148 ? -12.664 -20.656 -14.125 1 98.12 148 ASP B CA 1
ATOM 3149 C C . ASP B 1 148 ? -11.594 -21.688 -13.766 1 98.12 148 ASP B C 1
ATOM 3151 O O . ASP B 1 148 ? -11.812 -22.531 -12.891 1 98.12 148 ASP B O 1
ATOM 3155 N N . THR B 1 149 ? -10.57 -21.625 -14.445 1 98.56 149 THR B N 1
ATOM 3156 C CA . THR B 1 149 ? -9.367 -22.438 -14.281 1 98.56 149 THR B CA 1
ATOM 3157 C C . THR B 1 149 ? -8.234 -21.922 -15.164 1 98.56 149 THR B C 1
ATOM 3159 O O . THR B 1 149 ? -8.484 -21.203 -16.141 1 98.56 149 THR B O 1
ATOM 3162 N N . GLU B 1 150 ? -7.012 -22.25 -14.797 1 98.69 150 GLU B N 1
ATOM 3163 C CA . GLU B 1 150 ? -5.855 -21.875 -15.609 1 98.69 150 GLU B CA 1
ATOM 3164 C C . GLU B 1 150 ? -4.797 -22.984 -15.586 1 98.69 150 GLU B C 1
ATOM 3166 O O . GLU B 1 150 ? -4.605 -23.641 -14.57 1 98.69 150 GLU B O 1
ATOM 3171 N N . CYS B 1 151 ? -4.188 -23.188 -16.703 1 98.25 151 CYS B N 1
ATOM 3172 C CA . CYS B 1 151 ? -2.871 -23.812 -16.719 1 98.25 151 CYS B CA 1
ATOM 3173 C C . CYS B 1 151 ? -1.764 -22.766 -16.703 1 98.25 151 CYS B C 1
ATOM 3175 O O . CYS B 1 151 ? -2.041 -21.578 -16.672 1 98.25 151 CYS B O 1
ATOM 3177 N N . LEU B 1 152 ? -0.538 -23.188 -16.688 1 98.25 152 LEU B N 1
ATOM 3178 C CA . LEU B 1 152 ? 0.558 -22.234 -16.625 1 98.25 152 LEU B CA 1
ATOM 3179 C C . LEU B 1 152 ? 0.584 -21.359 -17.875 1 98.25 152 LEU B C 1
ATOM 3181 O O . LEU B 1 152 ? 0.886 -20.172 -17.812 1 98.25 152 LEU B O 1
ATOM 3185 N N . GLN B 1 153 ? 0.313 -21.922 -19.047 1 98.5 153 GLN B N 1
ATOM 3186 C CA . GLN B 1 153 ? 0.275 -21.156 -20.281 1 98.5 153 GLN B CA 1
ATOM 3187 C C . GLN B 1 153 ? -0.717 -20 -20.172 1 98.5 153 GLN B C 1
ATOM 3189 O O . GLN B 1 153 ? -0.418 -18.875 -20.578 1 98.5 153 GLN B O 1
ATOM 3194 N N . ASP B 1 154 ? -1.924 -20.266 -19.625 1 98.56 154 ASP B N 1
ATOM 3195 C CA . ASP B 1 154 ? -2.924 -19.219 -19.422 1 98.56 154 ASP B CA 1
ATOM 3196 C C . ASP B 1 154 ? -2.373 -18.109 -18.531 1 98.56 154 ASP B C 1
ATOM 3198 O O . ASP B 1 154 ? -2.592 -16.922 -18.812 1 98.56 154 ASP B O 1
ATOM 3202 N N . THR B 1 155 ? -1.678 -18.516 -17.484 1 98.5 155 THR B N 1
ATOM 3203 C CA . THR B 1 155 ? -1.095 -17.562 -16.547 1 98.5 155 THR B CA 1
ATOM 3204 C C . THR B 1 155 ? -0.035 -16.703 -17.234 1 98.5 155 THR B C 1
ATOM 3206 O O . THR B 1 155 ? 0.019 -15.492 -17.031 1 98.5 155 THR B O 1
ATOM 3209 N N . VAL B 1 156 ? 0.811 -17.344 -18.031 1 98.5 156 VAL B N 1
ATOM 3210 C CA . VAL B 1 156 ? 1.834 -16.625 -18.781 1 98.5 156 VAL B CA 1
ATOM 3211 C C . VAL B 1 156 ? 1.175 -15.57 -19.672 1 98.5 156 VAL B C 1
ATOM 3213 O O . VAL B 1 156 ? 1.577 -14.406 -19.672 1 98.5 156 VAL B O 1
ATOM 3216 N N . GLU B 1 157 ? 0.171 -15.969 -20.375 1 98.44 157 GLU B N 1
ATOM 3217 C CA . GLU B 1 157 ? -0.531 -15.07 -21.281 1 98.44 157 GLU B CA 1
ATOM 3218 C C . GLU B 1 157 ? -1.152 -13.898 -20.531 1 98.44 157 GLU B C 1
ATOM 3220 O O . GLU B 1 157 ? -1.225 -12.789 -21.062 1 98.44 157 GLU B O 1
ATOM 3225 N N . ARG B 1 158 ? -1.589 -14.148 -19.359 1 98.31 158 ARG B N 1
ATOM 3226 C CA . ARG B 1 158 ? -2.207 -13.125 -18.531 1 98.31 158 ARG B CA 1
ATOM 3227 C C . ARG B 1 158 ? -1.154 -12.188 -17.953 1 98.31 158 ARG B C 1
ATOM 3229 O O . ARG B 1 158 ? -1.392 -10.984 -17.812 1 98.31 158 ARG B O 1
ATOM 3236 N N . VAL B 1 159 ? 0.051 -12.602 -17.641 1 98.75 159 VAL B N 1
ATOM 3237 C CA . VAL B 1 159 ? 1.096 -11.844 -16.953 1 98.75 159 VAL B CA 1
ATOM 3238 C C . VAL B 1 159 ? 1.839 -10.969 -17.969 1 98.75 159 VAL B C 1
ATOM 3240 O O . VAL B 1 159 ? 2.279 -9.867 -17.641 1 98.75 159 VAL B O 1
ATOM 3243 N N . LEU B 1 160 ? 1.955 -11.414 -19.172 1 98.69 160 LEU B N 1
ATOM 3244 C CA . LEU B 1 160 ? 2.844 -10.789 -20.156 1 98.69 160 LEU B CA 1
ATOM 3245 C C . LEU B 1 160 ? 2.375 -9.375 -20.484 1 98.69 160 LEU B C 1
ATOM 3247 O O . LEU B 1 160 ? 3.193 -8.461 -20.625 1 98.69 160 LEU B O 1
ATOM 3251 N N . PRO B 1 161 ? 1.05 -9.133 -20.641 1 98.75 161 PRO B N 1
ATOM 3252 C CA . PRO B 1 161 ? 0.622 -7.746 -20.859 1 98.75 161 PRO B CA 1
ATOM 3253 C C . PRO B 1 161 ? 1.046 -6.809 -19.734 1 98.75 161 PRO B C 1
ATOM 3255 O O . PRO B 1 161 ? 1.42 -5.66 -19.984 1 98.75 161 PRO B O 1
ATOM 3258 N N . PHE B 1 162 ? 0.904 -7.27 -18.5 1 98.75 162 PHE B N 1
ATOM 3259 C CA . PHE B 1 162 ? 1.438 -6.484 -17.406 1 98.75 162 PHE B CA 1
ATOM 3260 C C . PHE B 1 162 ? 2.918 -6.188 -17.609 1 98.75 162 PHE B C 1
ATOM 3262 O O . PHE B 1 162 ? 3.352 -5.043 -17.469 1 98.75 162 PHE B O 1
ATOM 3269 N N . TRP B 1 163 ? 3.723 -7.203 -17.891 1 98.81 163 TRP B N 1
ATOM 3270 C CA . TRP B 1 163 ? 5.156 -7.039 -18.109 1 98.81 163 TRP B CA 1
ATOM 3271 C C . TRP B 1 163 ? 5.43 -5.992 -19.188 1 98.81 163 TRP B C 1
ATOM 3273 O O . TRP B 1 163 ? 6.172 -5.039 -18.969 1 98.81 163 TRP B O 1
ATOM 3283 N N . GLN B 1 164 ? 4.734 -6.113 -20.281 1 98.56 164 GLN B N 1
ATOM 3284 C CA . GLN B 1 164 ? 4.992 -5.289 -21.453 1 98.56 164 GLN B CA 1
ATOM 3285 C C . GLN B 1 164 ? 4.492 -3.861 -21.25 1 98.56 164 GLN B C 1
ATOM 3287 O O . GLN B 1 164 ? 5.133 -2.902 -21.672 1 98.56 164 GLN B O 1
ATOM 3292 N N . GLN B 1 165 ? 3.426 -3.738 -20.531 1 98.62 165 GLN B N 1
ATOM 3293 C CA . GLN B 1 165 ? 2.744 -2.449 -20.5 1 98.62 165 GLN B CA 1
ATOM 3294 C C . GLN B 1 165 ? 3.105 -1.661 -19.25 1 98.62 165 GLN B C 1
ATOM 3296 O O . GLN B 1 165 ? 2.914 -0.445 -19.188 1 98.62 165 GLN B O 1
ATOM 3301 N N . GLN B 1 166 ? 3.574 -2.334 -18.25 1 98.62 166 GLN B N 1
ATOM 3302 C CA . GLN B 1 166 ? 3.826 -1.632 -17 1 98.62 166 GLN B CA 1
ATOM 3303 C C . GLN B 1 166 ? 5.273 -1.813 -16.547 1 98.62 166 GLN B C 1
ATOM 3305 O O . GLN B 1 166 ? 5.996 -0.833 -16.359 1 98.62 166 GLN B O 1
ATOM 3310 N N . ALA B 1 167 ? 5.785 -3.018 -16.484 1 98.69 167 ALA B N 1
ATOM 3311 C CA . ALA B 1 167 ? 7.129 -3.27 -15.969 1 98.69 167 ALA B CA 1
ATOM 3312 C C . ALA B 1 167 ? 8.188 -2.758 -16.938 1 98.69 167 ALA B C 1
ATOM 3314 O O . ALA B 1 167 ? 9.133 -2.068 -16.531 1 98.69 167 ALA B O 1
ATOM 3315 N N . VAL B 1 168 ? 8.039 -3.08 -18.203 1 98.56 168 VAL B N 1
ATOM 3316 C CA . VAL B 1 168 ? 9.039 -2.732 -19.219 1 98.56 168 VAL B CA 1
ATOM 3317 C C . VAL B 1 168 ? 9.195 -1.216 -19.281 1 98.56 168 VAL B C 1
ATOM 3319 O O . VAL B 1 168 ? 10.305 -0.692 -19.172 1 98.56 168 VAL B O 1
ATOM 3322 N N . PRO B 1 169 ? 8.078 -0.461 -19.469 1 98.31 169 PRO B N 1
ATOM 3323 C CA . PRO B 1 169 ? 8.25 0.994 -19.5 1 98.31 169 PRO B CA 1
ATOM 3324 C C . PRO B 1 169 ? 8.922 1.535 -18.234 1 98.31 169 PRO B C 1
ATOM 3326 O O . PRO B 1 169 ? 9.75 2.447 -18.312 1 98.31 169 PRO B O 1
ATOM 3329 N N . ALA B 1 170 ? 8.586 1.02 -17.062 1 98.25 170 ALA B N 1
ATOM 3330 C CA . ALA B 1 170 ? 9.203 1.464 -15.82 1 98.25 170 ALA B CA 1
ATOM 3331 C C . ALA B 1 170 ? 10.703 1.18 -15.828 1 98.25 170 ALA B C 1
ATOM 3333 O O . ALA B 1 170 ? 11.508 2.043 -15.461 1 98.25 170 ALA B O 1
ATOM 3334 N N . LEU B 1 171 ? 11.062 -0.006 -16.25 1 98.44 171 LEU B N 1
ATOM 3335 C CA . LEU B 1 171 ? 12.469 -0.385 -16.328 1 98.44 171 LEU B CA 1
ATOM 3336 C C . LEU B 1 171 ? 13.219 0.495 -17.312 1 98.44 171 LEU B C 1
ATOM 3338 O O . LEU B 1 171 ? 14.336 0.934 -17.047 1 98.44 171 LEU B O 1
ATOM 3342 N N . GLN B 1 172 ? 12.625 0.71 -18.391 1 97.44 172 GLN B N 1
ATOM 3343 C CA . GLN B 1 172 ? 13.25 1.521 -19.422 1 97.44 172 GLN B CA 1
ATOM 3344 C C . GLN B 1 172 ? 13.469 2.955 -18.953 1 97.44 172 GLN B C 1
ATOM 3346 O O . GLN B 1 172 ? 14.367 3.643 -19.422 1 97.44 172 GLN B O 1
ATOM 3351 N N . GLN B 1 173 ? 12.664 3.412 -18.047 1 96.69 173 GLN B N 1
ATOM 3352 C CA . GLN B 1 173 ? 12.82 4.738 -17.453 1 96.69 173 GLN B CA 1
ATOM 3353 C C . GLN B 1 173 ? 13.867 4.723 -16.359 1 96.69 173 GLN B C 1
ATOM 3355 O O . GLN B 1 173 ? 14.078 5.734 -15.68 1 96.69 173 GLN B O 1
ATOM 3360 N N . GLY B 1 174 ? 14.469 3.561 -16.094 1 96.44 174 GLY B N 1
ATOM 3361 C CA . GLY B 1 174 ? 15.555 3.447 -15.141 1 96.44 174 GLY B CA 1
ATOM 3362 C C . GLY B 1 174 ? 15.078 3.129 -13.734 1 96.44 174 GLY B C 1
ATOM 3363 O O . GLY B 1 174 ? 15.859 3.191 -12.781 1 96.44 174 GLY B O 1
ATOM 3364 N N . LYS B 1 175 ? 13.828 2.797 -13.555 1 97.75 175 LYS B N 1
ATOM 3365 C CA . LYS B 1 175 ? 13.297 2.504 -12.227 1 97.75 175 LYS B CA 1
ATOM 3366 C C . LYS B 1 175 ? 13.75 1.128 -11.75 1 97.75 175 LYS B C 1
ATOM 3368 O O . LYS B 1 175 ? 13.789 0.173 -12.523 1 97.75 175 LYS B O 1
ATOM 3373 N N . ARG B 1 176 ? 14.195 1.052 -10.539 1 98.12 176 ARG B N 1
ATOM 3374 C CA . ARG B 1 176 ? 14.414 -0.212 -9.844 1 98.12 176 ARG B CA 1
ATOM 3375 C C . ARG B 1 176 ? 13.094 -0.769 -9.305 1 98.12 176 ARG B C 1
ATOM 3377 O O . ARG B 1 176 ? 12.43 -0.128 -8.492 1 98.12 176 ARG B O 1
ATOM 3384 N N . ILE B 1 177 ? 12.711 -2.025 -9.75 1 98.62 177 ILE B N 1
ATOM 3385 C CA . ILE B 1 177 ? 11.352 -2.477 -9.492 1 98.62 177 ILE B CA 1
ATOM 3386 C C . ILE B 1 177 ? 11.375 -3.732 -8.625 1 98.62 177 ILE B C 1
ATOM 3388 O O . ILE B 1 177 ? 12.234 -4.602 -8.805 1 98.62 177 ILE B O 1
ATOM 3392 N N . LEU B 1 178 ? 10.492 -3.814 -7.672 1 98.94 178 LEU B N 1
ATOM 3393 C CA . LEU B 1 178 ? 10.18 -5.004 -6.883 1 98.94 178 LEU B CA 1
ATOM 3394 C C . LEU B 1 178 ? 8.805 -5.555 -7.25 1 98.94 178 LEU B C 1
ATOM 3396 O O . LEU B 1 178 ? 7.816 -4.816 -7.254 1 98.94 178 LEU B O 1
ATOM 3400 N N . ILE B 1 179 ? 8.719 -6.82 -7.602 1 98.94 179 ILE B N 1
ATOM 3401 C CA . ILE B 1 179 ? 7.445 -7.496 -7.852 1 98.94 179 ILE B CA 1
ATOM 3402 C C . ILE B 1 179 ? 7.227 -8.586 -6.809 1 98.94 179 ILE B C 1
ATOM 3404 O O . ILE B 1 179 ? 7.945 -9.586 -6.789 1 98.94 179 ILE B O 1
ATOM 3408 N N . ALA B 1 180 ? 6.34 -8.375 -5.895 1 99 180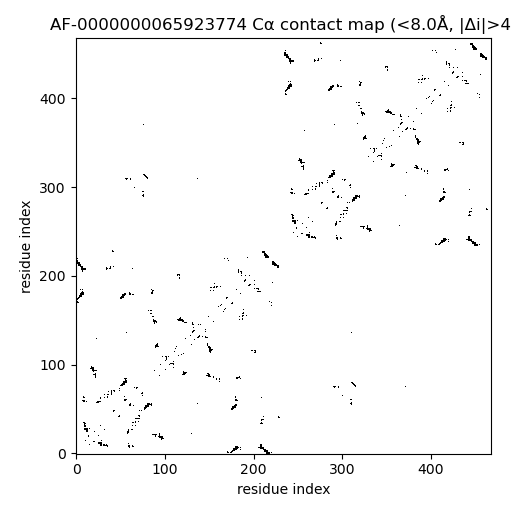 ALA B N 1
ATOM 3409 C CA . ALA B 1 180 ? 5.898 -9.398 -4.949 1 99 180 ALA B CA 1
ATOM 3410 C C . ALA B 1 180 ? 4.641 -10.102 -5.453 1 99 180 ALA B C 1
ATOM 3412 O O . ALA B 1 180 ? 3.58 -9.484 -5.566 1 99 180 ALA B O 1
ATOM 3413 N N . ALA B 1 181 ? 4.715 -11.352 -5.695 1 98.94 181 ALA B N 1
ATOM 3414 C CA . ALA B 1 181 ? 3.596 -12.062 -6.316 1 98.94 181 ALA B CA 1
ATOM 3415 C C . ALA B 1 181 ? 3.58 -13.531 -5.898 1 98.94 181 ALA B C 1
ATOM 3417 O O . ALA B 1 181 ? 3.721 -13.852 -4.715 1 98.94 181 ALA B O 1
ATOM 3418 N N . HIS B 1 182 ? 3.268 -14.43 -6.898 1 98.88 182 HIS B N 1
ATOM 3419 C CA . HIS B 1 182 ? 2.982 -15.812 -6.555 1 98.88 182 HIS B CA 1
ATOM 3420 C C . HIS B 1 182 ? 3.857 -16.766 -7.355 1 98.88 182 HIS B C 1
ATOM 3422 O O . HIS B 1 182 ? 4.574 -16.344 -8.266 1 98.88 182 HIS B O 1
ATOM 3428 N N . GLY B 1 183 ? 3.811 -18 -6.973 1 98.31 183 GLY B N 1
ATOM 3429 C CA . GLY B 1 183 ? 4.652 -19.016 -7.59 1 98.31 183 GLY B CA 1
ATOM 3430 C C . GLY B 1 183 ? 4.469 -19.109 -9.094 1 98.31 183 GLY B C 1
ATOM 3431 O O . GLY B 1 183 ? 5.43 -18.953 -9.852 1 98.31 183 GLY B O 1
ATOM 3432 N N . ASN B 1 184 ? 3.23 -19.25 -9.531 1 98.38 184 ASN B N 1
ATOM 3433 C CA . ASN B 1 184 ? 3.016 -19.531 -10.945 1 98.38 184 ASN B CA 1
ATOM 3434 C C . ASN B 1 184 ? 3.053 -18.266 -11.781 1 98.38 184 ASN B C 1
ATOM 3436 O O . ASN B 1 184 ? 3.488 -18.281 -12.938 1 98.38 184 ASN B O 1
ATOM 3440 N N . SER B 1 185 ? 2.574 -17.109 -11.273 1 98.69 185 SER B N 1
ATOM 3441 C CA . SER B 1 185 ? 2.717 -15.875 -12.031 1 98.69 185 SER B CA 1
ATOM 3442 C C . SER B 1 185 ? 4.188 -15.516 -12.242 1 98.69 185 SER B C 1
ATOM 3444 O O . SER B 1 185 ? 4.586 -15.133 -13.336 1 98.69 185 SER B O 1
ATOM 3446 N N . LEU B 1 186 ? 4.98 -15.711 -11.203 1 98.75 186 LEU B N 1
ATOM 3447 C CA . LEU B 1 186 ? 6.41 -15.445 -11.32 1 98.75 186 LEU B CA 1
ATOM 3448 C C . LEU B 1 186 ? 7.086 -16.484 -12.211 1 98.75 186 LEU B C 1
ATOM 3450 O O . LEU B 1 186 ? 7.984 -16.141 -12.984 1 98.75 186 LEU B O 1
ATOM 3454 N N . ARG B 1 187 ? 6.672 -17.781 -12.094 1 98.12 187 ARG B N 1
ATOM 3455 C CA . ARG B 1 187 ? 7.195 -18.797 -13 1 98.12 187 ARG B CA 1
ATOM 3456 C C . ARG B 1 187 ? 6.938 -18.406 -14.461 1 98.12 187 ARG B C 1
ATOM 3458 O O . ARG B 1 187 ? 7.801 -18.594 -15.312 1 98.12 187 ARG B O 1
ATOM 3465 N N . GLY B 1 188 ? 5.711 -17.922 -14.672 1 97.94 188 GLY B N 1
ATOM 3466 C CA . GLY B 1 188 ? 5.398 -17.453 -16.016 1 97.94 188 GLY B CA 1
ATOM 3467 C C . GLY B 1 188 ? 6.32 -16.359 -16.5 1 97.94 188 GLY B C 1
ATOM 3468 O O . GLY B 1 188 ? 6.812 -16.406 -17.625 1 97.94 188 GLY B O 1
ATOM 3469 N N . LEU B 1 189 ? 6.566 -15.398 -15.664 1 98.44 189 LEU B N 1
ATOM 3470 C CA . LEU B 1 189 ? 7.441 -14.281 -16.016 1 98.44 189 LEU B CA 1
ATOM 3471 C C . LEU B 1 189 ? 8.875 -14.758 -16.219 1 98.44 189 LEU B C 1
ATOM 3473 O O . LEU B 1 189 ? 9.531 -14.359 -17.188 1 98.44 189 LEU B O 1
ATOM 3477 N N . ILE B 1 190 ? 9.328 -15.617 -15.336 1 98.38 190 ILE B N 1
ATOM 3478 C CA . ILE B 1 190 ? 10.68 -16.172 -15.422 1 98.38 190 ILE B CA 1
ATOM 3479 C C . ILE B 1 190 ? 10.828 -16.984 -16.703 1 98.38 190 ILE B C 1
ATOM 3481 O O . ILE B 1 190 ? 11.859 -16.891 -17.391 1 98.38 190 ILE B O 1
ATOM 3485 N N . LYS B 1 191 ? 9.805 -17.797 -17.016 1 98.12 191 LYS B N 1
ATOM 3486 C CA . LYS B 1 191 ? 9.82 -18.547 -18.266 1 98.12 191 LYS B CA 1
ATOM 3487 C C . LYS B 1 191 ? 10.07 -17.625 -19.469 1 98.12 191 LYS B C 1
ATOM 3489 O O . LYS B 1 191 ? 10.875 -17.938 -20.344 1 98.12 191 LYS B O 1
ATOM 3494 N N . TYR B 1 192 ? 9.352 -16.547 -19.484 1 98.06 192 TYR B N 1
ATOM 3495 C CA . TYR B 1 192 ? 9.477 -15.578 -20.578 1 98.06 192 TYR B CA 1
ATOM 3496 C C . TYR B 1 192 ? 10.859 -14.938 -20.594 1 98.06 192 TYR B C 1
ATOM 3498 O O . TYR B 1 192 ? 11.539 -14.922 -21.625 1 98.06 192 TYR B O 1
ATOM 3506 N N . LEU B 1 193 ? 11.352 -14.469 -19.438 1 98.06 193 LEU B N 1
ATOM 3507 C CA . LEU B 1 193 ? 12.617 -13.75 -19.312 1 98.06 193 LEU B CA 1
ATOM 3508 C C . LEU B 1 193 ? 13.797 -14.648 -19.672 1 98.06 193 LEU B C 1
ATOM 3510 O O . LEU B 1 193 ? 14.703 -14.242 -20.391 1 98.06 193 LEU B O 1
ATOM 3514 N N . ASP B 1 194 ? 13.695 -15.867 -19.188 1 97.62 194 ASP B N 1
ATOM 3515 C CA . ASP B 1 194 ? 14.812 -16.797 -19.344 1 97.62 194 ASP B CA 1
ATOM 3516 C C . ASP B 1 194 ? 14.609 -17.688 -20.578 1 97.62 194 ASP B C 1
ATOM 3518 O O . ASP B 1 194 ? 15.422 -18.578 -20.828 1 97.62 194 ASP B O 1
ATOM 3522 N N . GLN B 1 195 ? 13.508 -17.562 -21.234 1 97 195 GLN B N 1
ATOM 3523 C CA . GLN B 1 195 ? 13.203 -18.359 -22.406 1 97 195 GLN B CA 1
ATOM 3524 C C . GLN B 1 195 ? 13.266 -19.844 -22.094 1 97 195 GLN B C 1
ATOM 3526 O O . GLN B 1 195 ? 13.914 -20.609 -22.812 1 97 195 GLN B O 1
ATOM 3531 N N . ILE B 1 196 ? 12.648 -20.188 -21.047 1 97.06 196 ILE B N 1
ATOM 3532 C CA . ILE B 1 196 ? 12.609 -21.578 -20.625 1 97.06 196 ILE B CA 1
ATOM 3533 C C . ILE B 1 196 ? 11.617 -22.359 -21.5 1 97.06 196 ILE B C 1
ATOM 3535 O O . ILE B 1 196 ? 10.469 -21.953 -21.641 1 97.06 196 ILE B O 1
ATOM 3539 N N . PRO B 1 197 ? 12.039 -23.516 -22.047 1 96.81 197 PRO B N 1
ATOM 3540 C CA . PRO B 1 197 ? 11.117 -24.328 -22.828 1 96.81 197 PRO B CA 1
ATOM 3541 C C . PRO B 1 197 ? 9.961 -24.891 -22 1 96.81 197 PRO B C 1
ATOM 3543 O O . PRO B 1 197 ? 10.094 -25.062 -20.797 1 96.81 197 PRO B O 1
ATOM 3546 N N . ASP B 1 198 ? 8.859 -25.234 -22.672 1 94.69 198 ASP B N 1
ATOM 3547 C CA . ASP B 1 198 ? 7.641 -25.719 -22.031 1 94.69 198 ASP B CA 1
ATOM 3548 C C . ASP B 1 198 ? 7.926 -26.938 -21.156 1 94.69 198 ASP B C 1
ATOM 3550 O O . ASP B 1 198 ? 7.41 -27.047 -20.047 1 94.69 198 ASP B O 1
ATOM 3554 N N . ASP B 1 199 ? 8.781 -27.781 -21.641 1 92.81 199 ASP B N 1
ATOM 3555 C CA . ASP B 1 199 ? 9.023 -29.047 -20.953 1 92.81 199 ASP B CA 1
ATOM 3556 C C . ASP B 1 199 ? 9.93 -28.844 -19.75 1 92.81 199 ASP B C 1
ATOM 3558 O O . ASP B 1 199 ? 9.883 -29.625 -18.797 1 92.81 199 ASP B O 1
ATOM 3562 N N . ASP B 1 200 ? 10.68 -27.766 -19.734 1 94.38 200 ASP B N 1
ATOM 3563 C CA . ASP B 1 200 ? 11.656 -27.531 -18.672 1 94.38 200 ASP B CA 1
ATOM 3564 C C . ASP B 1 200 ? 11.055 -26.734 -17.531 1 94.38 200 ASP B C 1
ATOM 3566 O O . ASP B 1 200 ? 11.562 -26.766 -16.406 1 94.38 200 ASP B O 1
ATOM 3570 N N . ILE B 1 201 ? 10.016 -26.047 -17.828 1 94.44 201 ILE B N 1
ATOM 3571 C CA . ILE B 1 201 ? 9.445 -25.125 -16.844 1 94.44 201 ILE B CA 1
ATOM 3572 C C . ILE B 1 201 ? 8.859 -25.922 -15.68 1 94.44 201 ILE B C 1
ATOM 3574 O O . ILE B 1 201 ? 8.742 -25.406 -14.562 1 94.44 201 ILE B O 1
ATOM 3578 N N . VAL B 1 202 ? 8.492 -27.172 -15.875 1 89.62 202 VAL B N 1
ATOM 3579 C CA . VAL B 1 202 ? 7.895 -28.047 -14.875 1 89.62 202 VAL B CA 1
ATOM 3580 C C . VAL B 1 202 ? 8.828 -28.172 -13.672 1 89.62 202 VAL B C 1
ATOM 3582 O O . VAL B 1 202 ? 8.375 -28.312 -12.539 1 89.62 202 VAL B O 1
ATOM 3585 N N . GLY B 1 203 ? 10.094 -28.031 -13.906 1 90.94 203 GLY B N 1
ATOM 3586 C CA . GLY B 1 203 ? 11.078 -28.266 -12.859 1 90.94 203 GLY B CA 1
ATOM 3587 C C . GLY B 1 203 ? 11.445 -27 -12.102 1 90.94 203 GLY B C 1
ATOM 3588 O O . GLY B 1 203 ? 12.141 -27.047 -11.086 1 90.94 203 GLY B O 1
ATOM 3589 N N . LEU B 1 204 ? 11.031 -25.844 -12.516 1 94.56 204 LEU B N 1
ATOM 3590 C CA . LEU B 1 204 ? 11.398 -24.578 -11.883 1 94.56 204 LEU B CA 1
ATOM 3591 C C . LEU B 1 204 ? 10.602 -24.359 -10.602 1 94.56 204 LEU B C 1
ATOM 3593 O O . LEU B 1 204 ? 9.367 -24.359 -10.625 1 94.56 204 LEU B O 1
ATOM 3597 N N . GLU B 1 205 ? 11.273 -24.219 -9.5 1 93.19 205 GLU B N 1
ATOM 3598 C CA . GLU B 1 205 ? 10.656 -23.938 -8.211 1 93.19 205 GLU B CA 1
ATOM 3599 C C . GLU B 1 205 ? 11.055 -22.562 -7.699 1 93.19 205 GLU B C 1
ATOM 3601 O O . GLU B 1 205 ? 12.211 -22.156 -7.812 1 93.19 205 GLU B O 1
ATOM 3606 N N . ILE B 1 206 ? 10.133 -21.859 -7.234 1 97.12 206 ILE B N 1
ATOM 3607 C CA . ILE B 1 206 ? 10.359 -20.547 -6.645 1 97.12 206 ILE B CA 1
ATOM 3608 C C . ILE B 1 206 ? 10.023 -20.594 -5.152 1 97.12 206 ILE B C 1
ATOM 3610 O O . ILE B 1 206 ? 8.859 -20.734 -4.777 1 97.12 206 ILE B O 1
ATOM 3614 N N . PRO B 1 207 ? 11.008 -20.5 -4.301 1 97.75 207 PRO B N 1
ATOM 3615 C CA . PRO B 1 207 ? 10.734 -20.578 -2.863 1 97.75 207 PRO B CA 1
ATOM 3616 C C . PRO B 1 207 ? 9.984 -19.344 -2.346 1 97.75 207 PRO B C 1
ATOM 3618 O O . PRO B 1 207 ? 10.164 -18.25 -2.873 1 97.75 207 PRO B O 1
ATOM 3621 N N . THR B 1 208 ? 9.164 -19.531 -1.347 1 98.38 208 THR B N 1
ATOM 3622 C CA . THR B 1 208 ? 8.484 -18.422 -0.7 1 98.38 208 THR B CA 1
ATOM 3623 C C . THR B 1 208 ? 9.484 -17.516 0.011 1 98.38 208 THR B C 1
ATOM 3625 O O . THR B 1 208 ? 10.453 -18 0.602 1 98.38 208 THR B O 1
ATOM 3628 N N . GLY B 1 209 ? 9.297 -16.25 -0.103 1 98.25 209 GLY B N 1
ATOM 3629 C CA . GLY B 1 209 ? 9.953 -15.258 0.739 1 98.25 209 GLY B CA 1
ATOM 3630 C C . GLY B 1 209 ? 11.422 -15.07 0.4 1 98.25 209 GLY B C 1
ATOM 3631 O O . GLY B 1 209 ? 12.188 -14.539 1.206 1 98.25 209 GLY B O 1
ATOM 3632 N N . SER B 1 210 ? 11.844 -15.555 -0.762 1 98.38 210 SER B N 1
ATOM 3633 C CA . SER B 1 210 ? 13.242 -15.414 -1.16 1 98.38 210 SER B CA 1
ATOM 3634 C C . SER B 1 210 ? 13.375 -14.492 -2.369 1 98.38 210 SER B C 1
ATOM 3636 O O . SER B 1 210 ? 12.922 -14.828 -3.465 1 98.38 210 SER B O 1
ATOM 3638 N N . PRO B 1 211 ? 14.078 -13.375 -2.162 1 98.81 211 PRO B N 1
ATOM 3639 C CA . PRO B 1 211 ? 14.203 -12.438 -3.281 1 98.81 211 PRO B CA 1
ATOM 3640 C C . PRO B 1 211 ? 15.07 -12.984 -4.418 1 98.81 211 PRO B C 1
ATOM 3642 O O . PRO B 1 211 ? 16.219 -13.375 -4.188 1 98.81 211 PRO B O 1
ATOM 3645 N N . LEU B 1 212 ? 14.562 -13.039 -5.582 1 98.75 212 LEU B N 1
ATOM 3646 C CA . LEU B 1 212 ? 15.281 -13.367 -6.809 1 98.75 212 LEU B CA 1
ATOM 3647 C C . LEU B 1 212 ? 15.672 -12.102 -7.566 1 98.75 212 LEU B C 1
ATOM 3649 O O . LEU B 1 212 ? 14.797 -11.359 -8.023 1 98.75 212 LEU B O 1
ATOM 3653 N N . VAL B 1 213 ? 16.938 -11.859 -7.75 1 98.56 213 VAL B N 1
ATOM 3654 C CA . VAL B 1 213 ? 17.453 -10.633 -8.367 1 98.56 213 VAL B CA 1
ATOM 3655 C C . VAL B 1 213 ? 17.766 -10.891 -9.836 1 98.56 213 VAL B C 1
ATOM 3657 O O . VAL B 1 213 ? 18.422 -11.875 -10.188 1 98.56 213 VAL B O 1
ATOM 3660 N N . TYR B 1 214 ? 17.234 -10.086 -10.719 1 98.5 214 TYR B N 1
ATOM 3661 C CA . TYR B 1 214 ? 17.594 -10.039 -12.133 1 98.5 214 TYR B CA 1
ATOM 3662 C C . TYR B 1 214 ? 18.406 -8.789 -12.453 1 98.5 214 TYR B C 1
ATOM 3664 O O . TYR B 1 214 ? 18.016 -7.684 -12.062 1 98.5 214 TYR B O 1
ATOM 3672 N N . GLU B 1 215 ? 19.5 -8.945 -13.055 1 97.88 215 GLU B N 1
ATOM 3673 C CA . GLU B 1 215 ? 20.172 -7.875 -13.789 1 97.88 215 GLU B CA 1
ATOM 3674 C C . GLU B 1 215 ? 19.891 -7.984 -15.289 1 97.88 215 GLU B C 1
ATOM 3676 O O . GLU B 1 215 ? 20.203 -9.008 -15.906 1 97.88 215 GLU B O 1
ATOM 3681 N N . LEU B 1 216 ? 19.266 -6.953 -15.789 1 98.19 216 LEU B N 1
ATOM 3682 C CA . LEU B 1 216 ? 18.844 -6.953 -17.188 1 98.19 216 LEU B CA 1
ATOM 3683 C C . LEU B 1 216 ? 19.656 -5.949 -18 1 98.19 216 LEU B C 1
ATOM 3685 O O . LEU B 1 216 ? 19.984 -4.867 -17.5 1 98.19 216 LEU B O 1
ATOM 3689 N N . ASP B 1 217 ? 20 -6.238 -19.234 1 97.56 217 ASP B N 1
ATOM 3690 C CA . ASP B 1 217 ? 20.719 -5.301 -20.078 1 97.56 217 ASP B CA 1
ATOM 3691 C C . ASP B 1 217 ? 19.781 -4.242 -20.656 1 97.56 217 ASP B C 1
ATOM 3693 O O . ASP B 1 217 ? 18.625 -4.129 -20.25 1 97.56 217 ASP B O 1
ATOM 3697 N N . ARG B 1 218 ? 20.219 -3.459 -21.625 1 95.31 218 ARG B N 1
ATOM 3698 C CA . ARG B 1 218 ? 19.484 -2.328 -22.172 1 95.31 218 ARG B CA 1
ATOM 3699 C C . ARG B 1 218 ? 18.234 -2.801 -22.906 1 95.31 218 ARG B C 1
ATOM 3701 O O . ARG B 1 218 ? 17.25 -2.066 -23.016 1 95.31 218 ARG B O 1
ATOM 3708 N N . ASP B 1 219 ? 18.297 -4.02 -23.406 1 95.38 219 ASP B N 1
ATOM 3709 C CA . ASP B 1 219 ? 17.156 -4.598 -24.125 1 95.38 219 ASP B CA 1
ATOM 3710 C C . ASP B 1 219 ? 16.281 -5.43 -23.188 1 95.38 219 ASP B C 1
ATOM 3712 O O . ASP B 1 219 ? 15.406 -6.168 -23.641 1 95.38 219 ASP B O 1
ATOM 3716 N N . LEU B 1 220 ? 16.578 -5.402 -21.859 1 96.69 220 LEU B N 1
ATOM 3717 C CA . LEU B 1 220 ? 15.836 -6.059 -20.781 1 96.69 220 LEU B CA 1
ATOM 3718 C C . LEU B 1 220 ? 15.961 -7.578 -20.891 1 96.69 220 LEU B C 1
ATOM 3720 O O . LEU B 1 220 ? 15.031 -8.305 -20.547 1 96.69 220 LEU B O 1
ATOM 3724 N N . LYS B 1 221 ? 17.078 -7.934 -21.438 1 97.12 221 LYS B N 1
ATOM 3725 C CA . LYS B 1 221 ? 17.438 -9.344 -21.406 1 97.12 221 LYS B CA 1
ATOM 3726 C C . LYS B 1 221 ? 18.25 -9.68 -20.156 1 97.12 221 LYS B C 1
ATOM 3728 O O . LYS B 1 221 ? 19.125 -8.906 -19.75 1 97.12 221 LYS B O 1
ATOM 3733 N N . PRO B 1 222 ? 17.953 -10.805 -19.578 1 97.88 222 PRO B N 1
ATOM 3734 C CA . PRO B 1 222 ? 18.688 -11.156 -18.375 1 97.88 222 PRO B CA 1
ATOM 3735 C C . PRO B 1 222 ? 20.188 -11.336 -18.625 1 97.88 222 PRO B C 1
ATOM 3737 O O . PRO B 1 222 ? 20.578 -12.031 -19.562 1 97.88 222 PRO B O 1
ATOM 3740 N N . VAL B 1 223 ? 20.969 -10.719 -17.781 1 97.5 223 VAL B N 1
ATOM 3741 C CA . VAL B 1 223 ? 22.422 -10.867 -17.766 1 97.5 223 VAL B CA 1
ATOM 3742 C C . VAL B 1 223 ? 22.828 -11.789 -16.625 1 97.5 223 VAL B C 1
ATOM 3744 O O . VAL B 1 223 ? 23.688 -12.664 -16.797 1 97.5 223 VAL B O 1
ATOM 3747 N N . ARG B 1 224 ? 22.219 -11.57 -15.555 1 96.12 224 ARG B N 1
ATOM 3748 C CA . ARG B 1 224 ? 22.469 -12.336 -14.344 1 96.12 224 ARG B CA 1
ATOM 3749 C C . ARG B 1 224 ? 21.203 -12.461 -13.508 1 96.12 224 ARG B C 1
ATOM 3751 O O . ARG B 1 224 ? 20.375 -11.539 -13.477 1 96.12 224 ARG B O 1
ATOM 3758 N N . ARG B 1 225 ? 21.016 -13.641 -12.953 1 96.25 225 ARG B N 1
ATOM 3759 C CA . ARG B 1 225 ? 19.953 -13.82 -11.969 1 96.25 225 ARG B CA 1
ATOM 3760 C C . ARG B 1 225 ? 20.438 -14.664 -10.797 1 96.25 225 ARG B C 1
ATOM 3762 O O . ARG B 1 225 ? 21.203 -15.617 -10.977 1 96.25 225 ARG B O 1
ATOM 3769 N N . TYR B 1 226 ? 20.094 -14.312 -9.586 1 97.31 226 TYR B N 1
ATOM 3770 C CA . TYR B 1 226 ? 20.5 -15.039 -8.391 1 97.31 226 TYR B CA 1
ATOM 3771 C C . TYR B 1 226 ? 19.547 -14.773 -7.238 1 97.31 226 TYR B C 1
ATOM 3773 O O . TYR B 1 226 ? 18.922 -13.711 -7.172 1 97.31 226 TYR B O 1
ATOM 3781 N N . TYR B 1 227 ? 19.453 -15.727 -6.379 1 97.94 227 TYR B N 1
ATOM 3782 C CA . TYR B 1 227 ? 18.75 -15.5 -5.121 1 97.94 227 TYR B CA 1
ATOM 3783 C C . TYR B 1 227 ? 19.625 -14.773 -4.121 1 97.94 227 TYR B C 1
ATOM 3785 O O . TYR B 1 227 ? 20.812 -15.117 -3.963 1 97.94 227 TYR B O 1
ATOM 3793 N N . LEU B 1 228 ? 19.062 -13.781 -3.52 1 96.12 228 LEU B N 1
ATOM 3794 C CA . LEU B 1 228 ? 19.781 -13.094 -2.465 1 96.12 228 LEU B CA 1
ATOM 3795 C C . LEU B 1 228 ? 19.906 -13.969 -1.224 1 96.12 228 LEU B C 1
ATOM 3797 O O . LEU B 1 228 ? 18.938 -14.609 -0.806 1 96.12 228 LEU B O 1
ATOM 3801 N N . GLU B 1 229 ? 21.109 -14.195 -0.693 1 89.56 229 GLU B N 1
ATOM 3802 C CA . GLU B 1 229 ? 21.359 -15.039 0.47 1 89.56 229 GLU B CA 1
ATOM 3803 C C . GLU B 1 229 ? 22.094 -14.266 1.563 1 89.56 229 GLU B C 1
ATOM 3805 O O . GLU B 1 229 ? 22.688 -13.227 1.298 1 89.56 229 GLU B O 1
ATOM 3810 N N . THR B 1 230 ? 21.875 -14.703 2.859 1 78.56 230 THR B N 1
ATOM 3811 C CA . THR B 1 230 ? 22.594 -14.094 3.977 1 78.56 230 THR B CA 1
ATOM 3812 C C . THR B 1 230 ? 24.094 -14.328 3.848 1 78.56 230 THR B C 1
ATOM 3814 O O . THR B 1 230 ? 24.531 -15.375 3.354 1 78.56 230 THR B O 1
ATOM 3817 N N . GLY B 1 231 ? 25.047 -13.289 3.73 1 61.53 231 GLY B N 1
ATOM 3818 C CA . GLY B 1 231 ? 26.5 -13.398 3.693 1 61.53 231 GLY B CA 1
ATOM 3819 C C . GLY B 1 231 ? 27.047 -14.359 4.734 1 61.53 231 GLY B C 1
ATOM 3820 O O . GLY B 1 231 ? 28.266 -14.414 4.957 1 61.53 231 GLY B O 1
ATOM 3821 N N . LYS B 1 232 ? 26.703 -15 5.746 1 39.03 232 LYS B N 1
ATOM 3822 C CA . LYS B 1 232 ? 27.594 -15.797 6.594 1 39.03 232 LYS B CA 1
ATOM 3823 C C . LYS B 1 232 ? 28.281 -16.891 5.789 1 39.03 232 LYS B C 1
ATOM 3825 O O . LYS B 1 232 ? 27.734 -17.969 5.582 1 39.03 232 LYS B O 1
ATOM 3830 N N . ALA B 1 233 ? 28.828 -16.562 4.645 1 30.33 233 ALA B N 1
ATOM 3831 C CA . ALA B 1 233 ? 29.812 -17.594 4.344 1 30.33 233 ALA B CA 1
ATOM 3832 C C . ALA B 1 233 ? 30.781 -17.781 5.512 1 30.33 233 ALA B C 1
ATOM 3834 O O . ALA B 1 233 ? 31.406 -16.828 5.973 1 30.33 233 ALA B O 1
ATOM 3835 N N . GLY B 1 234 ? 30.438 -18.703 6.492 1 24.19 234 GLY B N 1
ATOM 3836 C CA . GLY B 1 234 ? 31.672 -19.281 6.961 1 24.19 234 GLY B CA 1
ATOM 3837 C C . GLY B 1 234 ? 32.625 -19.656 5.836 1 24.19 234 GLY B C 1
ATOM 3838 O O . GLY B 1 234 ? 32.188 -19.828 4.691 1 24.19 234 GLY B O 1
#

InterPro domains:
  IPR001345 Phosphoglycerate/bisphosphoglycerate mutase, active site [PS00175] (6-15)
  IPR005952 Phosphoglycerate mutase 1 [MF_01039] (1-228)
  IPR005952 Phosphoglycerate mutase 1 [PTHR11931] (2-232)
  IPR005952 Phosphoglycerate mutase 1 [TIGR01258] (2-229)
  IPR013078 Histidine phosphatase superfamily, clade-1 [PF00300] (4-125)
  IPR013078 Histidine phosphatase superfamily, clade-1 [PF00300] (130-224)
  IPR013078 Histidine phosphatase superfamily, clade-1 [SM00855] (3-189)
  IPR013078 Histidine phosphatase superfamily, clade-1 [cd07067] (3-228)
  IPR029033 Histidine phosphatase superfamily [G3DSA:3.40.50.1240] (1-233)
  IPR029033 Histidine phosphatase superfamily [SSF53254] (1-228)

Secondary structure (DSSP, 8-state):
-EEEEEEE---BHHHHTTB--TT---PBPHHHHHHHHHHHHHHHHTT---SEEEE-SSHHHHHHHHHHHHHHT-TTS-EEE-GGGSPPP-GGGTTSBHHHHHHHH-HHHHHHHHH-SSPPPPPPPTT-TTSGGGSGGGTTS-GGGS-S---HHHHHHHHHHHIIIIIHHHHHTT--EEEEE-HHHHHHHHHHHHT--TTTGGG----TT-PEEEEE-TT--EEEEEE-------/-EEEEEEE---BHHHHTTB--TT---PBPHHHHHHHHHHHHHHHHTT---SEEEE-SSHHHHHHHHHHHHHHT-TTS-EEE-GGGSPPP-GGGTTSBHHHHHHHH-HHHHHHHHH-SSPPPPPPPTT-TTSGGGSGGGTTS-GGGS-S---HHHHHHHHHHHIIIIIHHHHHTT--EEEEE-HHHHHHHHHHHHT--TTTGGG----TT-PEEEEE-TT--EEEEEE-------

Foldseek 3Di:
DFKEKEAEQFAFPCNVVQAAAFQNATARDPRRLVLLLVLLLLCLVVPDDFQEEEEEPHVRLVSSVCNSCVSNVNNPHYYYYDNLQTGFHQAPRGPPHLVVVCVVPNPVVSLCCVQAQADKHDFHDPPPCPWCCNPPSCVVPDPVLTGRIDHLPNSLVSLVCCCVPPVVVCRLVVTHYYYRGHFSNVLSVCCVQVVPDRVRSSPDGDHHSWMKMFDADNVRHGPDIDTRDDPPPD/DFKEKEAEQFAFPCNVVQAAAFQNATARDPRRLVLLLVLLLLCLVVPDDFQEEEEEPHVRLVSSVCNSCVSNVNNPHYYYYDNLQTGFHQAPRGPPHLVVVCVVPNPVVSLCCVQAQADKHDFHDPPPCPWCCNPPSCVVPDPVLTGRIDHLPNSLVSLVCCCVPPVVVCRLVVTHYYYRGHFSNVLSVCCVQVVPDRVRSSPDGDHHSWMKMFDADNVRHGPDIDTRDDPPPD

Radius of gyration: 24.25 Å; Cα contacts (8 Å, |Δi|>4): 1000; chains: 2; bounding box: 57×73×53 Å